Protein AF-0000000076112499 (afdb_homodimer)

InterPro domains:
  IPR000315 B-box-type zinc finger [PS50119] (4-50)
  IPR000315 B-box-type zinc finger [SM00336] (4-50)

Secondary structure (DSSP, 8-state):
------EEPTTTSSSEE-EEETTTTEEE-HHHHHHHHHSTTTTT--EEEHHHHHHHHHHHHHHHHHHHHHHHHHHHHHHHHHHHHHHHHHHHHHHHHHHHHHHHHHHHHHHHHHHHHHHHHHHHHHHHHHHHHHHHHHHHHHHHHHHHHHTT---HHHHHHHHHHHHHHHHHT--PPPP--EEEEEE-----HHHHHTTS-EEEEEE--STT------HHHHHHHHT-/------EEPTTTSSSEE-EEETTTTEEE-HHHHHHHHHSTTTTT--EEEHHHHHHHHHHHHHHHHHHHHHHHHHHHHHHHHHHHHHHHHHHHHHHHHHHHHHHHHHHHHHHHHHHHHHHHHHHHHHHHHHHHHHHHHHHHHHHHHHHHHHTT---HHHHHHHHHHHHHHHHHT--PPPP--EEEEEE-----HHHHHTTS-EEEEEE--STT------HHHHHHHHT-

Sequence (456 aa):
MAQSASKSCDICMSGQGRNLCEQCDQLMCENCKTLHLRSKISRNHTFINTHKLQVEVKKFMDLRIDCVKTNLDYIEQGTVKYQSDIHEAISAITEEGNQMKQWIDQKVQALITSLEEKGTANLKALQLKRTDFQNDLEKLQKCQTAFMETQRLANVSKLLTQLKHVKSELGIAVEKQLPVMSTVKYYKKDVSEKEISILFGELSFRSQSDKKLFRYQCDHCWEERLSEMAQSASKSCDICMSGQGRNLCEQCDQLMCENCKTLHLRSKISRNHTFINTHKLQVEVKKFMDLRIDCVKTNLDYIEQGTVKYQSDIHEAISAITEEGNQMKQWIDQKVQALITSLEEKGTANLKALQLKRTDFQNDLEKLQKCQTAFMETQRLANVSKLLTQLKHVKSELGIAVEKQLPVMSTVKYYKKDVSEKEISILFGELSFRSQSDKKLFRYQCDHCWEERLSE

Radius of gyration: 58.13 Å; Cα contacts (8 Å, |Δi|>4): 507; chains: 2; bounding box: 32×178×99 Å

Solvent-accessible surface area (backbone atoms only — not comparable to full-atom values): 24849 Å² total; per-residue (Å²): 126,82,71,57,75,73,40,52,6,69,78,74,60,73,40,59,28,42,32,31,30,70,80,74,73,39,35,19,16,73,66,54,44,57,55,46,42,68,35,87,89,38,47,81,56,50,67,45,48,53,61,61,50,52,53,50,49,51,53,53,50,53,51,50,50,51,50,42,53,50,50,47,51,49,52,51,55,44,50,53,49,36,54,49,30,46,52,50,32,47,49,51,49,50,50,52,45,51,51,53,43,48,47,42,51,51,47,45,51,52,52,46,49,53,49,49,55,55,45,50,56,52,51,50,53,53,50,54,51,48,51,53,45,50,52,47,47,52,52,50,50,51,39,51,53,50,54,59,54,40,61,70,49,81,50,63,69,60,30,49,52,50,49,50,49,42,49,54,57,61,61,69,70,58,78,60,73,56,78,63,58,53,44,54,44,60,47,75,50,94,71,55,63,65,68,58,55,68,54,50,52,48,81,43,74,42,64,42,68,67,70,80,38,48,59,52,58,50,57,72,68,45,55,62,50,69,73,96,124,85,75,62,76,76,41,54,6,68,79,76,59,74,40,59,28,44,32,32,30,70,80,74,74,41,36,20,15,74,65,54,45,56,56,47,43,67,36,85,89,38,45,81,58,51,70,44,48,54,61,61,50,51,53,51,48,51,53,51,49,53,52,50,51,51,50,44,52,52,50,48,49,48,51,50,53,45,49,55,50,37,52,50,32,48,51,50,34,47,50,52,48,51,50,52,44,51,51,53,44,49,45,42,52,52,48,43,49,50,54,46,51,54,49,49,55,55,45,49,53,51,52,50,52,51,49,53,51,47,49,54,46,49,52,45,47,50,53,51,50,51,40,51,53,52,52,58,55,40,60,70,49,82,50,61,69,61,32,49,54,51,50,52,49,45,47,53,57,60,63,70,69,56,82,57,74,53,79,62,56,53,44,50,46,59,48,76,50,95,70,56,64,65,67,58,53,68,56,50,52,50,82,42,74,42,66,45,70,65,72,79,37,49,59,52,57,50,56,72,68,45,55,61,51,68,73,96

Structure (mmCIF, N/CA/C/O backbone):
data_AF-0000000076112499-model_v1
#
loop_
_entity.id
_entity.type
_entity.pdbx_description
1 polymer 'B box-type domain-containing protein'
#
loop_
_atom_site.group_PDB
_atom_site.id
_atom_site.type_symbol
_atom_site.label_atom_id
_atom_site.label_alt_id
_atom_site.label_comp_id
_atom_site.label_asym_id
_atom_site.label_entity_id
_atom_site.label_seq_id
_atom_site.pdbx_PDB_ins_code
_atom_site.Cartn_x
_atom_site.Cartn_y
_atom_site.Cartn_z
_atom_site.occupancy
_atom_site.B_iso_or_equiv
_atom_site.auth_seq_id
_atom_site.auth_comp_id
_atom_site.auth_asym_id
_atom_site.auth_atom_id
_atom_site.pdbx_PDB_model_num
ATOM 1 N N . MET A 1 1 ? -13.852 54.344 43.062 1 29.47 1 MET A N 1
ATOM 2 C CA . MET A 1 1 ? -13.594 55.5 42.25 1 29.47 1 MET A CA 1
ATOM 3 C C . MET A 1 1 ? -12.75 56.531 43 1 29.47 1 MET A C 1
ATOM 5 O O . MET A 1 1 ? -13.242 57.219 43.906 1 29.47 1 MET A O 1
ATOM 9 N N . ALA A 1 2 ? -11.633 56.125 43.344 1 39.22 2 ALA A N 1
ATOM 10 C CA . ALA A 1 2 ? -10.938 56.938 44.344 1 39.22 2 ALA A CA 1
ATOM 11 C C . ALA A 1 2 ? -10.875 58.406 43.938 1 39.22 2 ALA A C 1
ATOM 13 O O . ALA A 1 2 ? -10.695 58.719 42.75 1 39.22 2 ALA A O 1
ATOM 14 N N . GLN A 1 3 ? -11.711 59.219 44.5 1 38 3 GLN A N 1
ATOM 15 C CA . GLN A 1 3 ? -11.781 60.656 44.438 1 38 3 GLN A CA 1
ATOM 16 C C . GLN A 1 3 ? -10.383 61.281 44.375 1 38 3 GLN A C 1
ATOM 18 O O . GLN A 1 3 ? -9.539 61.031 45.25 1 38 3 GLN A O 1
ATOM 23 N N . SER A 1 4 ? -9.781 61.312 43.281 1 45.78 4 SER A N 1
ATOM 24 C CA . SER A 1 4 ? -8.57 62.094 43.125 1 45.78 4 SER A CA 1
ATOM 25 C C . SER A 1 4 ? -8.57 63.281 44.125 1 45.78 4 SER A C 1
ATOM 27 O O . SER A 1 4 ? -9.594 63.938 44.312 1 45.78 4 SER A O 1
ATOM 29 N N . ALA A 1 5 ? -8.008 63.094 45.188 1 50.47 5 ALA A N 1
ATOM 30 C CA . ALA A 1 5 ? -7.875 64.188 46.156 1 50.47 5 ALA A CA 1
ATOM 31 C C . ALA A 1 5 ? -7.863 65.562 45.438 1 50.47 5 ALA A C 1
ATOM 33 O O . ALA A 1 5 ? -7.031 65.812 44.562 1 50.47 5 ALA A O 1
ATOM 34 N N . SER A 1 6 ? -9.031 66.062 45.156 1 59.53 6 SER A N 1
ATOM 35 C CA . SER A 1 6 ? -9.273 67.438 44.688 1 59.53 6 SER A CA 1
ATOM 36 C C . SER A 1 6 ? -8.32 68.438 45.312 1 59.53 6 SER A C 1
ATOM 38 O O . SER A 1 6 ? -8.328 68.625 46.531 1 59.53 6 SER A O 1
ATOM 40 N N . LYS A 1 7 ? -7.141 68.562 44.719 1 74.69 7 LYS A N 1
ATOM 41 C CA . LYS A 1 7 ? -6.141 69.5 45.219 1 74.69 7 LYS A CA 1
ATOM 42 C C . LYS A 1 7 ? -6.688 70.875 45.25 1 74.69 7 LYS A C 1
ATOM 44 O O . LYS A 1 7 ? -7.477 71.312 44.406 1 74.69 7 LYS A O 1
ATOM 49 N N . SER A 1 8 ? -6.383 71.5 46.25 1 81.56 8 SER A N 1
ATOM 50 C CA . SER A 1 8 ? -6.859 72.875 46.438 1 81.56 8 SER A CA 1
ATOM 51 C C . SER A 1 8 ? -6.086 73.812 45.531 1 81.56 8 SER A C 1
ATOM 53 O O . SER A 1 8 ? -4.953 73.562 45.156 1 81.56 8 SER A O 1
ATOM 55 N N . CYS A 1 9 ? -6.785 74.812 45.062 1 88.19 9 CYS A N 1
ATOM 56 C CA . CYS A 1 9 ? -6.176 75.875 44.281 1 88.19 9 CYS A CA 1
ATOM 57 C C . CYS A 1 9 ? -4.988 76.5 45.031 1 88.19 9 CYS A C 1
ATOM 59 O O . CYS A 1 9 ? -5.062 76.75 46.25 1 88.19 9 CYS A O 1
ATOM 61 N N . ASP A 1 10 ? -3.854 76.625 44.312 1 87.31 10 ASP A N 1
ATOM 62 C CA . ASP A 1 10 ? -2.646 77.125 44.938 1 87.31 10 ASP A CA 1
ATOM 63 C C . ASP A 1 10 ? -2.795 78.625 45.188 1 87.31 10 ASP A C 1
ATOM 65 O O . ASP A 1 10 ? -2.051 79.188 46 1 87.31 10 ASP A O 1
ATOM 69 N N . ILE A 1 11 ? -3.742 79.25 44.562 1 87.81 11 ILE A N 1
ATOM 70 C CA . ILE A 1 11 ? -3.889 80.688 44.625 1 87.81 11 ILE A CA 1
ATOM 71 C C . ILE A 1 11 ? -4.906 81.062 45.719 1 87.81 11 ILE A C 1
ATOM 73 O O . ILE A 1 11 ? -4.57 81.688 46.688 1 87.81 11 ILE A O 1
ATOM 77 N N . CYS A 1 12 ? -6.125 80.5 45.656 1 90.44 12 CYS A N 1
ATOM 78 C CA . CYS A 1 12 ? -7.172 80.875 46.594 1 90.44 12 CYS A CA 1
ATOM 79 C C . CYS A 1 12 ? -7.285 79.875 47.719 1 90.44 12 CYS A C 1
ATOM 81 O O . CYS A 1 12 ? -7.91 80.125 48.75 1 90.44 12 CYS A O 1
ATOM 83 N N . MET A 1 13 ? -6.73 78.75 47.625 1 86.62 13 MET A N 1
ATOM 84 C CA . MET A 1 13 ? -6.656 77.688 48.625 1 86.62 13 MET A CA 1
ATOM 85 C C . MET A 1 13 ? -8.047 77.188 48.969 1 86.62 13 MET A C 1
ATOM 87 O O . MET A 1 13 ? -8.195 76.312 49.844 1 86.62 13 MET A O 1
ATOM 91 N N . SER A 1 14 ? -9.094 77.625 48.406 1 86.44 14 SER A N 1
ATOM 92 C CA . SER A 1 14 ? -10.461 77.188 48.688 1 86.44 14 SER A CA 1
ATOM 93 C C . SER A 1 14 ? -11.07 76.438 47.5 1 86.44 14 SER A C 1
ATOM 95 O O . SER A 1 14 ? -11.852 75.5 47.688 1 86.44 14 SER A O 1
ATOM 97 N N . GLY A 1 15 ? -10.711 77 46.406 1 84.69 15 GLY A N 1
ATOM 98 C CA . GLY A 1 15 ? -11.234 76.312 45.219 1 84.69 15 GLY A CA 1
ATOM 99 C C . GLY A 1 15 ? -10.492 75.062 44.844 1 84.69 15 GLY A C 1
ATOM 100 O O . GLY A 1 15 ? -9.414 74.812 45.344 1 84.69 15 GLY A O 1
ATOM 101 N N . GLN A 1 16 ? -11.164 74.25 44.031 1 85.31 16 GLN A N 1
ATOM 102 C CA . GLN A 1 16 ? -10.539 73 43.5 1 85.31 16 GLN A CA 1
ATOM 103 C C . GLN A 1 16 ? -9.547 73.375 42.406 1 85.31 16 GLN A C 1
ATOM 105 O O . GLN A 1 16 ? -9.906 74 41.406 1 85.31 16 GLN A O 1
ATOM 110 N N . GLY A 1 17 ? -8.25 72.938 42.625 1 84.38 17 GLY A N 1
ATOM 111 C CA . GLY A 1 17 ? -7.23 73.125 41.594 1 84.38 17 GLY A CA 1
ATOM 112 C C . GLY A 1 17 ? -7.309 72.062 40.5 1 84.38 17 GLY A C 1
ATOM 113 O O . GLY A 1 17 ? -7.148 70.875 40.75 1 84.38 17 GLY A O 1
ATOM 114 N N . ARG A 1 18 ? -7.668 72.562 39.312 1 83.31 18 ARG A N 1
ATOM 115 C CA . ARG A 1 18 ? -7.785 71.625 38.188 1 83.31 18 ARG A CA 1
ATOM 116 C C . ARG A 1 18 ? -6.926 72.062 37 1 83.31 18 ARG A C 1
ATOM 118 O O . ARG A 1 18 ? -6.656 71.312 36.094 1 83.31 18 ARG A O 1
ATOM 125 N N . ASN A 1 19 ? -6.625 73.375 37.062 1 87.56 19 ASN A N 1
ATOM 126 C CA . ASN A 1 19 ? -5.906 74 35.906 1 87.56 19 ASN A CA 1
ATOM 127 C C . ASN A 1 19 ? -4.465 74.312 36.281 1 87.56 19 ASN A C 1
ATOM 129 O O . ASN A 1 19 ? -4.223 75.25 37.094 1 87.56 19 ASN A O 1
ATOM 133 N N . LEU A 1 20 ? -3.57 73.625 35.656 1 84.75 20 LEU A N 1
ATOM 134 C CA . LEU A 1 20 ? -2.152 73.875 35.906 1 84.75 20 LEU A CA 1
ATOM 135 C C . LEU A 1 20 ? -1.585 74.875 34.875 1 84.75 20 LEU A C 1
ATOM 137 O O . LEU A 1 20 ? -1.663 74.625 33.656 1 84.75 20 LEU A O 1
ATOM 141 N N . CYS A 1 21 ? -1.177 76 35.406 1 87.56 21 CYS A N 1
ATOM 142 C CA . CYS A 1 21 ? -0.485 76.938 34.531 1 87.56 21 CYS A CA 1
ATOM 143 C C . CYS A 1 21 ? 0.909 76.438 34.188 1 87.56 21 CYS A C 1
ATOM 145 O O . CYS A 1 21 ? 1.738 76.25 35.062 1 87.56 21 CYS A O 1
ATOM 147 N N . GLU A 1 22 ? 1.264 76.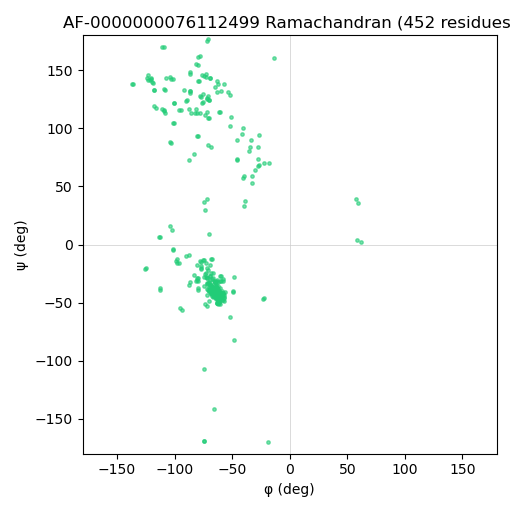312 33 1 81.25 22 GLU A N 1
ATOM 148 C CA . GLU A 1 22 ? 2.521 75.75 32.531 1 81.25 22 GLU A CA 1
ATOM 149 C C . GLU A 1 22 ? 3.701 76.625 32.844 1 81.25 22 GLU A C 1
ATOM 151 O O . GLU A 1 22 ? 4.805 76.188 33.125 1 81.25 22 GLU A O 1
ATOM 156 N N . GLN A 1 23 ? 3.439 77.875 32.875 1 84.38 23 GLN A N 1
ATOM 157 C CA . GLN A 1 23 ? 4.523 78.875 33.062 1 84.38 23 GLN A CA 1
ATOM 158 C C . GLN A 1 23 ? 4.777 79.125 34.562 1 84.38 23 GLN A C 1
ATOM 160 O O . GLN A 1 23 ? 5.926 79.25 34.969 1 84.38 23 GLN A O 1
ATOM 165 N N . CYS A 1 24 ? 3.658 79.062 35.344 1 86.19 24 CYS A N 1
ATOM 166 C CA . CYS A 1 24 ? 3.795 79.375 36.75 1 86.19 24 CYS A CA 1
ATOM 167 C C . CYS A 1 24 ? 3.965 78.125 37.625 1 86.19 24 CYS A C 1
ATOM 169 O O . CYS A 1 24 ? 4.352 78.25 38.781 1 86.19 24 CYS A O 1
ATOM 171 N N . ASP A 1 25 ? 3.639 77 37.031 1 82.69 25 ASP A N 1
ATOM 172 C CA . ASP A 1 25 ? 3.646 75.688 37.75 1 82.69 25 ASP A CA 1
ATOM 173 C C . ASP A 1 25 ? 2.727 75.75 38.969 1 82.69 25 ASP A C 1
ATOM 175 O O . ASP A 1 25 ? 3.113 75.375 40.094 1 82.69 25 ASP A O 1
ATOM 179 N N . GLN A 1 26 ? 1.65 76.375 38.812 1 86.06 26 GLN A N 1
ATOM 180 C CA . GLN A 1 26 ? 0.672 76.5 39.906 1 86.06 26 GLN A CA 1
ATOM 181 C C . GLN A 1 26 ? -0.685 75.938 39.469 1 86.06 26 GLN A C 1
ATOM 183 O O . GLN A 1 26 ? -1.103 76.125 38.312 1 86.06 26 GLN A O 1
ATOM 188 N N . LEU A 1 27 ? -1.252 75.312 40.438 1 87.56 27 LEU A N 1
ATOM 189 C CA . LEU A 1 27 ? -2.59 74.812 40.25 1 87.56 27 LEU A CA 1
ATOM 190 C C . LEU A 1 27 ? -3.656 75.812 40.625 1 87.56 27 LEU A C 1
ATOM 192 O O . LEU A 1 27 ? -3.648 76.375 41.75 1 87.56 27 LEU A O 1
ATOM 196 N N . MET A 1 28 ? -4.543 76.062 39.594 1 89.56 28 MET A N 1
ATOM 197 C CA . MET A 1 28 ? -5.539 77.125 39.812 1 89.56 28 MET A CA 1
ATOM 198 C C . MET A 1 28 ? -6.949 76.625 39.625 1 89.56 28 MET A C 1
ATOM 200 O O . MET A 1 28 ? -7.164 75.688 38.844 1 89.56 28 MET A O 1
ATOM 204 N N . CYS A 1 29 ? -7.844 77.188 40.5 1 90.19 29 CYS A N 1
ATOM 205 C CA . CYS A 1 29 ? -9.258 76.938 40.219 1 90.19 29 CYS A CA 1
ATOM 206 C C . CYS A 1 29 ? -9.719 77.688 39 1 90.19 29 CYS A C 1
ATOM 208 O O . CYS A 1 29 ? -8.945 78.438 38.406 1 90.19 29 CYS A O 1
ATOM 210 N N . GLU A 1 30 ? -10.961 77.5 38.594 1 91.62 30 GLU A N 1
ATOM 211 C CA . GLU A 1 30 ? -11.477 78.125 37.375 1 91.62 30 GLU A CA 1
ATOM 212 C C . GLU A 1 30 ? -11.469 79.625 37.531 1 91.62 30 GLU A C 1
ATOM 214 O O . GLU A 1 30 ? -11.141 80.375 36.562 1 91.62 30 GLU A O 1
ATOM 219 N N . ASN A 1 31 ? -11.781 80.062 38.719 1 92.75 31 ASN A N 1
ATOM 220 C CA . ASN A 1 31 ? -11.844 81.5 38.938 1 92.75 31 ASN A CA 1
ATOM 221 C C . ASN A 1 31 ? -10.453 82.125 38.938 1 92.75 31 ASN A C 1
ATOM 223 O O . ASN A 1 31 ? -10.234 83.125 38.281 1 92.75 31 ASN A O 1
ATOM 227 N N . CYS A 1 32 ? -9.602 81.438 39.594 1 93.75 32 CYS A N 1
ATOM 228 C CA . CYS A 1 32 ? -8.242 82 39.688 1 93.75 32 CYS A CA 1
ATOM 229 C C . CYS A 1 32 ? -7.531 81.875 38.312 1 93.75 32 CYS A C 1
ATOM 231 O O . CYS A 1 32 ? -6.727 82.75 38 1 93.75 32 CYS A O 1
ATOM 233 N N . LYS A 1 33 ? -7.883 80.938 37.562 1 94 33 LYS A N 1
ATOM 234 C CA . LYS A 1 33 ? -7.387 80.812 36.188 1 94 33 LYS A CA 1
ATOM 235 C C . LYS A 1 33 ? -7.828 82.062 35.375 1 94 33 LYS A C 1
ATOM 237 O O . LYS A 1 33 ? -7.012 82.688 34.688 1 94 33 LYS A O 1
ATOM 242 N N . THR A 1 34 ? -9.094 82.375 35.438 1 93 34 THR A N 1
ATOM 243 C CA . THR A 1 34 ? -9.656 83.5 34.688 1 93 34 THR A CA 1
ATOM 244 C C . THR A 1 34 ? -8.961 84.75 35.094 1 93 34 THR A C 1
ATOM 246 O O . THR A 1 34 ? -8.586 85.562 34.219 1 93 34 THR A O 1
ATOM 249 N N . LEU A 1 35 ? -8.688 84.875 36.406 1 93.88 35 LEU A N 1
ATOM 250 C CA . LEU A 1 35 ? -8.023 86.062 36.906 1 93.88 35 LEU A CA 1
ATOM 251 C C . LEU A 1 35 ? -6.566 86.125 36.469 1 93.88 35 LEU A C 1
ATOM 253 O O . LEU A 1 35 ? -6.051 87.188 36.125 1 93.88 35 LEU A O 1
ATOM 257 N N . HIS A 1 36 ? -6.016 85 36.438 1 93 36 HIS A N 1
ATOM 258 C CA . HIS A 1 36 ? -4.617 84.875 36.062 1 93 36 HIS A CA 1
ATOM 259 C C . HIS A 1 36 ? -4.41 85.312 34.594 1 93 36 HIS A C 1
ATOM 261 O O . HIS A 1 36 ? -3.447 86 34.312 1 93 36 HIS A O 1
ATOM 267 N N . LEU A 1 37 ? -5.352 85.125 33.781 1 92.44 37 LEU A N 1
ATOM 268 C CA . LEU A 1 37 ? -5.234 85.375 32.344 1 92.44 37 LEU A CA 1
ATOM 269 C C . LEU A 1 37 ? -5.625 86.812 32.031 1 92.44 37 LEU A C 1
ATOM 271 O O . LEU A 1 37 ? -5.402 87.312 30.922 1 92.44 37 LEU A O 1
ATOM 275 N N . ARG A 1 38 ? -6.176 87.438 33.094 1 91.62 38 ARG A N 1
ATOM 276 C CA . ARG A 1 38 ? -6.562 88.812 32.906 1 91.62 38 ARG A CA 1
ATOM 277 C C . ARG A 1 38 ? -5.359 89.75 33.031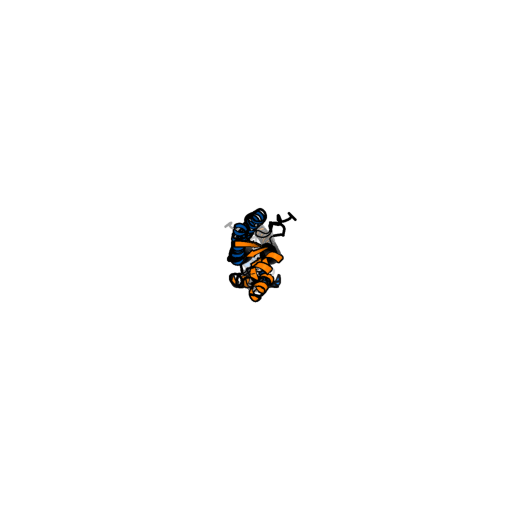 1 91.62 38 ARG A C 1
ATOM 279 O O . ARG A 1 38 ? -5.375 90.875 32.5 1 91.62 38 ARG A O 1
ATOM 286 N N . SER A 1 39 ? -4.34 89.125 33.656 1 91.19 39 SER A N 1
ATOM 287 C CA . SER A 1 39 ? -3.141 89.938 33.844 1 91.19 39 SER A CA 1
ATOM 288 C C . SER A 1 39 ? -2.32 90 32.562 1 91.19 39 SER A C 1
ATOM 290 O O . SER A 1 39 ? -2.189 89 31.828 1 91.19 39 SER A O 1
ATOM 292 N N . LYS A 1 40 ? -1.705 91.188 32.188 1 88 40 LYS A N 1
ATOM 293 C CA . LYS A 1 40 ? -0.914 91.438 31 1 88 40 LYS A CA 1
ATOM 294 C C . LYS A 1 40 ? 0.309 90.5 30.969 1 88 40 LYS A C 1
ATOM 296 O O . LYS A 1 40 ? 0.691 90 29.906 1 88 40 LYS A O 1
ATOM 301 N N . ILE A 1 41 ? 0.854 90.125 32.031 1 90.56 41 ILE A N 1
ATOM 302 C CA . ILE A 1 41 ? 2.084 89.312 32.125 1 90.56 41 ILE A CA 1
ATOM 303 C C . ILE A 1 41 ? 1.775 87.875 31.906 1 90.56 41 ILE A C 1
ATOM 305 O O . ILE A 1 41 ? 2.607 87.125 31.375 1 90.56 41 ILE A O 1
ATOM 309 N N . SER A 1 42 ? 0.535 87.5 32.312 1 89.5 42 SER A N 1
ATOM 310 C CA . SER A 1 42 ? 0.265 86.125 32.281 1 89.5 42 SER A CA 1
ATOM 311 C C . SER A 1 42 ? -0.782 85.75 31.234 1 89.5 42 SER A C 1
ATOM 313 O O . SER A 1 42 ? -1.217 84.562 31.156 1 89.5 42 SER A O 1
ATOM 315 N N . ARG A 1 43 ? -1.213 86.625 30.422 1 90.5 43 ARG A N 1
ATOM 316 C CA . ARG A 1 43 ? -2.295 86.5 29.469 1 90.5 43 ARG A CA 1
ATOM 317 C C . ARG A 1 43 ? -1.973 85.375 28.469 1 90.5 43 ARG A C 1
ATOM 319 O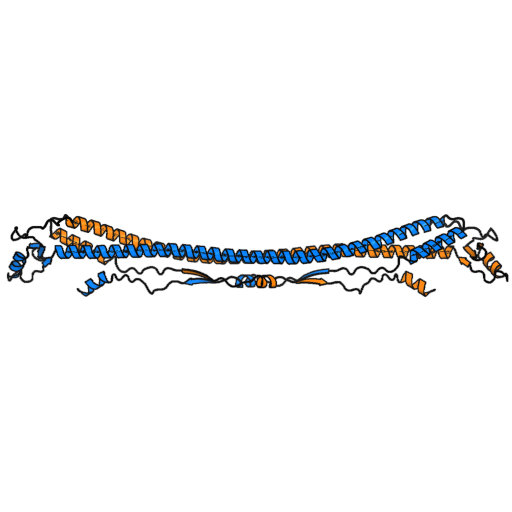 O . ARG A 1 43 ? -2.877 84.688 27.938 1 90.5 43 ARG A O 1
ATOM 326 N N . ASN A 1 44 ? -0.718 85.125 28.25 1 89.69 44 ASN A N 1
ATOM 327 C CA . ASN A 1 44 ? -0.336 84.125 27.25 1 89.69 44 ASN A CA 1
ATOM 328 C C . ASN A 1 44 ? 0.079 82.812 27.906 1 89.69 44 ASN A C 1
ATOM 330 O O . ASN A 1 44 ? 0.661 81.938 27.25 1 89.69 44 ASN A O 1
ATOM 334 N N . HIS A 1 45 ? -0.234 82.75 29.172 1 90.25 45 HIS A N 1
ATOM 335 C CA . HIS A 1 45 ? 0.099 81.5 29.828 1 90.25 45 HIS A CA 1
ATOM 336 C C . HIS A 1 45 ? -0.84 80.375 29.375 1 90.25 45 HIS A C 1
ATOM 338 O O . HIS A 1 45 ? -1.996 80.625 29.031 1 90.25 45 HIS A O 1
ATOM 344 N N . THR A 1 46 ? -0.314 79.188 29.25 1 88.38 46 THR A N 1
ATOM 345 C CA . THR A 1 46 ? -1.071 78 28.844 1 88.38 46 THR A CA 1
ATOM 346 C C . THR A 1 46 ? -1.408 77.125 30.062 1 88.38 46 THR A C 1
ATOM 348 O O . THR A 1 46 ? -0.642 77.062 31.031 1 88.38 46 THR A O 1
ATOM 351 N N . PHE A 1 47 ? -2.643 76.562 30 1 87.69 47 PHE A N 1
ATOM 352 C CA . PHE A 1 47 ? -3.123 75.75 31.125 1 87.69 47 PHE A CA 1
ATOM 353 C C . PHE A 1 47 ? -3.424 74.312 30.672 1 87.69 47 PHE A C 1
ATOM 355 O O . PHE A 1 47 ? -3.887 74.125 29.547 1 87.69 47 PHE A O 1
ATOM 362 N N . ILE A 1 48 ? -3.061 73.375 31.516 1 81.44 48 ILE A N 1
ATOM 363 C CA . ILE A 1 48 ? -3.439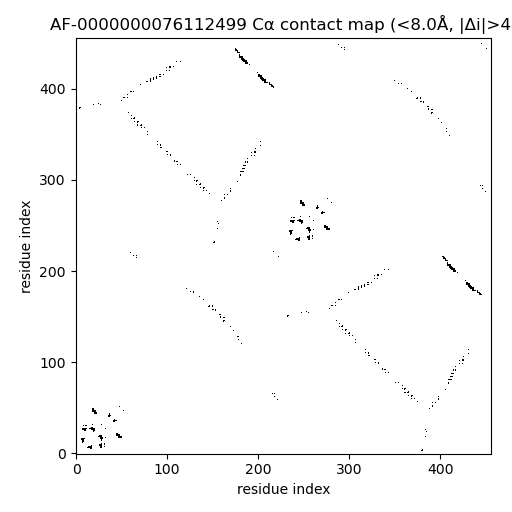 72 31.328 1 81.44 48 ILE A CA 1
ATOM 364 C C . ILE A 1 48 ? -4.445 71.562 32.406 1 81.44 48 ILE A C 1
ATOM 366 O O . ILE A 1 48 ? -4.211 71.812 33.594 1 81.44 48 ILE A O 1
ATOM 370 N N . ASN A 1 49 ? -5.59 71.25 31.906 1 82.5 49 ASN A N 1
ATOM 371 C CA . ASN A 1 49 ? -6.547 70.688 32.844 1 82.5 49 ASN A CA 1
ATOM 372 C C . ASN A 1 49 ? -6.152 69.312 33.281 1 82.5 49 ASN A C 1
ATOM 374 O O . ASN A 1 49 ? -6.199 68.375 32.469 1 82.5 49 ASN A O 1
ATOM 378 N N . THR A 1 50 ? -5.73 69.062 34.469 1 76.75 50 THR A N 1
ATOM 379 C CA . THR A 1 50 ? -5.168 67.812 34.969 1 76.75 50 THR A CA 1
ATOM 380 C C . THR A 1 50 ? -6.203 66.75 34.938 1 76.75 50 THR A C 1
ATOM 382 O O . THR A 1 50 ? -5.875 65.562 34.656 1 76.75 50 THR A O 1
ATOM 385 N N . HIS A 1 51 ? -7.406 67.062 35.281 1 79.19 51 HIS A N 1
ATOM 386 C CA . HIS A 1 51 ? -8.469 66.062 35.281 1 79.19 51 HIS A CA 1
ATOM 387 C C . HIS A 1 51 ? -8.766 65.562 33.875 1 79.19 51 HIS A C 1
ATOM 389 O O . HIS A 1 51 ? -8.898 64.375 33.625 1 79.19 51 HIS A O 1
ATOM 395 N N . LYS A 1 52 ? -8.805 66.5 32.969 1 81.06 52 LYS A N 1
ATOM 396 C CA . LYS A 1 52 ? -9.047 66.125 31.578 1 81.06 52 LYS A CA 1
ATOM 397 C C . LYS A 1 52 ? -7.926 65.25 31.016 1 81.06 52 LYS A C 1
ATOM 399 O O . LYS A 1 52 ? -8.18 64.312 30.312 1 81.06 52 LYS A O 1
ATOM 404 N N . LEU A 1 53 ? -6.734 65.562 31.375 1 80.75 53 LEU A N 1
ATOM 405 C CA . LEU A 1 53 ? -5.582 64.812 30.922 1 80.75 53 LEU A CA 1
ATOM 406 C C . LEU A 1 53 ? -5.605 63.406 31.516 1 80.75 53 LEU A C 1
ATOM 408 O O . LEU A 1 53 ? -5.305 62.406 30.812 1 80.75 53 LEU A O 1
ATOM 412 N N . GLN A 1 54 ? -5.965 63.312 32.781 1 81.56 54 GLN A N 1
ATOM 413 C CA . GLN A 1 54 ? -6.055 62 33.469 1 81.56 54 GLN A CA 1
ATOM 414 C C . GLN A 1 54 ? -7.086 61.094 32.781 1 81.56 54 GLN A C 1
ATOM 416 O O . GLN A 1 54 ? -6.832 59.938 32.531 1 81.56 54 GLN A O 1
ATOM 421 N N . VAL A 1 55 ? -8.188 61.656 32.469 1 83.62 55 VAL A N 1
ATOM 422 C CA . VAL A 1 55 ? -9.266 60.906 31.859 1 83.62 55 VAL A CA 1
ATOM 423 C C . VAL A 1 55 ? -8.844 60.469 30.453 1 83.62 55 VAL A C 1
ATOM 425 O O . VAL A 1 55 ? -9.094 59.312 30.062 1 83.62 55 VAL A O 1
ATOM 428 N N . GLU A 1 56 ? -8.148 61.344 29.75 1 81.81 56 GLU A N 1
ATOM 429 C CA . GLU A 1 5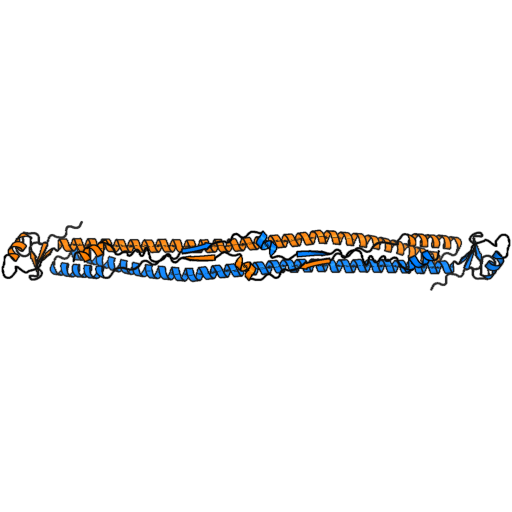6 ? -7.695 61.031 28.391 1 81.81 56 GLU A CA 1
ATOM 430 C C . GLU A 1 56 ? -6.652 59.906 28.391 1 81.81 56 GLU A C 1
ATOM 432 O O . GLU A 1 56 ? -6.734 59 27.578 1 81.81 56 GLU A O 1
ATOM 437 N N . VAL A 1 57 ? -5.73 60 29.281 1 81.75 57 VAL A N 1
ATOM 438 C CA . VAL A 1 57 ? -4.664 59.031 29.375 1 81.75 57 VAL A CA 1
ATOM 439 C C . VAL A 1 57 ? -5.246 57.656 29.75 1 81.75 57 VAL A C 1
ATOM 441 O O . VAL A 1 57 ? -4.879 56.625 29.172 1 81.75 57 VAL A O 1
ATOM 444 N N . LYS A 1 58 ? -6.156 57.688 30.703 1 84.81 58 LYS A N 1
ATOM 445 C CA . LYS A 1 58 ? -6.797 56.438 31.125 1 84.81 58 LYS A CA 1
ATOM 446 C C . LYS A 1 58 ? -7.559 55.781 29.969 1 84.81 58 LYS A C 1
ATOM 448 O O . LYS A 1 58 ? -7.445 54.594 29.75 1 84.81 58 LYS A O 1
ATOM 453 N N . LYS A 1 59 ? -8.328 56.594 29.266 1 84.44 59 LYS A N 1
ATOM 454 C CA . LYS A 1 59 ? -9.109 56.094 28.141 1 84.44 59 LYS A CA 1
ATOM 455 C C . LYS A 1 59 ? -8.203 55.5 27.062 1 84.44 59 LYS A C 1
ATOM 457 O O . LYS A 1 59 ? -8.477 54.406 26.547 1 84.44 59 LYS A O 1
ATOM 462 N N . PHE A 1 60 ? -7.098 56.188 26.781 1 80 60 PHE A N 1
ATOM 463 C CA . PHE A 1 60 ? -6.148 55.75 25.766 1 80 60 PHE A CA 1
ATOM 464 C C . PHE A 1 60 ? -5.492 54.438 26.188 1 80 60 PHE A C 1
ATOM 466 O O . PHE A 1 60 ? -5.379 53.5 25.375 1 80 60 PHE A O 1
ATOM 473 N N . MET A 1 61 ? -5.145 54.312 27.375 1 83.06 61 MET A N 1
ATOM 474 C CA . MET A 1 61 ? -4.496 53.125 27.906 1 83.06 61 MET A CA 1
ATOM 475 C C . MET A 1 61 ? -5.434 51.938 27.844 1 83.06 61 MET A C 1
ATOM 477 O O . MET A 1 61 ? -5.039 50.844 27.406 1 83.06 61 MET A O 1
ATOM 481 N N . ASP A 1 62 ? -6.672 52.125 28.234 1 85.06 62 ASP A N 1
ATOM 482 C CA . ASP A 1 62 ? -7.652 51.062 28.234 1 85.06 62 ASP A CA 1
ATOM 483 C C . ASP A 1 62 ? -7.914 50.562 26.828 1 85.06 62 ASP A C 1
ATOM 485 O O . ASP A 1 62 ? -8.008 49.344 26.594 1 85.06 62 ASP A O 1
ATOM 489 N N . LEU A 1 63 ? -7.965 51.5 25.953 1 83.44 63 LEU A N 1
ATOM 490 C CA . LEU A 1 63 ? -8.203 51.125 24.562 1 83.44 63 LEU A CA 1
ATOM 491 C C . LEU A 1 63 ? -7.039 50.312 24 1 83.44 63 LEU A C 1
ATOM 493 O O . LEU A 1 63 ? -7.254 49.312 23.312 1 83.44 63 LEU A O 1
ATOM 497 N N . ARG A 1 64 ? -5.844 50.719 24.359 1 82 64 ARG A N 1
ATOM 498 C CA . ARG A 1 64 ? -4.656 50.031 23.859 1 82 64 ARG A CA 1
ATOM 499 C C . ARG A 1 64 ? -4.531 48.625 24.453 1 82 64 ARG A C 1
ATOM 501 O O . ARG A 1 64 ? -4.191 47.688 23.75 1 82 64 ARG A O 1
ATOM 508 N N . ILE A 1 65 ? -4.824 48.531 25.672 1 85 65 ILE A N 1
ATOM 509 C CA . ILE A 1 65 ? -4.762 47.219 26.344 1 85 65 ILE A CA 1
ATOM 510 C C . ILE A 1 65 ? -5.789 46.281 25.734 1 85 65 ILE A C 1
ATOM 512 O O . ILE A 1 65 ? -5.477 45.125 25.438 1 85 65 ILE A O 1
ATOM 516 N N . ASP A 1 66 ? -6.953 46.781 25.484 1 85.94 66 ASP A N 1
ATOM 517 C CA . ASP A 1 66 ? -8.008 45.969 24.906 1 85.94 66 ASP A CA 1
ATOM 518 C C . ASP A 1 66 ? -7.633 45.531 23.5 1 85.94 66 ASP A C 1
ATOM 520 O O . ASP A 1 66 ? -7.891 44.375 23.109 1 85.94 66 ASP A O 1
ATOM 524 N N . CYS A 1 67 ? -6.961 46.469 22.781 1 83 67 CYS A N 1
ATOM 525 C CA . CYS A 1 67 ? -6.543 46.125 21.422 1 83 67 CYS A CA 1
ATOM 526 C C . CYS A 1 67 ? -5.508 45.031 21.422 1 83 67 CYS A C 1
ATOM 528 O O . CYS A 1 67 ? -5.645 44.031 20.672 1 83 67 CYS A O 1
ATOM 530 N N . VAL A 1 68 ? -4.5 45.062 22.281 1 83.75 68 VAL A N 1
ATOM 531 C CA . VAL A 1 68 ? -3.438 44.062 22.328 1 83.75 68 VAL A CA 1
ATOM 532 C C . VAL A 1 68 ? -4.012 42.719 22.781 1 83.75 68 VAL A C 1
ATOM 534 O O . VAL A 1 68 ? -3.654 41.688 22.234 1 83.75 68 VAL A O 1
ATOM 537 N N . LYS A 1 69 ? -4.941 42.781 23.766 1 87.44 69 LYS A N 1
ATOM 538 C CA . LYS A 1 69 ? -5.559 41.562 24.25 1 87.44 69 LYS A CA 1
ATOM 539 C C . LYS A 1 69 ? -6.348 40.875 23.141 1 87.44 69 LYS A C 1
ATOM 541 O O . LYS A 1 69 ? -6.285 39.656 23 1 87.44 69 LYS A O 1
ATOM 546 N N . THR A 1 70 ? -7.078 41.688 22.375 1 86 70 THR A N 1
ATOM 547 C CA . THR A 1 70 ? -7.855 41.156 21.266 1 86 70 THR A CA 1
ATOM 548 C C . THR A 1 70 ? -6.945 40.531 20.219 1 86 70 THR A C 1
ATOM 550 O O . THR A 1 70 ? -7.234 39.438 19.719 1 86 70 THR A O 1
ATOM 553 N N . ASN A 1 71 ? -5.816 41.219 19.953 1 83 71 ASN A N 1
ATOM 554 C CA . ASN A 1 71 ? -4.863 40.688 18.984 1 83 71 ASN A CA 1
ATOM 555 C C . ASN A 1 71 ? -4.238 39.375 19.469 1 83 71 ASN A C 1
ATOM 557 O O . ASN A 1 71 ? -4.062 38.438 18.688 1 83 71 ASN A O 1
ATOM 561 N N . LEU A 1 72 ? -3.951 39.344 20.703 1 86.94 72 LEU A N 1
ATOM 562 C CA . LEU A 1 72 ? -3.396 38.156 21.297 1 86.94 72 LEU A CA 1
ATOM 563 C C . LEU A 1 72 ? -4.391 37 21.203 1 86.94 72 LEU A C 1
ATOM 565 O O . LEU A 1 72 ? -4.004 35.844 20.906 1 86.94 72 LEU A O 1
ATOM 569 N N . ASP A 1 73 ? -5.648 37.281 21.438 1 89 73 ASP A N 1
ATOM 570 C CA . ASP A 1 73 ? -6.695 36.25 21.312 1 89 73 ASP A CA 1
ATOM 571 C C . ASP A 1 73 ? -6.789 35.75 19.891 1 89 73 ASP A C 1
ATOM 573 O O . ASP A 1 73 ? -6.941 34.531 19.672 1 89 73 ASP A O 1
ATOM 577 N N . TYR A 1 74 ? -6.656 36.656 18.953 1 84.25 74 TYR A N 1
ATOM 578 C CA . TYR A 1 74 ? -6.73 36.281 17.547 1 84.25 74 TYR A CA 1
ATOM 579 C C . TYR A 1 74 ? -5.566 35.375 17.172 1 84.25 74 TYR A C 1
ATOM 581 O O . TYR A 1 74 ? -5.746 34.375 16.469 1 84.25 74 TYR A O 1
ATOM 589 N N . ILE A 1 75 ? -4.434 35.688 17.609 1 85 75 ILE A N 1
ATOM 590 C CA . ILE A 1 75 ? -3.254 34.875 17.312 1 85 75 ILE A CA 1
ATOM 591 C C . ILE A 1 75 ? -3.418 33.5 17.922 1 85 75 ILE A C 1
ATOM 593 O O . ILE A 1 75 ? -3.086 32.469 17.281 1 85 75 ILE A O 1
ATOM 597 N N . GLU A 1 76 ? -3.936 33.438 19.141 1 88.31 76 GLU A N 1
ATOM 598 C CA . GLU A 1 76 ? -4.145 32.156 19.812 1 88.31 76 GLU A CA 1
ATOM 599 C C . GLU A 1 76 ? -5.148 31.297 19.047 1 88.31 76 GLU A C 1
ATOM 601 O O . GLU A 1 76 ? -4.898 30.109 18.797 1 88.31 76 GLU A O 1
ATOM 606 N N . GLN A 1 77 ? -6.285 31.938 18.734 1 87.94 77 GLN A N 1
ATOM 607 C CA . GLN A 1 77 ? -7.305 31.203 17.984 1 87.94 77 GLN A CA 1
ATOM 608 C C . GLN A 1 77 ? -6.762 30.734 16.625 1 87.94 77 GLN A C 1
ATOM 610 O O . GLN A 1 77 ? -7.035 29.609 16.203 1 87.94 77 GLN A O 1
ATOM 615 N N . GLY A 1 78 ? -6.016 31.609 15.953 1 84.19 78 GLY A N 1
ATOM 616 C CA . GLY A 1 78 ? -5.414 31.234 14.688 1 84.19 78 GLY A CA 1
ATOM 617 C C . GLY A 1 78 ? -4.414 30.109 14.805 1 84.19 78 GLY A C 1
ATOM 618 O O . GLY A 1 78 ? -4.352 29.234 13.938 1 84.19 78 GLY A O 1
ATOM 619 N N . THR A 1 79 ? -3.65 30.141 15.875 1 87.12 79 THR A N 1
ATOM 620 C CA . THR A 1 79 ? -2.66 29.094 16.109 1 87.12 79 THR A CA 1
ATOM 621 C C . THR A 1 79 ? -3.338 27.75 16.312 1 87.12 79 THR A C 1
ATOM 623 O O . THR A 1 79 ? -2.916 26.75 15.727 1 87.12 79 THR A O 1
ATOM 626 N N . VAL A 1 80 ? -4.371 27.719 17.125 1 90.31 80 VAL A N 1
ATOM 627 C CA . VAL A 1 80 ? -5.102 26.484 17.391 1 90.31 80 VAL A CA 1
ATOM 628 C C . VAL A 1 80 ? -5.719 25.953 16.094 1 90.31 80 VAL A C 1
ATOM 630 O O . VAL A 1 80 ? -5.641 24.75 15.805 1 90.31 80 VAL A O 1
ATOM 633 N N . LYS A 1 81 ? -6.336 26.844 15.32 1 89 81 LYS A N 1
ATOM 634 C CA . LYS A 1 81 ? -6.953 26.438 14.062 1 89 81 LYS A CA 1
ATOM 635 C C . LYS A 1 81 ? -5.914 25.875 13.094 1 89 81 LYS A C 1
ATOM 637 O O . LYS A 1 81 ? -6.152 24.859 12.438 1 89 81 LYS A O 1
ATOM 642 N N . TYR A 1 82 ? -4.785 26.5 12.977 1 88.56 82 TYR A N 1
ATOM 643 C CA . TYR A 1 82 ? -3.723 26.047 12.086 1 88.56 82 TYR A CA 1
ATOM 644 C C . TYR A 1 82 ? -3.229 24.672 12.492 1 88.56 82 TYR A C 1
ATOM 646 O O . TYR A 1 82 ? -3.004 23.812 11.633 1 88.56 82 TYR A O 1
ATOM 654 N N . GLN A 1 83 ? -3.066 24.469 13.789 1 90.19 83 GLN A N 1
ATOM 655 C CA . GLN A 1 83 ? -2.643 23.156 14.281 1 90.19 83 GLN A CA 1
ATOM 656 C C . GLN A 1 83 ? -3.666 22.078 13.945 1 90.19 83 GLN A C 1
ATOM 658 O O . GLN A 1 83 ? -3.299 20.969 13.562 1 90.19 83 GLN A O 1
ATOM 663 N N . SER A 1 84 ? -4.914 22.391 14.07 1 92.75 84 SER A N 1
ATOM 664 C CA . SER A 1 84 ? -5.988 21.453 13.719 1 92.75 84 SER A CA 1
ATOM 665 C C . SER A 1 84 ? -5.98 21.141 12.234 1 92.75 84 SER A C 1
ATOM 667 O O . SER A 1 84 ? -6.145 19.969 11.844 1 92.75 84 SER A O 1
ATOM 669 N N . ASP A 1 85 ? -5.824 22.203 11.422 1 90.94 85 ASP A N 1
ATOM 670 C CA . ASP A 1 85 ? -5.773 22.016 9.977 1 90.94 85 ASP A CA 1
ATOM 671 C C . ASP A 1 85 ? -4.633 21.078 9.586 1 90.94 85 ASP A C 1
ATOM 673 O O . ASP A 1 85 ? -4.801 20.219 8.711 1 90.94 85 ASP A O 1
ATOM 677 N N . ILE A 1 86 ? -3.52 21.234 10.211 1 92.06 86 ILE A N 1
ATOM 678 C CA . ILE A 1 86 ? -2.367 20.391 9.938 1 92.06 86 ILE A CA 1
ATOM 679 C C . ILE A 1 86 ? -2.703 18.938 10.281 1 92.06 86 ILE A C 1
ATOM 681 O O . ILE A 1 86 ? -2.438 18.031 9.492 1 92.06 86 ILE A O 1
ATOM 685 N N . HIS A 1 87 ? -3.271 18.703 11.43 1 94.62 87 HIS A N 1
ATOM 686 C CA . HIS A 1 87 ? -3.633 17.375 11.867 1 94.62 87 HIS A CA 1
ATOM 687 C C . HIS A 1 87 ? -4.633 16.719 10.914 1 94.62 87 HIS A C 1
ATOM 689 O O . HIS A 1 87 ? -4.531 15.531 10.609 1 94.62 87 HIS A O 1
ATOM 695 N N . GLU A 1 88 ? -5.586 17.531 10.539 1 94.88 88 GLU A N 1
ATOM 696 C CA . GLU A 1 88 ? -6.59 17.016 9.609 1 94.88 88 GLU A CA 1
ATOM 697 C C . GLU A 1 88 ? -5.961 16.625 8.281 1 94.88 88 GLU A C 1
ATOM 699 O O . GLU A 1 88 ? -6.309 15.586 7.707 1 94.88 88 GLU A O 1
ATOM 704 N N . ALA A 1 89 ? -5.082 17.453 7.785 1 94.81 89 ALA A N 1
ATOM 705 C CA . ALA A 1 89 ? -4.402 17.156 6.527 1 94.81 89 ALA A CA 1
ATOM 706 C C . ALA A 1 89 ? -3.566 15.883 6.641 1 94.81 89 ALA A C 1
ATOM 708 O O . ALA A 1 89 ? -3.586 15.039 5.738 1 94.81 89 ALA A O 1
ATOM 709 N N . ILE A 1 90 ? -2.861 15.695 7.742 1 96.25 90 ILE A N 1
ATOM 710 C CA . ILE A 1 90 ? -2.053 14.5 7.961 1 96.25 90 ILE A CA 1
ATOM 711 C C . ILE A 1 90 ? -2.951 13.266 7.98 1 96.25 90 ILE A C 1
ATOM 713 O O . ILE A 1 90 ? -2.635 12.25 7.355 1 96.25 90 ILE A O 1
ATOM 717 N N . SER A 1 91 ? -4.043 13.359 8.695 1 96.81 91 SER A N 1
ATOM 718 C CA . SER A 1 91 ? -4.984 12.25 8.773 1 96.81 91 SER A CA 1
ATOM 719 C C . SER A 1 91 ? -5.531 11.891 7.395 1 96.81 91 SER A C 1
ATOM 721 O O . SER A 1 91 ? -5.625 10.711 7.051 1 96.81 91 SER A O 1
ATOM 723 N N . ALA A 1 92 ? -5.883 12.898 6.637 1 96.06 92 ALA A N 1
ATOM 724 C CA . ALA A 1 92 ? -6.434 12.664 5.305 1 96.06 92 ALA A CA 1
ATOM 725 C C . ALA A 1 92 ? -5.414 11.984 4.398 1 96.06 92 ALA A C 1
ATOM 727 O O . ALA A 1 92 ? -5.746 11.047 3.672 1 96.06 92 ALA A O 1
ATOM 728 N N . ILE A 1 93 ? -4.203 12.453 4.43 1 96.75 93 ILE A N 1
ATOM 729 C CA . ILE A 1 93 ? -3.125 11.891 3.627 1 96.75 93 ILE A CA 1
ATOM 730 C C . ILE A 1 93 ? -2.9 10.43 4.012 1 96.75 93 ILE A C 1
ATOM 732 O O . ILE A 1 93 ? -2.797 9.562 3.145 1 96.75 93 ILE A O 1
ATOM 736 N N . THR A 1 94 ? -2.771 10.141 5.316 1 97.56 94 THR A N 1
ATOM 737 C CA . THR A 1 94 ? -2.527 8.797 5.828 1 97.56 94 THR A CA 1
ATOM 738 C C . THR A 1 94 ? -3.672 7.859 5.449 1 97.56 94 THR A C 1
ATOM 740 O O . THR A 1 94 ? -3.438 6.715 5.047 1 97.56 94 THR A O 1
ATOM 743 N N . GLU A 1 95 ? -4.891 8.336 5.609 1 96.69 95 GLU A N 1
ATOM 744 C CA . GLU A 1 95 ? -6.059 7.527 5.262 1 96.69 95 GLU A CA 1
ATOM 745 C C . GLU A 1 95 ? -6.07 7.191 3.773 1 96.69 95 GLU A C 1
ATOM 747 O O . GLU A 1 95 ? -6.383 6.059 3.393 1 96.69 95 GLU A O 1
ATOM 752 N N . GLU A 1 96 ? -5.777 8.141 2.99 1 95.56 96 GLU A N 1
ATOM 753 C CA . GLU A 1 96 ? -5.723 7.914 1.549 1 95.56 96 GLU A CA 1
ATOM 754 C C . GLU A 1 96 ? -4.668 6.871 1.194 1 95.56 96 GLU A C 1
ATOM 756 O O . GLU A 1 96 ? -4.926 5.969 0.394 1 95.56 96 GLU A O 1
ATOM 761 N N . GLY A 1 97 ? -3.48 7.035 1.786 1 97.06 97 GLY A N 1
ATOM 762 C CA . GLY A 1 97 ? -2.447 6.031 1.576 1 97.06 97 GLY A CA 1
ATOM 763 C C . GLY A 1 97 ? -2.875 4.637 1.991 1 97.06 97 GLY A C 1
ATOM 764 O O . GLY A 1 97 ? -2.648 3.67 1.262 1 97.06 97 GLY A O 1
ATOM 765 N N . ASN A 1 98 ? -3.48 4.496 3.152 1 97.56 98 ASN A N 1
ATOM 766 C CA . ASN A 1 98 ? -3.945 3.211 3.662 1 97.56 98 ASN A CA 1
ATOM 767 C C . ASN A 1 98 ? -4.996 2.59 2.744 1 97.56 98 ASN A C 1
ATOM 769 O O . ASN A 1 98 ? -4.992 1.378 2.52 1 97.56 98 ASN A O 1
ATOM 773 N N . GLN A 1 99 ? -5.91 3.385 2.281 1 96.94 99 GLN A N 1
ATOM 774 C CA . GLN A 1 99 ? -6.941 2.9 1.37 1 96.94 99 GLN A CA 1
ATOM 775 C C . GLN A 1 99 ? -6.328 2.348 0.088 1 96.94 99 GLN A C 1
ATOM 777 O O . GLN A 1 99 ? -6.73 1.286 -0.393 1 96.94 99 GLN A O 1
ATOM 782 N N . MET A 1 100 ? -5.406 3.057 -0.472 1 96.38 100 MET A N 1
ATOM 783 C CA . MET A 1 100 ? -4.742 2.596 -1.688 1 96.38 100 MET A CA 1
ATOM 784 C C . MET A 1 100 ? -4.004 1.284 -1.443 1 96.38 100 MET A C 1
ATOM 786 O O . MET A 1 100 ? -4.035 0.383 -2.283 1 96.38 100 MET A O 1
ATOM 790 N N . LYS A 1 101 ? -3.328 1.074 -0.323 1 97.81 101 LYS A N 1
ATOM 791 C CA . LYS A 1 101 ? -2.641 -0.167 0.02 1 97.81 101 LYS A CA 1
ATOM 792 C C . LYS A 1 101 ? -3.629 -1.321 0.164 1 97.81 101 LYS A C 1
ATOM 794 O O . LYS A 1 101 ? -3.328 -2.453 -0.218 1 97.81 101 LYS A O 1
ATOM 799 N N . GLN A 1 102 ? -4.781 -0.962 0.717 1 97.94 102 GLN A N 1
ATOM 800 C CA . GLN A 1 102 ? -5.816 -1.984 0.829 1 97.94 102 GLN A CA 1
ATOM 801 C C . GLN A 1 102 ? -6.266 -2.465 -0.547 1 97.94 102 GLN A C 1
ATOM 803 O O . GLN A 1 102 ? -6.477 -3.662 -0.754 1 97.94 102 GLN A O 1
ATOM 808 N N . TRP A 1 103 ? -6.457 -1.53 -1.469 1 96.94 103 TRP A N 1
ATOM 809 C CA . TRP A 1 103 ? -6.836 -1.898 -2.828 1 96.94 103 TRP A CA 1
ATOM 810 C C . TRP A 1 103 ? -5.758 -2.75 -3.484 1 96.94 103 TRP A C 1
ATOM 812 O O . TRP A 1 103 ? -6.062 -3.688 -4.227 1 96.94 103 TRP A O 1
ATOM 822 N N . ILE A 1 104 ? -4.527 -2.42 -3.223 1 97.19 104 ILE A N 1
ATOM 823 C CA . ILE A 1 104 ? -3.414 -3.205 -3.742 1 97.19 104 ILE A CA 1
ATOM 824 C C . ILE A 1 104 ? -3.484 -4.629 -3.193 1 97.19 104 ILE A C 1
ATOM 826 O O . ILE A 1 104 ? -3.373 -5.598 -3.947 1 97.19 104 ILE A O 1
ATOM 830 N N . ASP A 1 105 ? -3.643 -4.766 -1.877 1 97.94 105 ASP A N 1
ATOM 831 C CA . ASP A 1 105 ? -3.738 -6.082 -1.25 1 97.94 105 ASP A CA 1
ATOM 832 C C . ASP A 1 105 ? -4.895 -6.887 -1.841 1 97.94 105 ASP A C 1
ATOM 834 O O . ASP A 1 105 ? -4.758 -8.086 -2.082 1 97.94 105 ASP A O 1
ATOM 838 N N . GLN A 1 106 ? -5.996 -6.234 -2.039 1 97.5 106 GLN A N 1
ATOM 839 C CA . GLN A 1 106 ? -7.16 -6.902 -2.607 1 97.5 106 GLN A CA 1
ATOM 840 C C . GLN A 1 106 ? -6.871 -7.414 -4.016 1 97.5 106 GLN A C 1
ATOM 842 O O . GLN A 1 106 ? -7.242 -8.539 -4.363 1 97.5 106 GLN A O 1
ATOM 847 N N . LYS A 1 107 ? -6.246 -6.617 -4.809 1 96.94 107 LYS A N 1
ATOM 848 C CA . LYS A 1 107 ? -5.914 -7.016 -6.172 1 96.94 107 LYS A CA 1
ATOM 849 C C . LYS A 1 107 ? -4.914 -8.172 -6.184 1 96.94 107 LYS A C 1
ATOM 851 O O . LYS A 1 107 ? -5.062 -9.117 -6.953 1 96.94 107 LYS A O 1
ATOM 856 N N . VAL A 1 108 ? -3.904 -8.062 -5.355 1 97.5 108 VAL A N 1
ATOM 857 C CA . VAL A 1 108 ? -2.92 -9.133 -5.23 1 97.5 108 VAL A CA 1
ATOM 858 C C . VAL A 1 108 ? -3.619 -10.438 -4.848 1 97.5 108 VAL A C 1
ATOM 860 O O . VAL A 1 108 ? -3.398 -11.477 -5.477 1 97.5 108 VAL A O 1
ATOM 863 N N . GLN A 1 109 ? -4.473 -10.391 -3.855 1 97.56 109 GLN A N 1
ATOM 864 C CA . GLN A 1 109 ? -5.195 -11.57 -3.402 1 97.56 109 GLN A CA 1
ATOM 865 C C . GLN A 1 109 ? -6.078 -12.133 -4.512 1 97.56 109 GLN A C 1
ATOM 867 O O . GLN A 1 109 ? -6.156 -13.352 -4.695 1 97.56 109 GLN A O 1
ATOM 872 N N . ALA A 1 110 ? -6.73 -11.25 -5.25 1 96.12 110 ALA A N 1
ATOM 873 C CA . ALA A 1 110 ? -7.602 -11.688 -6.336 1 96.12 110 ALA A CA 1
ATOM 874 C C . ALA A 1 110 ? -6.805 -12.406 -7.422 1 96.12 110 ALA A C 1
ATOM 876 O O . ALA A 1 110 ? -7.227 -13.453 -7.922 1 96.12 110 ALA A O 1
ATOM 877 N N . LEU A 1 111 ? -5.672 -11.875 -7.801 1 95.56 111 LEU A N 1
ATOM 878 C CA . LEU A 1 111 ? -4.82 -12.484 -8.812 1 95.56 111 LEU A CA 1
ATOM 879 C C . LEU A 1 111 ? -4.293 -13.836 -8.344 1 95.56 111 LEU A C 1
ATOM 881 O O . LEU A 1 111 ? -4.305 -14.805 -9.102 1 95.56 111 LEU A O 1
ATOM 885 N N . ILE A 1 112 ? -3.871 -13.906 -7.066 1 96.5 112 ILE A N 1
ATOM 886 C CA . ILE A 1 112 ? -3.33 -15.148 -6.516 1 96.5 112 ILE A CA 1
ATOM 887 C C . ILE A 1 112 ? -4.434 -16.203 -6.43 1 96.5 112 ILE A C 1
ATOM 889 O O . ILE A 1 112 ? -4.219 -17.359 -6.777 1 96.5 112 ILE A O 1
ATOM 893 N N . THR A 1 113 ? -5.625 -15.766 -6 1 95.75 113 THR A N 1
ATOM 894 C CA . THR A 1 113 ? -6.754 -16.688 -5.93 1 95.75 113 THR A CA 1
ATOM 895 C C . THR A 1 113 ? -7.082 -17.25 -7.312 1 95.75 113 THR A C 1
ATOM 897 O O . THR A 1 113 ? -7.289 -18.453 -7.469 1 95.75 113 THR A O 1
ATOM 900 N N . SER A 1 114 ? -7.105 -16.422 -8.352 1 92.62 114 SER A N 1
ATOM 901 C CA . SER A 1 114 ? -7.359 -16.859 -9.719 1 92.62 114 SER A CA 1
ATOM 902 C C . SER A 1 114 ? -6.297 -17.844 -10.188 1 92.62 114 SER A C 1
ATOM 904 O O . SER A 1 114 ? -6.621 -18.875 -10.797 1 92.62 114 SER A O 1
ATOM 906 N N . LEU A 1 115 ? -5.082 -17.547 -9.906 1 91.88 115 LEU A N 1
ATOM 907 C CA . LEU A 1 115 ? -3.953 -18.406 -10.258 1 91.88 115 LEU A CA 1
ATOM 908 C C . LEU A 1 115 ? -4.059 -19.766 -9.562 1 91.88 115 LEU A C 1
ATOM 910 O O . LEU A 1 115 ? -3.871 -20.797 -10.188 1 91.88 115 LEU A O 1
ATOM 914 N N . GLU A 1 116 ? -4.387 -19.75 -8.281 1 91.5 116 GLU A N 1
ATOM 915 C CA . GLU A 1 116 ? -4.477 -20.969 -7.496 1 91.5 116 GLU A CA 1
ATOM 916 C C . GLU A 1 116 ? -5.656 -21.828 -7.941 1 91.5 116 GLU A C 1
ATOM 918 O O . GLU A 1 116 ? -5.547 -23.062 -8 1 91.5 116 GLU A O 1
ATOM 923 N N . GLU A 1 117 ? -6.785 -21.234 -8.234 1 91 117 GLU A N 1
ATOM 924 C CA . GLU A 1 117 ? -7.957 -21.969 -8.695 1 91 117 GLU A CA 1
ATOM 925 C C . GLU A 1 117 ? -7.684 -22.672 -10.023 1 91 117 GLU A C 1
ATOM 927 O O . GLU A 1 117 ? -7.906 -23.875 -10.148 1 91 117 GLU A O 1
ATOM 932 N N . LYS A 1 118 ? -7.184 -21.969 -10.992 1 87.31 118 LYS A N 1
ATOM 933 C CA . LYS A 1 118 ? -6.863 -22.547 -12.297 1 87.31 118 LYS A CA 1
ATOM 934 C C . LYS A 1 118 ? -5.707 -23.531 -12.188 1 87.31 118 LYS A C 1
ATOM 936 O O . LYS A 1 118 ? -5.711 -24.578 -12.844 1 87.31 118 LYS A O 1
ATOM 941 N N . GLY A 1 119 ? -4.75 -23.109 -11.305 1 85.19 119 GLY A N 1
ATOM 942 C CA . GLY A 1 119 ? -3.619 -24 -11.086 1 85.19 119 GLY A CA 1
ATOM 943 C C . GLY A 1 119 ? -4.023 -25.344 -10.492 1 85.19 119 GLY A C 1
ATOM 944 O O . GLY A 1 119 ? -3.568 -26.391 -10.953 1 85.19 119 GLY A O 1
ATOM 945 N N . THR A 1 120 ? -4.898 -25.312 -9.516 1 87.75 120 THR A N 1
ATOM 946 C CA . THR A 1 120 ? -5.363 -26.531 -8.867 1 87.75 120 THR A CA 1
ATOM 947 C C . THR A 1 120 ? -6.133 -27.406 -9.852 1 87.75 120 THR A C 1
ATOM 949 O O . THR A 1 120 ? -5.953 -28.625 -9.875 1 87.75 120 THR A O 1
ATOM 952 N N . ALA A 1 121 ? -6.98 -26.844 -10.656 1 87.19 121 ALA A N 1
ATOM 953 C CA . ALA A 1 121 ? -7.746 -27.578 -11.656 1 87.19 121 ALA A CA 1
ATOM 954 C C . ALA A 1 121 ? -6.824 -28.266 -12.656 1 87.19 121 ALA A C 1
ATOM 956 O O . ALA A 1 121 ? -7.008 -29.438 -12.984 1 87.19 121 ALA A O 1
ATOM 957 N N . ASN A 1 122 ? -5.801 -27.562 -13.102 1 84.25 122 ASN A N 1
ATOM 958 C CA . ASN A 1 122 ? -4.852 -28.109 -14.07 1 84.25 122 ASN A CA 1
ATOM 959 C C . ASN A 1 122 ? -4.012 -29.234 -13.453 1 84.25 122 ASN A C 1
ATOM 961 O O . ASN A 1 122 ? -3.777 -30.25 -14.094 1 84.25 122 ASN A O 1
ATOM 965 N N . LEU A 1 123 ? -3.609 -29.094 -12.227 1 86.56 123 LEU A N 1
ATOM 966 C CA . LEU A 1 123 ? -2.801 -30.109 -11.555 1 86.56 123 LEU A CA 1
ATOM 967 C C . LEU A 1 123 ? -3.613 -31.375 -11.297 1 86.56 123 LEU A C 1
ATOM 969 O O . LEU A 1 123 ? -3.09 -32.469 -11.406 1 86.56 123 LEU A O 1
ATOM 973 N N . LYS A 1 124 ? -4.918 -31.188 -11.016 1 88.62 124 LYS A N 1
ATOM 974 C CA . LYS A 1 124 ? -5.793 -32.344 -10.836 1 88.62 124 LYS A CA 1
ATOM 975 C C . LYS A 1 124 ? -5.957 -33.125 -12.141 1 88.62 124 LYS A C 1
ATOM 977 O O . LYS A 1 124 ? -5.941 -34.344 -12.141 1 88.62 124 LYS A O 1
ATOM 982 N N . ALA A 1 125 ? -6.082 -32.375 -13.227 1 84.44 125 ALA A N 1
ATOM 983 C CA . ALA A 1 125 ? -6.199 -33 -14.539 1 84.44 125 ALA A CA 1
ATOM 984 C C . ALA A 1 125 ? -4.938 -33.781 -14.883 1 84.44 125 ALA A C 1
ATOM 986 O O . ALA A 1 125 ? -5.02 -34.906 -15.391 1 84.44 125 ALA A O 1
ATOM 987 N N . LEU A 1 126 ? -3.756 -33.25 -14.594 1 84.25 126 LEU A N 1
ATOM 988 C CA . LEU A 1 126 ? -2.492 -33.938 -14.844 1 84.25 126 LEU A CA 1
ATOM 989 C C . LEU A 1 126 ? -2.361 -35.188 -13.969 1 84.25 126 LEU A C 1
ATOM 991 O O . LEU A 1 126 ? -1.884 -36.219 -14.43 1 84.25 126 LEU A O 1
ATOM 995 N N . GLN A 1 127 ? -2.822 -35.094 -12.75 1 89.25 127 GLN A N 1
ATOM 996 C CA . GLN A 1 127 ? -2.777 -36.219 -11.828 1 89.25 127 GLN A CA 1
ATOM 997 C C . GLN A 1 127 ? -3.654 -37.375 -12.32 1 89.25 127 GLN A C 1
ATOM 999 O O . GLN A 1 127 ? -3.277 -38.531 -12.211 1 89.25 127 GLN A O 1
ATOM 1004 N N . LEU A 1 128 ? -4.84 -37 -12.852 1 88.62 128 LEU A N 1
ATOM 1005 C CA . LEU A 1 128 ? -5.738 -38.031 -13.383 1 88.62 128 LEU A CA 1
ATOM 1006 C C . LEU A 1 128 ? -5.109 -38.75 -14.578 1 88.62 128 LEU A C 1
ATOM 1008 O O . LEU A 1 128 ? -5.184 -39.969 -14.688 1 88.62 128 LEU A O 1
ATOM 1012 N N . LYS A 1 129 ? -4.469 -38 -15.406 1 84.81 129 LYS A N 1
ATOM 1013 C CA . LYS A 1 129 ? -3.795 -38.594 -16.562 1 84.81 129 LYS A CA 1
ATOM 1014 C C . LYS A 1 129 ? -2.629 -39.469 -16.125 1 84.81 129 LYS A C 1
ATOM 1016 O O . LYS A 1 129 ? -2.42 -40.531 -16.672 1 84.81 129 LYS A O 1
ATOM 1021 N N . ARG A 1 130 ? -1.877 -39 -15.164 1 89 130 ARG A N 1
ATOM 1022 C CA . ARG A 1 130 ? -0.772 -39.781 -14.617 1 89 130 ARG A CA 1
ATOM 1023 C C . ARG A 1 130 ? -1.264 -41.125 -14.086 1 89 130 ARG A C 1
ATOM 1025 O O . ARG A 1 130 ? -0.657 -42.188 -14.352 1 89 130 ARG A O 1
ATOM 1032 N N . THR A 1 131 ? -2.393 -41.094 -13.375 1 91.69 131 THR A N 1
ATOM 1033 C CA . THR A 1 131 ? -2.967 -42.312 -12.812 1 91.69 131 THR A CA 1
ATOM 1034 C C . THR A 1 131 ? -3.383 -43.25 -13.922 1 91.69 131 THR A C 1
ATOM 1036 O O . THR A 1 131 ? -3.166 -44.469 -13.812 1 91.69 131 THR A O 1
ATOM 1039 N N . ASP A 1 132 ? -3.928 -42.719 -15 1 86.94 132 ASP A N 1
ATOM 1040 C CA . ASP A 1 132 ? -4.324 -43.531 -16.141 1 86.94 132 ASP A CA 1
ATOM 1041 C C . ASP A 1 132 ? -3.125 -44.25 -16.75 1 86.94 132 ASP A C 1
ATOM 1043 O O . ASP A 1 132 ? -3.188 -45.469 -17 1 86.94 132 ASP A O 1
ATOM 1047 N N . PHE A 1 133 ? -2.037 -43.594 -16.922 1 86.25 133 PHE A N 1
ATOM 1048 C CA . PHE A 1 133 ? -0.838 -44.188 -17.5 1 86.25 133 PHE A CA 1
ATOM 1049 C C . PHE A 1 133 ? -0.192 -45.156 -16.547 1 86.25 133 PHE A C 1
ATOM 1051 O O . PHE A 1 133 ? 0.356 -46.188 -16.969 1 86.25 133 PHE A O 1
ATOM 1058 N N . GLN A 1 134 ? -0.305 -44.812 -15.266 1 91.88 134 GLN A N 1
ATOM 1059 C CA . GLN A 1 134 ? 0.217 -45.75 -14.258 1 91.88 134 GLN A CA 1
ATOM 1060 C C . GLN A 1 134 ? -0.544 -47.062 -14.273 1 91.88 134 GLN A C 1
ATOM 1062 O O . GLN A 1 134 ? 0.057 -48.125 -14.164 1 91.88 134 GLN A O 1
ATOM 1067 N N . ASN A 1 135 ? -1.854 -46.969 -14.453 1 90.19 135 ASN A N 1
ATOM 1068 C CA . ASN A 1 135 ? -2.676 -48.156 -14.57 1 90.19 135 ASN A CA 1
ATOM 1069 C C . ASN A 1 135 ? -2.311 -48.969 -15.805 1 90.19 135 ASN A C 1
ATOM 1071 O O . ASN A 1 135 ? -2.238 -50.188 -15.742 1 90.19 135 ASN A O 1
ATOM 1075 N N . ASP A 1 136 ? -1.991 -48.25 -16.875 1 85.12 136 ASP A N 1
ATOM 1076 C CA . ASP A 1 136 ? -1.562 -48.938 -18.094 1 85.12 136 ASP A CA 1
ATOM 1077 C C . ASP A 1 136 ? -0.221 -49.625 -17.891 1 85.12 136 ASP A C 1
ATOM 1079 O O . ASP A 1 136 ? -0.036 -50.781 -18.328 1 85.12 136 ASP A O 1
ATOM 1083 N N . LEU A 1 137 ? 0.616 -48.969 -17.25 1 89.25 137 LEU A N 1
ATOM 1084 C CA . LEU A 1 137 ? 1.931 -49.562 -16.984 1 89.25 137 LEU A CA 1
ATOM 1085 C C . LEU A 1 137 ? 1.815 -50.812 -16.156 1 89.25 137 LEU A C 1
ATOM 1087 O O . LEU A 1 137 ? 2.488 -51.812 -16.422 1 89.25 137 LEU A O 1
ATOM 1091 N N . GLU A 1 138 ? 0.94 -50.781 -15.195 1 91.12 138 GLU A N 1
ATOM 1092 C CA . GLU A 1 138 ? 0.728 -51.969 -14.344 1 91.12 138 GLU A CA 1
ATOM 1093 C C . GLU A 1 138 ? 0.166 -53.125 -15.141 1 91.12 138 GLU A C 1
ATOM 1095 O O . GLU A 1 138 ? 0.588 -54.281 -14.953 1 91.12 138 GLU A O 1
ATOM 1100 N N . LYS A 1 139 ? -0.75 -52.844 -16.062 1 86.81 139 LYS A N 1
ATOM 1101 C CA . LYS A 1 139 ? -1.305 -53.875 -16.922 1 86.81 139 LYS A CA 1
ATOM 1102 C C . LYS A 1 139 ? -0.227 -54.5 -17.812 1 86.81 139 LYS A C 1
ATOM 1104 O O . LYS A 1 139 ? -0.181 -55.719 -17.984 1 86.81 139 LYS A O 1
ATOM 1109 N N . LEU A 1 140 ? 0.632 -53.625 -18.297 1 86.88 140 LEU A N 1
ATOM 1110 C CA . LEU A 1 140 ? 1.699 -54.125 -19.172 1 86.88 140 LEU A CA 1
ATOM 1111 C C . LEU A 1 140 ? 2.709 -54.938 -18.406 1 86.88 140 LEU A C 1
ATOM 1113 O O . LEU A 1 140 ? 3.227 -55.938 -18.922 1 86.88 140 LEU A O 1
ATOM 1117 N N . GLN A 1 141 ? 2.896 -54.562 -17.172 1 89.81 141 GLN A N 1
ATOM 1118 C CA . GLN A 1 141 ? 3.805 -55.312 -16.328 1 89.81 141 GLN A CA 1
ATOM 1119 C C . GLN A 1 141 ? 3.229 -56.688 -16.016 1 89.81 141 GLN A C 1
ATOM 1121 O O . GLN A 1 141 ? 3.961 -57.688 -15.961 1 89.81 141 GLN A O 1
ATOM 1126 N N . LYS A 1 142 ? 1.947 -56.75 -15.859 1 88.94 142 LYS A N 1
ATOM 1127 C CA . LYS A 1 142 ? 1.292 -58.031 -15.672 1 88.94 142 LYS A CA 1
ATOM 1128 C C . LYS A 1 142 ? 1.433 -58.906 -16.922 1 88.94 142 LYS A C 1
ATOM 1130 O O . LYS A 1 142 ? 1.679 -60.125 -16.812 1 88.94 142 LYS A O 1
ATOM 1135 N N . CYS A 1 143 ? 1.349 -58.281 -18.062 1 85 143 CYS A N 1
ATOM 1136 C CA . CYS A 1 143 ? 1.537 -59 -19.312 1 85 143 CYS A CA 1
ATOM 1137 C C . CYS A 1 143 ? 2.973 -59.5 -19.453 1 85 143 CYS A C 1
ATOM 1139 O O . CYS A 1 143 ? 3.209 -60.594 -19.922 1 85 143 CYS A O 1
ATOM 1141 N N . GLN A 1 144 ? 3.855 -58.688 -19 1 87.38 144 GLN A N 1
ATOM 1142 C CA . GLN A 1 144 ? 5.258 -59.062 -19.031 1 87.38 144 GLN A CA 1
ATOM 1143 C C . GLN A 1 144 ? 5.504 -60.312 -18.156 1 87.38 144 GLN A C 1
ATOM 1145 O O . GLN A 1 144 ? 6.203 -61.219 -18.578 1 87.38 144 GLN A O 1
ATOM 1150 N N . THR A 1 145 ? 4.879 -60.312 -17.031 1 88.81 145 THR A N 1
ATOM 1151 C CA . THR A 1 145 ? 5 -61.438 -16.125 1 88.81 145 THR A CA 1
ATOM 1152 C C . THR A 1 145 ? 4.371 -62.688 -16.75 1 88.81 145 THR A C 1
ATOM 1154 O O . THR A 1 145 ? 4.953 -63.781 -16.703 1 88.81 145 THR A O 1
ATOM 1157 N N . ALA A 1 146 ? 3.23 -62.5 -17.406 1 84.81 146 ALA A N 1
ATOM 1158 C CA . ALA A 1 146 ? 2.557 -63.594 -18.062 1 84.81 146 ALA A CA 1
ATOM 1159 C C . ALA A 1 146 ? 3.4 -64.125 -19.219 1 84.81 146 ALA A C 1
ATOM 1161 O O . ALA A 1 146 ? 3.506 -65.375 -19.406 1 84.81 146 ALA A O 1
ATOM 1162 N N . PHE A 1 147 ? 3.98 -63.25 -19.984 1 84.94 147 PHE A N 1
ATOM 1163 C CA . PHE A 1 147 ? 4.844 -63.625 -21.094 1 84.94 147 PHE A CA 1
ATOM 1164 C C . PHE A 1 147 ? 6.035 -64.438 -20.594 1 84.94 147 PHE A C 1
ATOM 1166 O O . PHE A 1 147 ? 6.391 -65.5 -21.188 1 84.94 147 PHE A O 1
ATOM 1173 N N . MET A 1 148 ? 6.68 -64.062 -19.438 1 85.31 148 MET A N 1
ATOM 1174 C CA . MET A 1 148 ? 7.816 -64.812 -18.875 1 85.31 148 MET A CA 1
ATOM 1175 C C . MET A 1 148 ? 7.414 -66.188 -18.422 1 85.31 148 MET A C 1
ATOM 1177 O O . MET A 1 148 ? 8.188 -67.125 -18.562 1 85.31 148 MET A O 1
ATOM 1181 N N . GLU A 1 149 ? 6.172 -66.25 -17.969 1 81.94 149 GLU A N 1
ATOM 1182 C CA . GLU A 1 149 ? 5.676 -67.562 -17.531 1 81.94 149 GLU A CA 1
ATOM 1183 C C . GLU A 1 149 ? 5.438 -68.5 -18.719 1 81.94 149 GLU A C 1
ATOM 1185 O O . GLU A 1 149 ? 5.562 -69.688 -18.594 1 81.94 149 GLU A O 1
ATOM 1190 N N . THR A 1 150 ? 5.117 -67.938 -19.906 1 78.25 150 THR A N 1
ATOM 1191 C CA . THR A 1 150 ? 4.891 -68.75 -21.094 1 78.25 150 THR A CA 1
ATOM 1192 C C . THR A 1 150 ? 6.188 -69.375 -21.562 1 78.25 150 THR A C 1
ATOM 1194 O O . THR A 1 150 ? 6.168 -70.438 -22.203 1 78.25 150 THR A O 1
ATOM 1197 N N . GLN A 1 151 ? 7.293 -68.75 -21.266 1 73.38 151 GLN A N 1
ATOM 1198 C CA . GLN A 1 151 ? 8.586 -69.25 -21.719 1 73.38 151 GLN A CA 1
ATOM 1199 C C . GLN A 1 151 ? 8.93 -70.562 -21.031 1 73.38 151 GLN A C 1
ATOM 1201 O O . GLN A 1 151 ? 9.766 -71.312 -21.547 1 73.38 151 GLN A O 1
ATOM 1206 N N . ARG A 1 152 ? 8.141 -70.875 -19.969 1 72 152 ARG A N 1
ATOM 1207 C CA . ARG A 1 152 ? 8.406 -72.125 -19.234 1 72 152 ARG A CA 1
ATOM 1208 C C . ARG A 1 152 ? 7.43 -73.25 -19.625 1 72 152 ARG A C 1
ATOM 1210 O O . ARG A 1 152 ? 7.555 -74.375 -19.172 1 72 152 ARG A O 1
ATOM 1217 N N . LEU A 1 153 ? 6.492 -72.812 -20.484 1 70.12 153 LEU A N 1
ATOM 1218 C CA . LEU A 1 153 ? 5.461 -73.812 -20.844 1 70.12 153 LEU A CA 1
ATOM 1219 C C . LEU A 1 153 ? 5.988 -74.812 -21.859 1 70.12 153 LEU A C 1
ATOM 1221 O O . LEU A 1 153 ? 6.598 -74.438 -22.859 1 70.12 153 LEU A O 1
ATOM 1225 N N . ALA A 1 154 ? 5.824 -76 -21.484 1 67.06 154 ALA A N 1
ATOM 1226 C CA . ALA A 1 154 ? 6.242 -77.125 -22.359 1 67.06 154 ALA A CA 1
ATOM 1227 C C . ALA A 1 154 ? 5.176 -77.375 -23.406 1 67.06 154 ALA A C 1
ATOM 1229 O O . ALA A 1 154 ? 5.496 -77.75 -24.531 1 67.06 154 ALA A O 1
ATOM 1230 N N . ASN A 1 155 ? 3.963 -77.125 -23.047 1 71.56 155 ASN A N 1
ATOM 1231 C CA . ASN A 1 155 ? 2.848 -77.375 -23.953 1 71.56 155 ASN A CA 1
ATOM 1232 C C . ASN A 1 155 ? 2.682 -76.188 -24.969 1 71.56 155 ASN A C 1
ATOM 1234 O O . ASN A 1 155 ? 2.379 -75.062 -24.594 1 71.56 155 ASN A O 1
ATOM 1238 N N . VAL A 1 156 ? 2.877 -76.562 -26.234 1 69.88 156 VAL A N 1
ATOM 1239 C CA . VAL A 1 156 ? 2.934 -75.562 -27.297 1 69.88 156 VAL A CA 1
ATOM 1240 C C . VAL A 1 156 ? 1.561 -74.938 -27.484 1 69.88 156 VAL A C 1
ATOM 1242 O O . VAL A 1 156 ? 1.459 -73.75 -27.719 1 69.88 156 VAL A O 1
ATOM 1245 N N . SER A 1 157 ? 0.558 -75.688 -27.422 1 71.62 157 SER A N 1
ATOM 1246 C CA . SER A 1 157 ? -0.792 -75.188 -27.578 1 71.62 157 SER A CA 1
ATOM 1247 C C . SER A 1 157 ? -1.111 -74.125 -26.516 1 71.62 157 SER A C 1
ATOM 1249 O O . SER A 1 157 ? -1.671 -73.062 -26.812 1 71.62 157 SER A O 1
ATOM 1251 N N . LYS A 1 158 ? -0.76 -74.5 -25.266 1 75.31 158 LYS A N 1
ATOM 1252 C CA . LYS A 1 158 ? -0.981 -73.562 -24.156 1 75.31 158 LYS A CA 1
ATOM 1253 C C . LYS A 1 158 ? -0.146 -72.312 -24.312 1 75.31 158 LYS A C 1
ATOM 1255 O O . LYS A 1 158 ? -0.618 -71.188 -24.031 1 75.31 158 LYS A O 1
ATOM 1260 N N . LEU A 1 159 ? 1.091 -72.5 -24.797 1 76.12 159 LEU A N 1
ATOM 1261 C CA . LEU A 1 159 ? 1.983 -71.375 -25.031 1 76.12 159 LEU A CA 1
ATOM 1262 C C . LEU A 1 159 ? 1.37 -70.438 -26.047 1 76.12 159 LEU A C 1
ATOM 1264 O O . LEU A 1 159 ? 1.34 -69.188 -25.812 1 76.12 159 LEU A O 1
ATOM 1268 N N . LEU A 1 160 ? 0.847 -71 -27.031 1 75.19 160 LEU A N 1
ATOM 1269 C CA . LEU A 1 160 ? 0.279 -70.125 -28.094 1 75.19 160 LEU A CA 1
ATOM 1270 C C . LEU A 1 160 ? -0.949 -69.375 -27.594 1 75.19 160 LEU A C 1
ATOM 1272 O O . LEU A 1 160 ? -1.13 -68.188 -27.906 1 75.19 160 LEU A O 1
ATOM 1276 N N . THR A 1 161 ? -1.77 -70.062 -26.891 1 77.94 161 THR A N 1
ATOM 1277 C CA . THR A 1 161 ? -2.969 -69.438 -26.344 1 77.94 161 THR A CA 1
ATOM 1278 C C . THR A 1 161 ? -2.602 -68.25 -25.438 1 77.94 161 THR A C 1
ATOM 1280 O O . THR A 1 161 ? -3.199 -67.188 -25.531 1 77.94 161 THR A O 1
ATOM 1283 N N . GLN A 1 162 ? -1.608 -68.562 -24.656 1 79.62 162 GLN A N 1
ATOM 1284 C CA . GLN A 1 162 ? -1.189 -67.5 -23.719 1 79.62 162 GLN A CA 1
ATOM 1285 C C . GLN A 1 162 ? -0.548 -66.312 -24.453 1 79.62 162 GLN A C 1
ATOM 1287 O O . GLN A 1 162 ? -0.764 -65.188 -24.094 1 79.62 162 GLN A O 1
ATOM 1292 N N . LEU A 1 163 ? 0.211 -66.625 -25.422 1 78.94 163 LEU A N 1
ATOM 1293 C CA . LEU A 1 163 ? 0.852 -65.562 -26.203 1 78.94 163 LEU A CA 1
ATOM 1294 C C . LEU A 1 163 ? -0.187 -64.75 -26.938 1 78.94 163 LEU A C 1
ATOM 1296 O O . LEU A 1 163 ? -0.073 -63.5 -26.984 1 78.94 163 LEU A O 1
ATOM 1300 N N . LYS A 1 164 ? -1.143 -65.438 -27.453 1 76 164 LYS A N 1
ATOM 1301 C CA . LYS A 1 164 ? -2.225 -64.688 -28.125 1 76 164 LYS A CA 1
ATOM 1302 C C . LYS A 1 164 ? -2.984 -63.812 -27.156 1 76 164 LYS A C 1
ATOM 1304 O O . LYS A 1 164 ? -3.379 -62.688 -27.5 1 76 164 LYS A O 1
ATOM 1309 N N . HIS A 1 165 ? -3.146 -64.312 -26.016 1 80.25 165 HIS A N 1
ATOM 1310 C CA . HIS A 1 165 ? -3.822 -63.531 -24.984 1 80.25 165 HIS A CA 1
ATOM 1311 C C . HIS A 1 165 ? -3.018 -62.281 -24.594 1 80.25 165 HIS A C 1
ATOM 1313 O O . HIS A 1 165 ? -3.568 -61.188 -24.516 1 80.25 165 HIS A O 1
ATOM 1319 N N . VAL A 1 166 ? -1.742 -62.438 -24.438 1 79.25 166 VAL A N 1
ATOM 1320 C CA . VAL A 1 166 ? -0.86 -61.344 -24.094 1 79.25 166 VAL A CA 1
ATOM 1321 C C . VAL A 1 166 ? -0.876 -60.312 -25.219 1 79.25 166 VAL A C 1
ATOM 1323 O O . VAL A 1 166 ? -0.973 -59.094 -24.953 1 79.25 166 VAL A O 1
ATOM 1326 N N . LYS A 1 167 ? -0.862 -60.812 -26.391 1 74.75 167 LYS A N 1
ATOM 1327 C CA . LYS A 1 167 ? -0.885 -59.906 -27.547 1 74.75 167 LYS A CA 1
ATOM 1328 C C . LYS A 1 167 ? -2.186 -59.094 -27.594 1 74.75 167 LYS A C 1
ATOM 1330 O O . LYS A 1 167 ? -2.174 -57.906 -27.891 1 74.75 167 LYS A O 1
ATOM 1335 N N . SER A 1 168 ? -3.246 -59.719 -27.312 1 75.31 168 SER A N 1
ATOM 1336 C CA . SER A 1 168 ? -4.551 -59.062 -27.297 1 75.31 168 SER A CA 1
ATOM 1337 C C . SER A 1 168 ? -4.617 -57.969 -26.219 1 75.31 168 SER A C 1
ATOM 1339 O O . SER A 1 168 ? -5.137 -56.875 -26.469 1 75.31 168 SER A O 1
ATOM 1341 N N . GLU A 1 169 ? -4.09 -58.25 -25.094 1 74 169 GLU A N 1
ATOM 1342 C CA . GLU A 1 169 ? -4.086 -57.312 -23.984 1 74 169 GLU A CA 1
ATOM 1343 C C . GLU A 1 169 ? -3.223 -56.094 -24.297 1 74 169 GLU A C 1
ATOM 1345 O O . GLU A 1 169 ? -3.564 -54.969 -23.938 1 74 169 GLU A O 1
ATOM 1350 N N . LEU A 1 170 ? -2.107 -56.375 -24.906 1 72.75 170 LEU A N 1
ATOM 1351 C CA . LEU A 1 170 ? -1.195 -55.312 -25.297 1 72.75 170 LEU A CA 1
ATOM 1352 C C . LEU A 1 170 ? -1.84 -54.406 -26.328 1 72.75 170 LEU A C 1
ATOM 1354 O O . LEU A 1 170 ? -1.574 -53.188 -26.344 1 72.75 170 LEU A O 1
ATOM 1358 N N . GLY A 1 171 ? -2.631 -54.875 -27.156 1 65.62 171 GLY A N 1
ATOM 1359 C CA . GLY A 1 171 ? -3.301 -54.125 -28.188 1 65.62 171 GLY A CA 1
ATOM 1360 C C . GLY A 1 171 ? -4.305 -53.125 -27.641 1 65.62 171 GLY A C 1
ATOM 1361 O O . GLY A 1 171 ? -4.543 -52.062 -28.234 1 65.62 171 GLY A O 1
ATOM 1362 N N . ILE A 1 172 ? -4.938 -53.25 -26.562 1 58.78 172 ILE A N 1
ATOM 1363 C CA . ILE A 1 172 ? -5.961 -52.406 -25.969 1 58.78 172 ILE A CA 1
ATOM 1364 C C . ILE A 1 172 ? -5.305 -51.219 -25.281 1 58.78 172 ILE A C 1
ATOM 1366 O O . ILE A 1 172 ? -5.883 -50.125 -25.234 1 58.78 172 ILE A O 1
ATOM 1370 N N . ALA A 1 173 ? -4.082 -51.344 -24.797 1 54.53 173 ALA A N 1
ATOM 1371 C CA . ALA A 1 173 ? -3.469 -50.281 -24 1 54.53 173 ALA A CA 1
ATOM 1372 C C . ALA A 1 173 ? -3.068 -49.125 -24.875 1 54.53 173 ALA A C 1
ATOM 1374 O O . ALA A 1 173 ? -2.318 -48.25 -24.438 1 54.53 173 ALA A O 1
ATOM 1375 N N . VAL A 1 174 ? -3.809 -48.906 -26 1 51.59 174 VAL A N 1
ATOM 1376 C CA . VAL A 1 174 ? -3.359 -48.031 -27.062 1 51.59 174 VAL A CA 1
ATOM 1377 C C . VAL A 1 174 ? -3.293 -46.594 -26.547 1 51.59 174 VAL A C 1
ATOM 1379 O O . VAL A 1 174 ? -3.717 -46.312 -25.422 1 51.59 174 VAL A O 1
ATOM 1382 N N . GLU A 1 175 ? -3.748 -45.5 -27.531 1 51.62 175 GLU A N 1
ATOM 1383 C CA . GLU A 1 175 ? -3.338 -44.156 -27.875 1 51.62 175 GLU A CA 1
ATOM 1384 C C . GLU A 1 175 ? -3.926 -43.125 -26.922 1 51.62 175 GLU A C 1
ATOM 1386 O O . GLU A 1 175 ? -5.133 -42.875 -26.922 1 51.62 175 GLU A O 1
ATOM 1391 N N . LYS A 1 176 ? -3.256 -43.156 -25.844 1 60.72 176 LYS A N 1
ATOM 1392 C CA . LYS A 1 176 ? -3.779 -42.062 -25.016 1 60.72 176 LYS A CA 1
ATOM 1393 C C . LYS A 1 176 ? -3.07 -40.75 -25.344 1 60.72 176 LYS A C 1
ATOM 1395 O O . LYS A 1 176 ? -1.881 -40.75 -25.656 1 60.72 176 LYS A O 1
ATOM 1400 N N . GLN A 1 177 ? -3.934 -39.75 -25.531 1 57.84 177 GLN A N 1
ATOM 1401 C CA . GLN A 1 177 ? -3.439 -38.375 -25.766 1 57.84 177 GLN A CA 1
ATOM 1402 C C . GLN A 1 177 ? -2.824 -37.781 -24.516 1 57.84 177 GLN A C 1
ATOM 1404 O O . GLN A 1 177 ? -3.332 -38 -23.406 1 57.84 177 GLN A O 1
ATOM 1409 N N . LEU A 1 178 ? -1.548 -37.344 -24.656 1 58.44 178 LEU A N 1
ATOM 1410 C CA . LEU A 1 178 ? -0.887 -36.656 -23.547 1 58.44 178 LEU A CA 1
ATOM 1411 C C . LEU A 1 178 ? -1.582 -35.312 -23.234 1 58.44 178 LEU A C 1
ATOM 1413 O O . LEU A 1 178 ? -2.088 -34.656 -24.141 1 58.44 178 LEU A O 1
ATOM 1417 N N . PRO A 1 179 ? -1.754 -35.125 -21.922 1 57.03 179 PRO A N 1
ATOM 1418 C CA . PRO A 1 179 ? -2.367 -33.844 -21.547 1 57.03 179 PRO A CA 1
ATOM 1419 C C . PRO A 1 179 ? -1.547 -32.625 -22 1 57.03 179 PRO A C 1
ATOM 1421 O O . PRO A 1 179 ? -0.319 -32.719 -22.094 1 57.03 179 PRO A O 1
ATOM 1424 N N . VAL A 1 180 ? -2.248 -31.672 -22.625 1 58.09 180 VAL A N 1
ATOM 1425 C CA . VAL A 1 180 ? -1.642 -30.375 -22.922 1 58.09 180 VAL A CA 1
ATOM 1426 C C . VAL A 1 180 ? -1.22 -29.688 -21.625 1 58.09 180 VAL A C 1
ATOM 1428 O O . VAL A 1 180 ? -2.027 -29.547 -20.703 1 58.09 180 VAL A O 1
ATOM 1431 N N . MET A 1 181 ? 0.173 -29.516 -21.453 1 62.97 181 MET A N 1
ATOM 1432 C CA . MET A 1 181 ? 0.684 -28.875 -20.25 1 62.97 181 MET A CA 1
ATOM 1433 C C . MET A 1 181 ? 0.367 -27.375 -20.266 1 62.97 181 MET A C 1
ATOM 1435 O O . MET A 1 181 ? 0.682 -26.688 -21.219 1 62.97 181 MET A O 1
ATOM 1439 N N . SER A 1 182 ? -0.503 -26.969 -19.453 1 66.25 182 SER A N 1
ATOM 1440 C CA . SER A 1 182 ? -0.815 -25.547 -19.328 1 66.25 182 SER A CA 1
ATOM 1441 C C . SER A 1 182 ? 0.316 -24.781 -18.656 1 66.25 182 SER A C 1
ATOM 1443 O O . SER A 1 182 ? 1.035 -25.344 -17.812 1 66.25 182 SER A O 1
ATOM 1445 N N . THR A 1 183 ? 0.762 -23.625 -19.375 1 77.12 183 THR A N 1
ATOM 1446 C CA . THR A 1 183 ? 1.708 -22.734 -18.719 1 77.12 183 THR A CA 1
ATOM 1447 C C . THR A 1 183 ? 1.006 -21.469 -18.234 1 77.12 183 THR A C 1
ATOM 1449 O O . THR A 1 183 ? -0.077 -21.125 -18.719 1 77.12 183 THR A O 1
ATOM 1452 N N . VAL A 1 184 ? 1.549 -21.078 -17.062 1 86.12 184 VAL A N 1
ATOM 1453 C CA . VAL A 1 184 ? 1.039 -19.812 -16.531 1 86.12 184 VAL A CA 1
ATOM 1454 C C . VAL A 1 184 ? 2.176 -18.797 -16.438 1 86.12 184 VAL A C 1
ATOM 1456 O O . VAL A 1 184 ? 3.291 -19.141 -16.047 1 86.12 184 VAL A O 1
ATOM 1459 N N . LYS A 1 185 ? 1.87 -17.562 -16.953 1 88.5 185 LYS A N 1
ATOM 1460 C CA . LYS A 1 185 ? 2.838 -16.469 -16.859 1 88.5 185 LYS A CA 1
ATOM 1461 C C . LYS A 1 185 ? 2.166 -15.172 -16.438 1 88.5 185 LYS A C 1
ATOM 1463 O O . LYS A 1 185 ? 1.021 -14.906 -16.812 1 88.5 185 LYS A O 1
ATOM 1468 N N . TYR A 1 186 ? 2.914 -14.547 -15.562 1 93.25 186 TYR A N 1
ATOM 1469 C CA . TYR A 1 186 ? 2.49 -13.203 -15.188 1 93.25 186 TYR A CA 1
ATOM 1470 C C . TYR A 1 186 ? 3.318 -12.148 -15.922 1 93.25 186 TYR A C 1
ATOM 1472 O O . TYR A 1 186 ? 4.543 -12.109 -15.789 1 93.25 186 TYR A O 1
ATOM 1480 N N . TYR A 1 187 ? 2.617 -11.289 -16.672 1 92.62 187 TYR A N 1
ATOM 1481 C CA . TYR A 1 187 ? 3.275 -10.203 -17.391 1 92.62 187 TYR A CA 1
ATOM 1482 C C . TYR A 1 187 ? 3.105 -8.883 -16.641 1 92.62 187 TYR A C 1
ATOM 1484 O O . TYR A 1 187 ? 2.045 -8.258 -16.719 1 92.62 187 TYR A O 1
ATOM 1492 N N . LYS A 1 188 ? 4.227 -8.562 -16.047 1 91.19 188 LYS A N 1
ATOM 1493 C CA . LYS A 1 188 ? 4.227 -7.344 -15.25 1 91.19 188 LYS A CA 1
ATOM 1494 C C . LYS A 1 188 ? 4.109 -6.105 -16.141 1 91.19 188 LYS A C 1
ATOM 1496 O O . LYS A 1 188 ? 4.691 -6.055 -17.219 1 91.19 188 LYS A O 1
ATOM 1501 N N . LYS A 1 189 ? 3.377 -5.098 -15.633 1 90.31 189 LYS A N 1
ATOM 1502 C CA . LYS A 1 189 ? 3.371 -3.779 -16.266 1 90.31 189 LYS A CA 1
ATOM 1503 C C . LYS A 1 189 ? 4.531 -2.924 -15.758 1 90.31 189 LYS A C 1
ATOM 1505 O O . LYS A 1 189 ? 5 -3.105 -14.633 1 90.31 189 LYS A O 1
ATOM 1510 N N . ASP A 1 190 ? 4.984 -2.092 -16.641 1 89.38 190 ASP A N 1
ATOM 1511 C CA . ASP A 1 190 ? 6.031 -1.164 -16.219 1 89.38 190 ASP A CA 1
ATOM 1512 C C . ASP A 1 190 ? 5.441 0.028 -15.469 1 89.38 190 ASP A C 1
ATOM 1514 O O . ASP A 1 190 ? 4.984 0.992 -16.094 1 89.38 190 ASP A O 1
ATOM 1518 N N . VAL A 1 191 ? 5.434 -0.163 -14.211 1 90 191 VAL A N 1
ATOM 1519 C CA . VAL A 1 191 ? 4.891 0.894 -13.367 1 90 191 VAL A CA 1
ATOM 1520 C C . VAL A 1 191 ? 6.016 1.562 -12.586 1 90 191 VAL A C 1
ATOM 1522 O O . VAL A 1 191 ? 6.922 0.886 -12.086 1 90 191 VAL A O 1
ATOM 1525 N N . SER A 1 192 ? 6.004 2.869 -12.57 1 90.69 192 SER A N 1
ATOM 1526 C CA . SER A 1 192 ? 6.996 3.627 -11.812 1 90.69 192 SER A CA 1
ATOM 1527 C C . SER A 1 192 ? 6.363 4.336 -10.625 1 90.69 192 SER A C 1
ATOM 1529 O O . SER A 1 192 ? 5.137 4.363 -10.492 1 90.69 192 SER A O 1
ATOM 1531 N N . GLU A 1 193 ? 7.27 4.859 -9.781 1 92.19 193 GLU A N 1
ATOM 1532 C CA . GLU A 1 193 ? 6.852 5.609 -8.594 1 92.19 193 GLU A CA 1
ATOM 1533 C C . GLU A 1 193 ? 5.984 6.805 -8.977 1 92.19 193 GLU A C 1
ATOM 1535 O O . GLU A 1 193 ? 5.086 7.191 -8.234 1 92.19 193 GLU A O 1
ATOM 1540 N N . LYS A 1 194 ? 6.223 7.332 -10.156 1 93.62 194 LYS A N 1
ATOM 1541 C CA . LYS A 1 194 ? 5.488 8.508 -10.625 1 93.62 194 LYS A CA 1
ATOM 1542 C C . LYS A 1 194 ? 4.004 8.195 -10.797 1 93.62 194 LYS A C 1
ATOM 1544 O O . LYS A 1 194 ? 3.15 9.039 -10.508 1 93.62 194 LYS A O 1
ATOM 1549 N N . GLU A 1 195 ? 3.697 7.031 -11.234 1 92.75 195 GLU A N 1
ATOM 1550 C CA . GLU A 1 195 ? 2.311 6.637 -11.469 1 92.75 195 GLU A CA 1
ATOM 1551 C C . GLU A 1 195 ? 1.529 6.582 -10.156 1 92.75 195 GLU A C 1
ATOM 1553 O O . GLU A 1 195 ? 0.33 6.863 -10.133 1 92.75 195 GLU A O 1
ATOM 1558 N N . ILE A 1 196 ? 2.234 6.238 -9.07 1 92.88 196 ILE A N 1
ATOM 1559 C CA . ILE A 1 196 ? 1.603 6.184 -7.758 1 92.88 196 ILE A CA 1
ATOM 1560 C C . ILE A 1 196 ? 1.495 7.59 -7.18 1 92.88 196 ILE A C 1
ATOM 1562 O O . ILE A 1 196 ? 0.468 7.953 -6.602 1 92.88 196 ILE A O 1
ATOM 1566 N N . SER A 1 197 ? 2.533 8.359 -7.418 1 93.31 197 SER A N 1
ATOM 1567 C CA . SER A 1 197 ? 2.607 9.695 -6.852 1 93.31 197 SER A CA 1
ATOM 1568 C C . SER A 1 197 ? 1.474 10.578 -7.367 1 93.31 197 SER A C 1
ATOM 1570 O O . SER A 1 197 ? 0.932 11.398 -6.621 1 93.31 197 SER A O 1
ATOM 1572 N N . ILE A 1 198 ? 1.09 10.398 -8.641 1 93.5 198 ILE A N 1
ATOM 1573 C CA . ILE A 1 198 ? 0.105 11.281 -9.258 1 93.5 198 ILE A CA 1
ATOM 1574 C C . ILE A 1 198 ? -1.288 10.953 -8.727 1 93.5 198 ILE A C 1
ATOM 1576 O O . ILE A 1 198 ? -2.238 11.703 -8.945 1 93.5 198 ILE A O 1
ATOM 1580 N N . LEU A 1 199 ? -1.434 9.812 -8.047 1 93 199 LEU A N 1
ATOM 1581 C CA . LEU A 1 199 ? -2.73 9.422 -7.5 1 93 199 LEU A CA 1
ATOM 1582 C C . LEU A 1 199 ? -3.043 10.203 -6.23 1 93 199 LEU A C 1
ATOM 1584 O O . LEU A 1 199 ? -4.195 10.258 -5.797 1 93 199 LEU A O 1
ATOM 1588 N N . PHE A 1 200 ? -2.055 10.781 -5.613 1 94.75 200 PHE A N 1
ATOM 1589 C CA . PHE A 1 200 ? -2.254 11.562 -4.398 1 94.75 200 PHE A CA 1
ATOM 1590 C C . PHE A 1 200 ? -2.723 12.969 -4.734 1 94.75 200 PHE A C 1
ATOM 1592 O O . PHE A 1 200 ? -2.473 13.469 -5.832 1 94.75 200 PHE A O 1
ATOM 1599 N N . GLY A 1 201 ? -3.402 13.531 -3.756 1 92.25 201 GLY A N 1
ATOM 1600 C CA . GLY A 1 201 ? -3.85 14.914 -3.871 1 92.25 201 GLY A CA 1
ATOM 1601 C C . GLY A 1 201 ? -2.73 15.922 -3.699 1 92.25 201 GLY A C 1
ATOM 1602 O O . GLY A 1 201 ? -1.557 15.594 -3.891 1 92.25 201 GLY A O 1
ATOM 1603 N N . GLU A 1 202 ? -3.139 17.266 -3.561 1 90.69 202 GLU A N 1
ATOM 1604 C CA . GLU A 1 202 ? -2.188 18.359 -3.43 1 90.69 202 GLU A CA 1
ATOM 1605 C C . GLU A 1 202 ? -2.387 19.109 -2.113 1 90.69 202 GLU A C 1
ATOM 1607 O O . GLU A 1 202 ? -3.512 19.234 -1.624 1 90.69 202 GLU A O 1
ATOM 1612 N N . LEU A 1 203 ? -1.205 19.484 -1.645 1 90.56 203 LEU A N 1
ATOM 1613 C CA . LEU A 1 203 ? -1.213 20.344 -0.467 1 90.56 203 LEU A CA 1
ATOM 1614 C C . LEU A 1 203 ? -1.328 21.812 -0.866 1 90.56 203 LEU A C 1
ATOM 1616 O O . LEU A 1 203 ? -0.701 22.25 -1.834 1 90.56 203 LEU A O 1
ATOM 1620 N N . SER A 1 204 ? -2.26 22.578 -0.206 1 87.31 204 SER A N 1
ATOM 1621 C CA . SER A 1 204 ? -2.404 24.016 -0.411 1 87.31 204 SER A CA 1
ATOM 1622 C C . SER A 1 204 ? -2.121 24.781 0.873 1 87.31 204 SER A C 1
ATOM 1624 O O . SER A 1 204 ? -2.705 24.5 1.92 1 87.31 204 SER A O 1
ATOM 1626 N N . PHE A 1 205 ? -1.033 25.625 0.65 1 82.12 205 PHE A N 1
ATOM 1627 C CA . PHE A 1 205 ? -0.703 26.516 1.764 1 82.12 205 PHE A CA 1
ATOM 1628 C C . PHE A 1 205 ? -1.159 27.938 1.479 1 82.12 205 PHE A C 1
ATOM 1630 O O . PHE A 1 205 ? -0.837 28.5 0.429 1 82.12 205 PHE A O 1
ATOM 1637 N N . ARG A 1 206 ? -2.271 28.297 1.776 1 69.12 206 ARG A N 1
ATOM 1638 C CA . ARG A 1 206 ? -2.729 29.672 1.553 1 69.12 206 ARG A CA 1
ATOM 1639 C C . ARG A 1 206 ? -2.336 30.578 2.717 1 69.12 206 ARG A C 1
ATOM 1641 O O . ARG A 1 206 ? -2.43 30.172 3.879 1 69.12 206 ARG A O 1
ATOM 1648 N N . SER A 1 207 ? -1.405 31.516 2.277 1 56.72 207 SER A N 1
ATOM 1649 C CA . SER A 1 207 ? -1.207 32.594 3.24 1 56.72 207 SER A CA 1
ATOM 1650 C C . SER A 1 207 ? -2.428 33.5 3.305 1 56.72 207 SER A C 1
ATOM 1652 O O . SER A 1 207 ? -3.045 33.812 2.279 1 56.72 207 SER A O 1
ATOM 1654 N N . GLN A 1 208 ? -3.377 33.281 4 1 48.94 208 GLN A N 1
ATOM 1655 C CA . GLN A 1 208 ? -4.359 34.375 4.074 1 48.94 208 GLN A CA 1
ATOM 1656 C C . GLN A 1 208 ? -3.697 35.719 3.91 1 48.94 208 GLN A C 1
ATOM 1658 O O . GLN A 1 208 ? -2.959 36.188 4.789 1 48.94 208 GLN A O 1
ATOM 1663 N N . SER A 1 209 ? -3.125 36.062 2.883 1 41.91 209 SER A N 1
ATOM 1664 C CA . SER A 1 209 ? -2.674 37.438 2.717 1 41.91 209 SER A CA 1
ATOM 1665 C C . SER A 1 209 ? -3.385 38.375 3.689 1 41.91 209 SER A C 1
ATOM 1667 O O . SER A 1 209 ? -4.398 38 4.289 1 41.91 209 SER A O 1
ATOM 1669 N N . ASP A 1 210 ? -3.053 39.812 3.277 1 40.28 210 ASP A N 1
ATOM 1670 C CA . ASP A 1 210 ? -2.986 41.188 3.773 1 40.28 210 ASP A CA 1
ATOM 1671 C C . ASP A 1 210 ? -4.367 41.688 4.191 1 40.28 210 ASP A C 1
ATOM 1673 O O . ASP A 1 210 ? -4.531 42.875 4.531 1 40.28 210 ASP A O 1
ATOM 1677 N N . LYS A 1 211 ? -5.352 41.188 3.545 1 40.31 211 LYS A N 1
ATOM 1678 C CA . LYS A 1 211 ? -6.34 42.219 3.779 1 40.31 211 LYS A CA 1
ATOM 1679 C C . LYS A 1 211 ? -6.418 42.594 5.258 1 40.31 211 LYS A C 1
ATOM 1681 O O . LYS A 1 211 ? -6.445 43.781 5.613 1 40.31 211 LYS A O 1
ATOM 1686 N N . LYS A 1 212 ? -7.191 41.719 5.973 1 39.75 212 LYS A N 1
ATOM 1687 C CA . LYS A 1 212 ? -7.496 42.438 7.219 1 39.75 212 LYS A CA 1
ATOM 1688 C C . LYS A 1 212 ? -6.262 42.531 8.109 1 39.75 212 LYS A C 1
ATOM 1690 O O . LYS A 1 212 ? -5.988 41.625 8.898 1 39.75 212 LYS A O 1
ATOM 1695 N N . LEU A 1 213 ? -5.125 42.75 7.527 1 33.88 213 LEU A N 1
ATOM 1696 C CA . LEU A 1 213 ? -4.27 43.5 8.445 1 33.88 213 LEU A CA 1
ATOM 1697 C C . LEU A 1 213 ? -5.109 44.344 9.406 1 33.88 213 LEU A C 1
ATOM 1699 O O . LEU A 1 213 ? -5.82 45.25 8.977 1 33.88 213 LEU A O 1
ATOM 1703 N N . PHE A 1 214 ? -5.711 43.656 10.148 1 33.56 214 PHE A N 1
ATOM 1704 C CA . PHE A 1 214 ? -6.27 44.562 11.125 1 33.56 214 PHE A CA 1
ATOM 1705 C C . PHE A 1 214 ? -5.258 45.656 11.492 1 33.56 214 PHE A C 1
ATOM 1707 O O . PHE A 1 214 ? -4.242 45.375 12.133 1 33.56 214 PHE A O 1
ATOM 1714 N N . ARG A 1 215 ? -4.871 46.375 10.469 1 34.59 215 ARG A N 1
ATOM 1715 C CA . ARG A 1 215 ? -4.379 47.656 10.969 1 34.59 215 ARG A CA 1
ATOM 1716 C C . ARG A 1 215 ? -5.145 48.094 12.211 1 34.59 215 ARG A C 1
ATOM 1718 O O . ARG A 1 215 ? -6.293 48.531 12.117 1 34.59 215 ARG A O 1
ATOM 1725 N N . TYR A 1 216 ? -5.184 47.281 13.094 1 33.69 216 TYR A N 1
ATOM 1726 C CA . TYR A 1 216 ? -5.695 48 14.266 1 33.69 216 TYR A CA 1
ATOM 1727 C C . TYR A 1 216 ? -5.133 49.406 14.344 1 33.69 216 TYR A C 1
ATOM 1729 O O . TYR A 1 216 ? -4.008 49.594 14.805 1 33.69 216 TYR A O 1
ATOM 1737 N N . GLN A 1 217 ? -4.977 50.062 13.219 1 35.62 217 GLN A N 1
ATOM 1738 C CA . GLN A 1 217 ? -4.988 51.469 13.609 1 35.62 217 GLN A CA 1
ATOM 1739 C C . GLN A 1 217 ? -6.121 51.781 14.586 1 35.62 217 GLN A C 1
ATOM 1741 O O . GLN A 1 217 ? -7.293 51.531 14.289 1 35.62 217 GLN A O 1
ATOM 1746 N N . CYS A 1 218 ? -5.922 51.312 15.828 1 38.12 218 CYS A N 1
ATOM 1747 C CA . CYS A 1 218 ? -6.891 51.875 16.75 1 38.12 218 CYS A CA 1
ATOM 1748 C C . CYS A 1 218 ? -7.531 53.125 16.172 1 38.12 218 CYS A C 1
ATOM 1750 O O . CYS A 1 218 ? -6.848 54.125 15.922 1 38.12 218 CYS A O 1
ATOM 1752 N N . ASP A 1 219 ? -8.281 53.062 15.266 1 38.78 219 ASP A N 1
ATOM 1753 C CA . ASP A 1 219 ? -9.062 54.219 14.883 1 38.78 219 ASP A CA 1
ATOM 1754 C C . ASP A 1 219 ? -9.203 55.188 16.062 1 38.78 219 ASP A C 1
ATOM 1756 O O . ASP A 1 219 ? -9.18 56.406 15.867 1 38.78 219 ASP A O 1
ATOM 1760 N N . HIS A 1 220 ? -9.523 54.719 17.188 1 37.81 220 HIS A N 1
ATOM 1761 C CA . HIS A 1 220 ? -9.672 55.656 18.312 1 37.81 220 HIS A CA 1
ATOM 1762 C C . HIS A 1 220 ? -8.344 56.344 18.625 1 37.81 220 HIS A C 1
ATOM 1764 O O . HIS A 1 220 ? -8.312 57.5 18.969 1 37.81 220 HIS A O 1
ATOM 1770 N N . CYS A 1 221 ? -7.199 55.688 18.578 1 40.72 221 CYS A N 1
ATOM 1771 C CA . CYS A 1 221 ? -5.93 56.375 18.766 1 40.72 221 CYS A CA 1
ATOM 1772 C C . CYS A 1 221 ? -5.578 57.219 17.547 1 40.72 221 CYS A C 1
ATOM 1774 O O . CYS A 1 221 ? -4.742 58.125 17.625 1 40.72 221 CYS A O 1
ATOM 1776 N N . TRP A 1 222 ? -5.98 57.031 16.391 1 40.31 222 TRP A N 1
ATOM 1777 C CA . TRP A 1 222 ? -5.793 58 15.305 1 40.31 222 TRP A CA 1
ATOM 1778 C C . TRP A 1 222 ? -6.719 59.188 15.461 1 40.31 222 TRP A C 1
ATOM 1780 O O . TRP A 1 222 ? -6.34 60.312 15.141 1 40.31 222 TRP A O 1
ATOM 1790 N N . GLU A 1 223 ? -7.945 58.906 15.641 1 38.91 223 GLU A N 1
ATOM 1791 C CA . GLU A 1 223 ? -8.742 60.125 15.648 1 38.91 223 GLU A CA 1
ATOM 1792 C C . GLU A 1 223 ? -8.141 61.188 16.578 1 38.91 223 GLU A C 1
ATOM 1794 O O . GLU A 1 223 ? -8.195 62.375 16.297 1 38.91 223 GLU A O 1
ATOM 1799 N N . GLU A 1 224 ? -7.629 60.875 17.75 1 38.84 224 GLU A N 1
ATOM 1800 C CA . GLU A 1 224 ? -7.105 61.938 18.578 1 38.84 224 GLU A CA 1
ATOM 1801 C C . GLU A 1 224 ? -5.801 62.5 18.016 1 38.84 224 GLU A C 1
ATOM 1803 O O . GLU A 1 224 ? -5.426 63.625 18.297 1 38.84 224 GLU A O 1
ATOM 1808 N N . ARG A 1 225 ? -5.043 61.844 17.172 1 40.72 225 ARG A N 1
ATOM 1809 C CA . ARG A 1 225 ? -3.959 62.562 16.516 1 40.72 225 ARG A CA 1
ATOM 1810 C C . ARG A 1 225 ? -4.5 63.5 15.43 1 40.72 225 ARG A C 1
ATOM 1812 O O . ARG A 1 225 ? -3.893 64.5 15.133 1 40.72 225 ARG A O 1
ATOM 1819 N N . LEU A 1 226 ? -5.48 63.156 14.758 1 34.72 226 LEU A N 1
ATOM 1820 C CA . LEU A 1 226 ? -5.902 64.188 13.797 1 34.72 226 LEU A CA 1
ATOM 1821 C C . LEU A 1 226 ? -6.457 65.375 14.5 1 34.72 226 LEU A C 1
ATOM 1823 O O . LEU A 1 226 ? -6.613 66.438 13.891 1 34.72 226 LEU A O 1
ATOM 1827 N N . SER A 1 227 ? -6.977 65.25 15.734 1 32.88 227 SER A N 1
ATOM 1828 C CA . SER A 1 227 ? -7.414 66.562 16.281 1 32.88 227 SER A CA 1
ATOM 1829 C C . SER A 1 227 ? -6.227 67.375 16.781 1 32.88 227 SER A C 1
ATOM 1831 O O . SER A 1 227 ? -6.395 68.5 17.219 1 32.88 227 SER A O 1
ATOM 1833 N N . GLU A 1 228 ? -5.039 66.875 16.984 1 33.69 228 GLU A N 1
ATOM 1834 C CA . GLU A 1 228 ? -3.998 67.875 17.047 1 33.69 228 GLU A CA 1
ATOM 1835 C C . GLU A 1 228 ? -3.484 68.25 15.648 1 33.69 228 GLU A C 1
ATOM 1837 O O . GLU A 1 228 ? -3.426 67.375 14.773 1 33.69 228 GLU A O 1
ATOM 1842 N N . MET B 1 1 ? 19.656 -64.938 -21.109 1 25.12 1 MET B N 1
ATOM 1843 C CA . MET B 1 1 ? 18.781 -65.188 -22.234 1 25.12 1 MET B CA 1
ATOM 1844 C C . MET B 1 1 ? 18.156 -66.562 -22.188 1 25.12 1 MET B C 1
ATOM 1846 O O . MET B 1 1 ? 18.812 -67.562 -22.547 1 25.12 1 MET B O 1
ATOM 1850 N N . ALA B 1 2 ? 17.406 -66.688 -21.172 1 42.28 2 ALA B N 1
ATOM 1851 C CA . ALA B 1 2 ? 17.156 -68.125 -20.828 1 42.28 2 ALA B CA 1
ATOM 1852 C C . ALA B 1 2 ? 16.703 -68.875 -22.031 1 42.28 2 ALA B C 1
ATOM 1854 O O . ALA B 1 2 ? 15.844 -68.438 -22.797 1 42.28 2 ALA B O 1
ATOM 1855 N N . GLN B 1 3 ? 17.484 -69.812 -22.672 1 38.94 3 GLN B N 1
ATOM 1856 C CA . GLN B 1 3 ? 17.312 -70.688 -23.812 1 38.94 3 GLN B CA 1
ATOM 1857 C C . GLN B 1 3 ? 15.914 -71.312 -23.797 1 38.94 3 GLN B C 1
ATOM 1859 O O . GLN B 1 3 ? 15.5 -71.938 -22.812 1 38.94 3 GLN B O 1
ATOM 1864 N N . SER B 1 4 ? 14.93 -70.812 -24.453 1 46.84 4 SER B N 1
ATOM 1865 C CA . SER B 1 4 ? 13.633 -71.438 -24.656 1 46.84 4 SER B CA 1
ATOM 1866 C C . SER B 1 4 ? 13.773 -72.938 -24.938 1 46.84 4 SER B C 1
ATOM 1868 O O . SER B 1 4 ? 14.688 -73.375 -25.656 1 46.84 4 SER B O 1
ATOM 1870 N N . ALA B 1 5 ? 13.578 -73.75 -24.016 1 52.5 5 ALA B N 1
ATOM 1871 C CA . ALA B 1 5 ? 13.625 -75.188 -24.203 1 52.5 5 ALA B CA 1
ATOM 1872 C C . ALA B 1 5 ? 13.125 -75.562 -25.594 1 52.5 5 ALA B C 1
ATOM 1874 O O . ALA B 1 5 ? 11.992 -75.25 -25.953 1 52.5 5 ALA B O 1
ATOM 1875 N N . SER B 1 6 ? 13.961 -75.625 -26.578 1 59.5 6 SER B N 1
ATOM 1876 C CA . SER B 1 6 ? 13.75 -76.062 -27.922 1 59.5 6 SER B CA 1
ATOM 1877 C C . SER B 1 6 ? 12.953 -77.375 -27.922 1 59.5 6 SER B C 1
ATOM 1879 O O . SER B 1 6 ? 13.398 -78.375 -27.359 1 59.5 6 SER B O 1
ATOM 1881 N N . LYS B 1 7 ? 11.648 -77.25 -27.969 1 75.38 7 LYS B N 1
ATOM 1882 C CA . LYS B 1 7 ? 10.773 -78.438 -27.984 1 75.38 7 LYS B CA 1
ATOM 1883 C C . LYS B 1 7 ? 11.031 -79.25 -29.234 1 75.38 7 LYS B C 1
ATOM 1885 O O . LYS B 1 7 ? 11.336 -78.75 -30.297 1 75.38 7 LYS B O 1
ATOM 1890 N N . SER B 1 8 ? 11 -80.5 -28.984 1 82.38 8 SER B N 1
ATOM 1891 C CA . SER B 1 8 ? 11.258 -81.438 -30.078 1 82.38 8 SER B CA 1
ATOM 1892 C C . SER B 1 8 ? 10.047 -81.562 -31 1 82.38 8 SER B C 1
ATOM 1894 O O . SER B 1 8 ? 8.922 -81.25 -30.594 1 82.38 8 SER B O 1
ATOM 1896 N N . CYS B 1 9 ? 10.32 -81.75 -32.281 1 88.5 9 CYS B N 1
ATOM 1897 C CA . CYS B 1 9 ? 9.289 -82 -33.25 1 88.5 9 CYS B CA 1
ATOM 1898 C C . CYS B 1 9 ? 8.383 -83.125 -32.844 1 88.5 9 CYS B C 1
ATOM 1900 O O . CYS B 1 9 ? 8.867 -84.188 -32.375 1 88.5 9 CYS B O 1
ATOM 1902 N N . ASP B 1 10 ? 7.055 -82.875 -32.875 1 87.31 10 ASP B N 1
ATOM 1903 C CA . ASP B 1 10 ? 6.094 -83.938 -32.469 1 87.31 10 ASP B CA 1
ATOM 1904 C C . ASP B 1 10 ? 6.074 -85.062 -33.469 1 87.31 10 ASP B C 1
ATOM 1906 O O . ASP B 1 10 ? 5.613 -86.188 -33.156 1 87.31 10 ASP B O 1
ATOM 1910 N N . ILE B 1 11 ? 6.57 -84.812 -34.625 1 87.75 11 ILE B N 1
ATOM 1911 C CA . ILE B 1 11 ? 6.48 -85.812 -35.719 1 87.75 11 ILE B CA 1
ATOM 1912 C C . ILE B 1 11 ? 7.754 -86.688 -35.75 1 87.75 11 ILE B C 1
ATOM 1914 O O . ILE B 1 11 ? 7.707 -87.875 -35.562 1 87.75 11 ILE B O 1
ATOM 1918 N N . CYS B 1 12 ? 8.938 -86.062 -35.875 1 90.5 12 CYS B N 1
ATOM 1919 C CA . CYS B 1 12 ? 10.18 -86.812 -36.031 1 90.5 12 CYS B CA 1
ATOM 1920 C C . CYS B 1 12 ? 10.891 -86.938 -34.688 1 90.5 12 CYS B C 1
ATOM 1922 O O . CYS B 1 12 ? 11.82 -87.75 -34.531 1 90.5 12 CYS B O 1
ATOM 1924 N N . MET B 1 13 ? 10.539 -86.25 -33.688 1 86.81 13 MET B N 1
ATOM 1925 C CA . MET B 1 13 ? 11.039 -86.25 -32.312 1 86.81 13 MET B CA 1
ATOM 1926 C C . MET B 1 13 ? 12.523 -85.938 -32.25 1 86.81 13 MET B C 1
ATOM 1928 O O . MET B 1 13 ? 13.141 -85.938 -31.188 1 86.81 13 MET B O 1
ATOM 1932 N N . SER B 1 14 ? 13.203 -85.625 -33.344 1 86.62 14 SER B N 1
ATOM 1933 C CA . SER B 1 14 ? 14.625 -85.375 -33.375 1 86.62 14 SER B CA 1
ATOM 1934 C C . SER B 1 14 ? 14.867 -83.875 -33.719 1 86.62 14 SER B C 1
ATOM 1936 O O . SER B 1 14 ? 15.812 -83.25 -33.219 1 86.62 14 SER B O 1
ATOM 1938 N N . GLY B 1 15 ? 14.016 -83.438 -34.594 1 85.06 15 GLY B N 1
ATOM 1939 C CA . GLY B 1 15 ? 14.156 -82.062 -35 1 85.06 15 GLY B CA 1
ATOM 1940 C C . GLY B 1 15 ? 13.562 -81.125 -33.969 1 85.06 15 GLY B C 1
ATOM 1941 O O . GLY B 1 15 ? 12.828 -81.5 -33.094 1 85.06 15 GLY B O 1
ATOM 1942 N N . GLN B 1 16 ? 14.008 -79.812 -34.062 1 85.5 16 GLN B N 1
ATOM 1943 C CA . GLN B 1 16 ? 13.461 -78.75 -33.219 1 85.5 16 GLN B CA 1
ATOM 1944 C C . GLN B 1 16 ? 12.078 -78.312 -33.719 1 85.5 16 GLN B C 1
ATOM 1946 O O . GLN B 1 16 ? 11.914 -77.938 -34.875 1 85.5 16 GLN B O 1
ATOM 1951 N N . GLY B 1 17 ? 11.07 -78.438 -32.781 1 84.56 17 GLY B N 1
ATOM 1952 C CA . GLY B 1 17 ? 9.727 -78 -33.094 1 84.56 17 GLY B CA 1
ATOM 1953 C C . GLY B 1 17 ? 9.562 -76.5 -33 1 84.56 17 GLY B C 1
ATOM 1954 O O . GLY B 1 17 ? 9.719 -75.938 -31.922 1 84.56 17 GLY B O 1
ATOM 1955 N N . ARG B 1 18 ? 9.328 -75.875 -34.156 1 83.69 18 ARG B N 1
ATOM 1956 C CA . ARG B 1 18 ? 9.172 -74.438 -34.156 1 83.69 18 ARG B CA 1
ATOM 1957 C C . ARG B 1 18 ? 7.867 -74 -34.812 1 83.69 18 ARG B C 1
ATOM 1959 O O . ARG B 1 18 ? 7.418 -72.875 -34.656 1 83.69 18 ARG B O 1
ATOM 1966 N N . ASN B 1 19 ? 7.371 -74.938 -35.625 1 87.56 19 ASN B N 1
ATOM 1967 C CA . ASN B 1 19 ? 6.188 -74.625 -36.406 1 87.56 19 ASN B CA 1
ATOM 1968 C C . ASN B 1 19 ? 4.957 -75.375 -35.906 1 87.56 19 ASN B C 1
ATOM 1970 O O . ASN B 1 19 ? 4.887 -76.625 -36.031 1 87.56 19 ASN B O 1
ATOM 1974 N N . LEU B 1 20 ? 4.016 -74.625 -35.438 1 85.31 20 LEU B N 1
ATOM 1975 C CA . LEU B 1 20 ? 2.781 -75.25 -34.938 1 85.31 20 LEU B CA 1
ATOM 1976 C C . LEU B 1 20 ? 1.699 -75.25 -36.031 1 85.31 20 LEU B C 1
ATOM 1978 O O . LEU B 1 20 ? 1.35 -74.188 -36.531 1 85.31 20 LEU B O 1
ATOM 1982 N N . CYS B 1 21 ? 1.337 -76.438 -36.438 1 87.75 21 CYS B N 1
ATOM 1983 C CA . CYS B 1 21 ? 0.205 -76.5 -37.344 1 87.75 21 CYS B CA 1
ATOM 1984 C C . CYS B 1 21 ? -1.101 -76.188 -36.625 1 87.75 21 CYS B C 1
ATOM 1986 O O . CYS B 1 21 ? -1.479 -76.875 -35.688 1 87.75 21 CYS B O 1
ATOM 1988 N N . GLU B 1 22 ? -1.863 -75.312 -37.031 1 81.69 22 GLU B N 1
ATOM 1989 C CA . GLU B 1 22 ? -3.07 -74.875 -36.375 1 81.69 22 GLU B CA 1
ATOM 1990 C C . GLU B 1 22 ? -4.184 -75.875 -36.438 1 81.69 22 GLU B C 1
ATOM 1992 O O . GLU B 1 22 ? -4.98 -76 -35.5 1 81.69 22 GLU B O 1
ATOM 1997 N N . GLN B 1 23 ? -4.156 -76.625 -37.438 1 84.62 23 GLN B N 1
ATOM 1998 C CA . GLN B 1 23 ? -5.238 -77.625 -37.625 1 84.62 23 GLN B CA 1
ATOM 1999 C C . GLN B 1 23 ? -4.953 -78.938 -36.906 1 84.62 23 GLN B C 1
ATOM 2001 O O . GLN B 1 23 ? -5.867 -79.562 -36.344 1 84.62 23 GLN B O 1
ATOM 2006 N N . CYS B 1 24 ? -3.631 -79.25 -36.844 1 86.31 24 CYS B N 1
ATOM 2007 C CA . CYS B 1 24 ? -3.283 -80.562 -36.25 1 86.31 24 CYS B CA 1
ATOM 2008 C C . CYS B 1 24 ? -2.887 -80.375 -34.781 1 86.31 24 CYS B C 1
ATOM 2010 O O . CYS B 1 24 ? -2.812 -81.375 -34.062 1 86.31 24 CYS B O 1
ATOM 2012 N N . ASP B 1 25 ? -2.594 -79.125 -34.375 1 83.19 25 ASP B N 1
ATOM 2013 C CA . ASP B 1 25 ? -2.096 -78.875 -33.031 1 83.19 25 ASP B CA 1
ATOM 2014 C C . ASP B 1 25 ? -0.808 -79.625 -32.75 1 83.19 25 ASP B C 1
ATOM 2016 O O . ASP B 1 25 ? -0.665 -80.25 -31.688 1 83.19 25 ASP B O 1
ATOM 2020 N N . GLN B 1 26 ? -0.004 -79.75 -33.688 1 86.38 26 GLN B N 1
ATOM 2021 C CA . GLN B 1 26 ? 1.273 -80.438 -33.562 1 86.38 26 GLN B CA 1
ATOM 2022 C C . GLN B 1 26 ? 2.438 -79.5 -33.906 1 86.38 26 GLN B C 1
ATOM 2024 O O . GLN B 1 26 ? 2.348 -78.688 -34.844 1 86.38 26 GLN B O 1
ATOM 2029 N N . LEU B 1 27 ? 3.453 -79.688 -33.125 1 87.56 27 LEU B N 1
ATOM 2030 C CA . LEU B 1 27 ? 4.691 -78.938 -33.344 1 87.56 27 LEU B CA 1
ATOM 2031 C C . LEU B 1 27 ? 5.621 -79.688 -34.281 1 87.56 27 LEU B C 1
ATOM 2033 O O . LEU B 1 27 ? 5.945 -80.875 -34.062 1 87.56 27 LEU B O 1
ATOM 2037 N N . MET B 1 28 ? 5.98 -78.938 -35.406 1 89.69 28 MET B N 1
ATOM 2038 C CA . MET B 1 28 ? 6.777 -79.625 -36.406 1 89.69 28 MET B CA 1
ATOM 2039 C C . MET B 1 28 ? 8.078 -78.875 -36.656 1 89.69 28 MET B C 1
ATOM 2041 O O . MET B 1 28 ? 8.133 -77.625 -36.5 1 89.69 28 MET B O 1
ATOM 2045 N N . CYS B 1 29 ? 9.133 -79.75 -36.938 1 90.12 29 CYS B N 1
ATOM 2046 C CA . CYS B 1 29 ? 10.352 -79.125 -37.438 1 90.12 29 CYS B CA 1
ATOM 2047 C C . CYS B 1 29 ? 10.164 -78.625 -38.875 1 90.12 29 CYS B C 1
ATOM 2049 O O . CYS B 1 29 ? 9.109 -78.875 -39.469 1 90.12 29 CYS B O 1
ATOM 2051 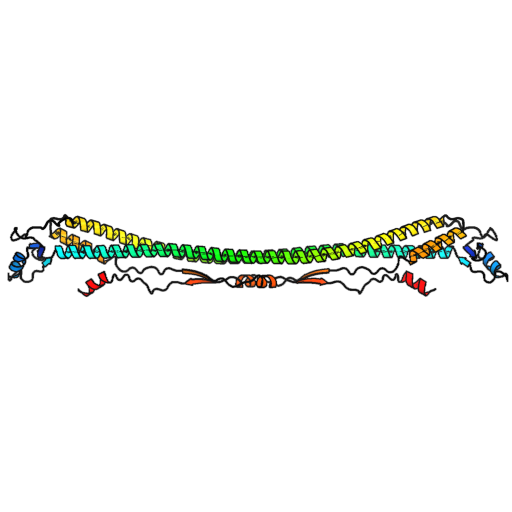N N . GLU B 1 30 ? 11.172 -77.938 -39.406 1 91.44 30 GLU B N 1
ATOM 2052 C CA . GLU B 1 30 ? 11.07 -77.375 -40.75 1 91.44 30 GLU B CA 1
ATOM 2053 C C . GLU B 1 30 ? 10.852 -78.5 -41.812 1 91.44 30 GLU B C 1
ATOM 2055 O O . GLU B 1 30 ? 10.039 -78.312 -42.719 1 91.44 30 GLU B O 1
ATOM 2060 N N . ASN B 1 31 ? 11.5 -79.562 -41.562 1 92.44 31 ASN B N 1
ATOM 2061 C CA . ASN B 1 31 ? 11.398 -80.688 -42.531 1 92.44 31 ASN B CA 1
ATOM 2062 C C . ASN B 1 31 ? 10.016 -81.312 -42.469 1 92.44 31 ASN B C 1
ATOM 2064 O O . ASN B 1 31 ? 9.398 -81.562 -43.5 1 92.44 31 ASN B O 1
ATOM 2068 N N . CYS B 1 32 ? 9.633 -81.562 -41.281 1 93.75 32 CYS B N 1
ATOM 2069 C CA . CYS B 1 32 ? 8.344 -82.188 -41.094 1 93.75 32 CYS B CA 1
ATOM 2070 C C . CYS B 1 32 ? 7.199 -81.312 -41.531 1 93.75 32 CYS B C 1
ATOM 2072 O O . CYS B 1 32 ? 6.184 -81.75 -42.031 1 93.75 32 CYS B O 1
ATOM 2074 N N . LYS B 1 33 ? 7.391 -80.062 -41.375 1 93.81 33 LYS B N 1
ATOM 2075 C CA . LYS B 1 33 ? 6.43 -79.062 -41.875 1 93.81 33 LYS B CA 1
ATOM 2076 C C . LYS B 1 33 ? 6.297 -79.188 -43.406 1 93.81 33 LYS B C 1
ATOM 2078 O O . LYS B 1 33 ? 5.188 -79.25 -43.938 1 93.81 33 LYS B O 1
ATOM 2083 N N . THR B 1 34 ? 7.422 -79.188 -44.062 1 92.81 34 THR B N 1
ATOM 2084 C CA . THR B 1 34 ? 7.445 -79.312 -45.531 1 92.81 34 THR B CA 1
ATOM 2085 C C . THR B 1 34 ? 6.734 -80.562 -46 1 92.81 34 THR B C 1
ATOM 2087 O O . THR B 1 34 ? 5.914 -80.5 -46.906 1 92.81 34 THR B O 1
ATOM 2090 N N . LEU B 1 35 ? 6.992 -81.625 -45.219 1 93.62 35 LEU B N 1
ATOM 2091 C CA . LEU B 1 35 ? 6.371 -82.938 -45.562 1 93.62 35 LEU B CA 1
ATOM 2092 C C . LEU B 1 35 ? 4.871 -82.875 -45.312 1 93.62 35 LEU B C 1
ATOM 2094 O O . LEU B 1 35 ? 4.082 -83.438 -46.094 1 93.62 35 LEU B O 1
ATOM 2098 N N . HIS B 1 36 ? 4.531 -82.25 -44.281 1 92.69 36 HIS B N 1
ATOM 2099 C CA . HIS B 1 36 ? 3.137 -82.125 -43.875 1 92.69 36 HIS B CA 1
ATOM 2100 C C . HIS B 1 36 ? 2.312 -81.375 -44.906 1 92.69 36 HIS B C 1
ATOM 2102 O O . HIS B 1 36 ? 1.196 -81.812 -45.219 1 92.69 36 HIS B O 1
ATOM 2108 N N . LEU B 1 37 ? 2.898 -80.438 -45.594 1 92.31 37 LEU B N 1
ATOM 2109 C CA . LEU B 1 37 ? 2.188 -79.625 -46.562 1 92.31 37 LEU B CA 1
ATOM 2110 C C . LEU B 1 37 ? 2.158 -80.25 -47.938 1 92.31 37 LEU B C 1
ATOM 2112 O O . LEU B 1 37 ? 1.438 -79.812 -48.844 1 92.31 37 LEU B O 1
ATOM 2116 N N . ARG B 1 38 ? 2.951 -81.312 -48 1 91.12 38 ARG B N 1
ATOM 2117 C CA . ARG B 1 38 ? 2.975 -82.062 -49.25 1 91.12 38 ARG B CA 1
ATOM 2118 C C . ARG B 1 38 ? 1.755 -82.938 -49.406 1 91.12 38 ARG B C 1
ATOM 2120 O O . ARG B 1 38 ? 1.373 -83.312 -50.531 1 91.12 38 ARG B O 1
ATOM 2127 N N . SER B 1 39 ? 1.179 -83.188 -48.219 1 90.88 39 SER B N 1
ATOM 2128 C CA . SER B 1 39 ? 0.008 -84.062 -48.25 1 90.88 39 SER B CA 1
ATOM 2129 C C . SER B 1 39 ? -1.233 -83.312 -48.688 1 90.88 39 SER B C 1
ATOM 2131 O O . SER B 1 39 ? -1.437 -82.125 -48.312 1 90.88 39 SER B O 1
ATOM 2133 N N . LYS B 1 40 ? -2.15 -83.938 -49.531 1 87.56 40 LYS B N 1
ATOM 2134 C CA . LYS B 1 40 ? -3.359 -83.312 -50.062 1 87.56 40 LYS B CA 1
ATOM 2135 C C . LYS B 1 40 ? -4.312 -82.875 -48.938 1 87.56 40 LYS B C 1
ATOM 2137 O O . LYS B 1 40 ? -4.957 -81.812 -49.031 1 87.56 40 LYS B O 1
ATOM 2142 N N . ILE B 1 41 ? -4.332 -83.562 -47.844 1 90.25 41 ILE B N 1
ATOM 2143 C CA . ILE B 1 41 ? -5.27 -83.312 -46.75 1 90.25 41 ILE B CA 1
ATOM 2144 C C . ILE B 1 41 ? -4.801 -82.125 -45.906 1 90.25 41 ILE B C 1
ATOM 2146 O O . ILE B 1 41 ? -5.621 -81.375 -45.375 1 90.25 41 ILE B O 1
ATOM 2150 N N . SER B 1 42 ? -3.447 -82 -45.938 1 88.75 42 SER B N 1
ATOM 2151 C CA . SER B 1 42 ? -2.939 -81 -45 1 88.75 42 SER B CA 1
ATOM 2152 C C . SER B 1 42 ? -2.326 -79.812 -45.719 1 88.75 42 SER B C 1
ATOM 2154 O O . SER B 1 42 ? -1.744 -78.938 -45.094 1 88.75 42 SER B O 1
ATOM 2156 N N . ARG B 1 43 ? -2.43 -79.75 -47 1 89.88 43 ARG B N 1
ATOM 2157 C CA . ARG B 1 43 ? -1.791 -78.75 -47.844 1 89.88 43 ARG B CA 1
ATOM 2158 C C . ARG B 1 43 ? -2.25 -77.312 -47.469 1 89.88 43 ARG B C 1
ATOM 2160 O O . ARG B 1 43 ? -1.508 -76.375 -47.625 1 89.88 43 ARG B O 1
ATOM 2167 N N . ASN B 1 44 ? -3.438 -77.25 -46.938 1 89.38 44 ASN B N 1
ATOM 2168 C CA . ASN B 1 44 ? -3.971 -75.875 -46.625 1 89.38 44 ASN B CA 1
ATOM 2169 C C . ASN B 1 44 ? -3.873 -75.625 -45.125 1 89.38 44 ASN B C 1
ATOM 2171 O O . ASN B 1 44 ? -4.508 -74.688 -44.625 1 89.38 44 ASN B O 1
ATOM 2175 N N . HIS B 1 45 ? -3.088 -76.438 -44.469 1 90.31 45 HIS B N 1
ATOM 2176 C CA . HIS B 1 45 ? -2.928 -76.125 -43.062 1 90.31 45 HIS B CA 1
ATOM 2177 C C . HIS B 1 45 ? -2.053 -74.875 -42.844 1 90.31 45 HIS B C 1
ATOM 2179 O O . HIS B 1 45 ? -1.184 -74.625 -43.656 1 90.31 45 HIS B O 1
ATOM 2185 N N . THR B 1 46 ? -2.367 -74.125 -41.812 1 88.06 46 THR B N 1
ATOM 2186 C CA . THR B 1 46 ? -1.627 -72.938 -41.469 1 88.06 46 THR B CA 1
ATOM 2187 C C . THR B 1 46 ? -0.698 -73.188 -40.281 1 88.06 46 THR B C 1
ATOM 2189 O O . THR B 1 46 ? -1.014 -74 -39.406 1 88.06 46 THR B O 1
ATOM 2192 N N . PHE B 1 47 ? 0.499 -72.562 -40.375 1 88 47 PHE B N 1
ATOM 2193 C CA . PHE B 1 47 ? 1.509 -72.75 -39.344 1 88 47 PHE B CA 1
ATOM 2194 C C . PHE B 1 47 ? 1.865 -71.438 -38.656 1 88 47 PHE B C 1
ATOM 2196 O O . PHE B 1 47 ? 1.895 -70.375 -39.312 1 88 47 PHE B O 1
ATOM 2203 N N . ILE B 1 48 ? 2.012 -71.5 -37.375 1 81.44 48 ILE B N 1
ATOM 2204 C CA . ILE B 1 48 ? 2.531 -70.438 -36.594 1 81.44 48 ILE B CA 1
ATOM 2205 C C . ILE B 1 48 ? 3.926 -70.75 -36.062 1 81.44 48 ILE B C 1
ATOM 2207 O O . ILE B 1 48 ? 4.133 -71.812 -35.469 1 81.44 48 ILE B O 1
ATOM 2211 N N . ASN B 1 49 ? 4.82 -69.938 -36.562 1 82.62 49 ASN B N 1
ATOM 2212 C CA . ASN B 1 49 ? 6.148 -70.125 -35.969 1 82.62 49 ASN B CA 1
ATOM 2213 C C . ASN B 1 49 ? 6.207 -69.562 -34.531 1 82.62 49 ASN B C 1
ATOM 2215 O O . ASN B 1 49 ? 6.102 -68.375 -34.344 1 82.62 49 ASN B O 1
ATOM 2219 N N . THR B 1 50 ? 6.32 -70.375 -33.562 1 77.06 50 THR B N 1
ATOM 2220 C CA . THR B 1 50 ? 6.23 -70.062 -32.156 1 77.06 50 THR B CA 1
ATOM 2221 C C . THR B 1 50 ? 7.355 -69.125 -31.75 1 77.06 50 THR B C 1
ATOM 2223 O O . THR B 1 50 ? 7.148 -68.188 -30.938 1 77.06 50 THR B O 1
ATOM 2226 N N . HIS B 1 51 ? 8.531 -69.375 -32.25 1 79.69 51 HIS B N 1
ATOM 2227 C CA . HIS B 1 51 ? 9.664 -68.5 -31.922 1 79.69 51 HIS B CA 1
ATOM 2228 C C . HIS B 1 51 ? 9.477 -67.125 -32.469 1 79.69 51 HIS B C 1
ATOM 2230 O O . HIS B 1 51 ? 9.719 -66.125 -31.781 1 79.69 51 HIS B O 1
ATOM 2236 N N . LYS B 1 52 ? 9.008 -67.062 -33.688 1 81.38 52 LYS B N 1
ATOM 2237 C CA . LYS B 1 52 ? 8.758 -65.75 -34.281 1 81.38 52 LYS B CA 1
ATOM 2238 C C . LYS B 1 52 ? 7.688 -65 -33.531 1 81.38 52 LYS B C 1
ATOM 2240 O O . LYS B 1 52 ? 7.816 -63.781 -33.312 1 81.38 52 LYS B O 1
ATOM 2245 N N . LEU B 1 53 ? 6.691 -65.625 -33.125 1 81.19 53 LEU B N 1
ATOM 2246 C CA . LEU B 1 53 ? 5.609 -65 -32.375 1 81.19 53 LEU B CA 1
ATOM 2247 C C . LEU B 1 53 ? 6.105 -64.5 -31.016 1 81.19 53 LEU B C 1
ATOM 2249 O O . LEU B 1 53 ? 5.742 -63.438 -30.578 1 81.19 53 LEU B O 1
ATOM 2253 N N . GLN B 1 54 ? 6.922 -65.375 -30.359 1 82 54 GLN B N 1
ATOM 2254 C CA . GLN B 1 54 ? 7.488 -65 -29.078 1 82 54 GLN B CA 1
ATOM 2255 C C . GLN B 1 54 ? 8.328 -63.719 -29.188 1 82 54 GLN B C 1
ATOM 2257 O O . GLN B 1 54 ? 8.219 -62.812 -28.359 1 82 54 GLN B O 1
ATOM 2262 N N . VAL B 1 55 ? 9.109 -63.625 -30.188 1 84.12 55 VAL B N 1
ATOM 2263 C CA . VAL B 1 55 ? 9.984 -62.5 -30.391 1 84.12 55 VAL B CA 1
ATOM 2264 C C . VAL B 1 55 ? 9.148 -61.25 -30.703 1 84.12 55 VAL B C 1
ATOM 2266 O O . VAL B 1 55 ? 9.422 -60.156 -30.172 1 84.12 55 VAL B O 1
ATOM 2269 N N . GLU B 1 56 ? 8.094 -61.438 -31.469 1 82.12 56 GLU B N 1
ATOM 2270 C CA . GLU B 1 56 ? 7.219 -60.312 -31.859 1 82.12 56 GLU B CA 1
ATOM 2271 C C . GLU B 1 56 ? 6.473 -59.781 -30.641 1 82.12 56 GLU B C 1
ATOM 2273 O O . GLU B 1 56 ? 6.402 -58.562 -30.453 1 82.12 56 GLU B O 1
ATOM 2278 N N . VAL B 1 57 ? 5.965 -60.656 -29.844 1 82.19 57 VAL B N 1
ATOM 2279 C CA . VAL B 1 57 ? 5.203 -60.25 -28.656 1 82.19 57 VAL B CA 1
ATOM 2280 C C . VAL B 1 57 ? 6.121 -59.531 -27.672 1 82.19 57 VAL B C 1
ATOM 2282 O O . VAL B 1 57 ? 5.75 -58.5 -27.109 1 82.19 57 VAL B O 1
ATOM 2285 N N . LYS B 1 58 ? 7.305 -60.094 -27.5 1 85.44 58 LYS B N 1
ATOM 2286 C CA . LYS B 1 58 ? 8.266 -59.469 -26.594 1 85.44 58 LYS B CA 1
ATOM 2287 C C . LYS B 1 58 ? 8.633 -58.062 -27.062 1 85.44 58 LYS B C 1
ATOM 2289 O O . LYS B 1 58 ? 8.664 -57.125 -26.266 1 85.44 58 LYS B O 1
ATOM 2294 N N . LYS B 1 59 ? 8.922 -57.938 -28.344 1 85.06 59 LYS B N 1
ATOM 2295 C CA . LYS B 1 59 ? 9.289 -56.656 -28.906 1 85.06 59 LYS B CA 1
ATOM 2296 C C . LYS B 1 59 ? 8.164 -55.625 -28.734 1 85.06 59 LYS B C 1
ATOM 2298 O O . LYS B 1 59 ? 8.414 -54.5 -28.344 1 85.06 59 LYS B O 1
ATOM 2303 N N . PHE B 1 60 ? 6.938 -56.062 -28.984 1 80.38 60 PHE B N 1
ATOM 2304 C CA . PHE B 1 60 ? 5.773 -55.188 -28.859 1 80.38 60 PHE B CA 1
ATOM 2305 C C . PHE B 1 60 ? 5.574 -54.75 -27.406 1 80.38 60 PHE B C 1
ATOM 2307 O O . PHE B 1 60 ? 5.336 -53.562 -27.141 1 80.38 60 PHE B O 1
ATOM 2314 N N . MET B 1 61 ? 5.727 -55.594 -26.547 1 83.38 61 MET B N 1
ATOM 2315 C CA . MET B 1 61 ? 5.559 -55.344 -25.109 1 83.38 61 MET B CA 1
ATOM 2316 C C . MET B 1 61 ? 6.605 -54.344 -24.625 1 83.38 61 MET B C 1
ATOM 2318 O O . MET B 1 61 ? 6.273 -53.375 -23.938 1 83.38 61 MET B O 1
ATOM 2322 N N . ASP B 1 62 ? 7.832 -54.531 -25.031 1 85.56 62 ASP B N 1
ATOM 2323 C CA . ASP B 1 62 ? 8.914 -53.656 -24.625 1 85.56 62 ASP B CA 1
ATOM 2324 C C . ASP B 1 62 ? 8.711 -52.25 -25.156 1 85.56 62 ASP B C 1
ATOM 2326 O O . ASP B 1 62 ? 8.93 -51.281 -24.438 1 85.56 62 ASP B O 1
AT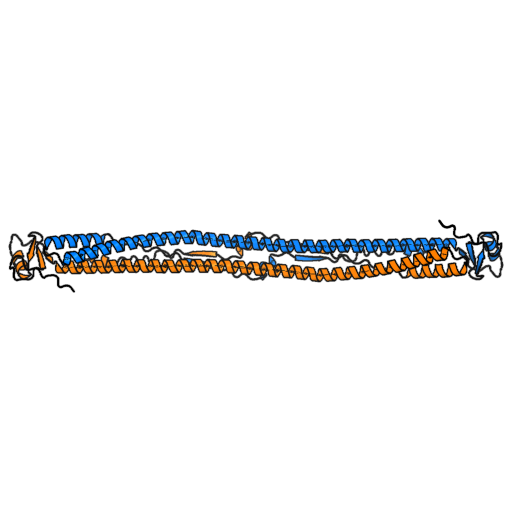OM 2330 N N . LEU B 1 63 ? 8.266 -52.219 -26.344 1 83.62 63 LEU B N 1
ATOM 2331 C CA . LEU B 1 63 ? 8.023 -50.906 -26.969 1 83.62 63 LEU B CA 1
ATOM 2332 C C . LEU B 1 63 ? 6.906 -50.156 -26.234 1 83.62 63 LEU B C 1
ATOM 2334 O O . LEU B 1 63 ? 7.02 -48.969 -25.984 1 83.62 63 LEU B O 1
ATOM 2338 N N . ARG B 1 64 ? 5.883 -50.906 -25.859 1 82.25 64 ARG B N 1
ATOM 2339 C CA . ARG B 1 64 ? 4.738 -50.281 -25.188 1 82.25 64 ARG B CA 1
ATOM 2340 C C . ARG B 1 64 ? 5.105 -49.8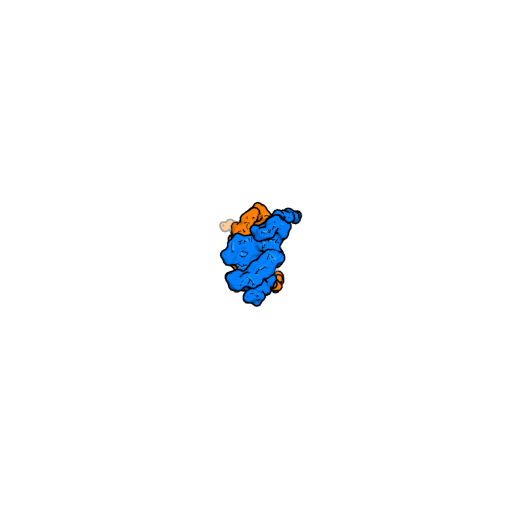44 -23.781 1 82.25 64 ARG B C 1
ATOM 2342 O O . ARG B 1 64 ? 4.695 -48.75 -23.359 1 82.25 64 ARG B O 1
ATOM 2349 N N . ILE B 1 65 ? 5.84 -50.594 -23.141 1 85.19 65 ILE B N 1
ATOM 2350 C CA . ILE B 1 65 ? 6.27 -50.25 -21.797 1 85.19 65 ILE B CA 1
ATOM 2351 C C . ILE B 1 65 ? 7.141 -49 -21.828 1 85.19 65 ILE B C 1
ATOM 2353 O O . ILE B 1 65 ? 6.961 -48.094 -21.031 1 85.19 65 ILE B O 1
ATOM 2357 N N . ASP B 1 66 ? 8 -48.969 -22.781 1 86 66 ASP B N 1
ATOM 2358 C CA . ASP B 1 66 ? 8.883 -47.812 -22.938 1 86 66 ASP B CA 1
ATOM 2359 C C . ASP B 1 66 ? 8.086 -46.531 -23.25 1 86 66 ASP B C 1
ATOM 2361 O O . ASP B 1 66 ? 8.391 -45.469 -22.719 1 86 66 ASP B O 1
ATOM 2365 N N . CYS B 1 67 ? 7.039 -46.75 -24.078 1 83.31 67 CYS B N 1
ATOM 2366 C CA . CYS B 1 67 ? 6.203 -45.594 -24.453 1 83.31 67 CYS B CA 1
ATOM 2367 C C . CYS B 1 67 ? 5.469 -45.062 -23.234 1 83.31 67 CYS B C 1
ATOM 2369 O O . CYS B 1 67 ? 5.48 -43.844 -23 1 83.31 67 CYS B O 1
ATOM 2371 N N . VAL B 1 68 ? 4.891 -45.875 -22.406 1 83.88 68 VAL B N 1
ATOM 2372 C CA . VAL B 1 68 ? 4.129 -45.438 -21.234 1 83.88 68 VAL B CA 1
ATOM 2373 C C . VAL B 1 68 ? 5.062 -44.781 -20.219 1 83.88 68 VAL B C 1
ATOM 2375 O O . VAL B 1 68 ? 4.723 -43.781 -19.625 1 83.88 68 VAL B O 1
ATOM 2378 N N . LYS B 1 69 ? 6.258 -45.375 -20.062 1 87.56 69 LYS B N 1
ATOM 2379 C CA . LYS B 1 69 ? 7.227 -44.812 -19.125 1 87.56 69 LYS B CA 1
ATOM 2380 C C . LYS B 1 69 ? 7.645 -43.406 -19.562 1 87.56 69 LYS B C 1
ATOM 2382 O O . LYS B 1 69 ? 7.758 -42.5 -18.719 1 87.56 69 LYS B O 1
ATOM 2387 N N . THR B 1 70 ? 7.859 -43.281 -20.859 1 86.31 70 THR B N 1
ATOM 2388 C CA . THR B 1 70 ? 8.234 -41.969 -21.406 1 86.31 70 THR B CA 1
ATOM 2389 C C . THR B 1 70 ? 7.125 -40.938 -21.172 1 86.31 70 THR B C 1
ATOM 2391 O O . THR B 1 70 ? 7.391 -39.812 -20.781 1 86.31 70 THR B O 1
ATOM 2394 N N . ASN B 1 71 ? 5.879 -41.406 -21.391 1 83.19 71 ASN B N 1
ATOM 2395 C CA . ASN B 1 71 ? 4.742 -40.5 -21.188 1 83.19 71 ASN B CA 1
ATOM 2396 C C . ASN B 1 71 ? 4.602 -40.125 -19.719 1 83.19 71 ASN B C 1
ATOM 2398 O O . ASN B 1 71 ? 4.309 -38.969 -19.406 1 83.19 71 ASN B O 1
ATOM 2402 N N . LEU B 1 72 ? 4.828 -41.031 -18.891 1 87.19 72 LEU B N 1
ATOM 2403 C CA . LEU B 1 72 ? 4.773 -40.781 -17.453 1 87.19 72 LEU B CA 1
ATOM 2404 C C . LEU B 1 72 ? 5.848 -39.781 -17.047 1 87.19 72 LEU B C 1
ATOM 2406 O O . LEU B 1 72 ? 5.59 -38.875 -16.234 1 87.19 72 LEU B O 1
ATOM 2410 N N . ASP B 1 73 ? 7.012 -39.906 -17.609 1 89.06 73 ASP B N 1
ATOM 2411 C CA . ASP B 1 73 ? 8.094 -38.969 -17.344 1 89.06 73 ASP B CA 1
ATOM 2412 C C . ASP B 1 73 ? 7.73 -37.562 -17.812 1 89.06 73 ASP B C 1
ATOM 2414 O O . ASP B 1 73 ? 8 -36.594 -17.125 1 89.06 73 ASP B O 1
ATOM 2418 N N . TYR B 1 74 ? 7.098 -37.531 -18.969 1 84.44 74 TYR B N 1
ATOM 2419 C CA . TYR B 1 74 ? 6.699 -36.219 -19.5 1 84.44 74 TYR B CA 1
ATOM 2420 C C . TYR B 1 74 ? 5.664 -35.562 -18.609 1 84.44 74 TYR B C 1
ATOM 2422 O O . TYR B 1 74 ? 5.738 -34.344 -18.359 1 84.44 74 TYR B O 1
ATOM 2430 N N . ILE B 1 75 ? 4.742 -36.281 -18.141 1 85 75 ILE B N 1
ATOM 2431 C CA . ILE B 1 75 ? 3.709 -35.719 -17.266 1 85 75 ILE B CA 1
ATOM 2432 C C . ILE B 1 75 ? 4.34 -35.219 -15.969 1 85 75 ILE B C 1
ATOM 2434 O O . ILE B 1 75 ? 3.979 -34.156 -15.469 1 85 75 ILE B O 1
ATOM 2438 N N . GLU B 1 76 ? 5.281 -35.969 -15.461 1 88.56 76 GLU B N 1
ATOM 2439 C CA . GLU B 1 76 ? 5.961 -35.594 -14.234 1 88.56 76 GLU B CA 1
ATOM 2440 C C . GLU B 1 76 ? 6.734 -34.281 -14.43 1 88.56 76 GLU B C 1
ATOM 2442 O O . GLU B 1 76 ? 6.629 -33.375 -13.609 1 88.56 76 GLU B O 1
ATOM 2447 N N . GLN B 1 77 ? 7.523 -34.281 -15.508 1 88 77 GLN B N 1
ATOM 2448 C CA . GLN B 1 77 ? 8.289 -33.062 -15.789 1 88 77 GLN B CA 1
ATOM 2449 C C . GLN B 1 77 ? 7.375 -31.875 -16 1 88 77 GLN B C 1
ATOM 2451 O O . GLN B 1 77 ? 7.664 -30.766 -15.539 1 88 77 GLN B O 1
ATOM 2456 N N . GLY B 1 78 ? 6.289 -32.125 -16.719 1 84.06 78 GLY B N 1
ATOM 2457 C CA . GLY B 1 78 ? 5.324 -31.047 -16.953 1 84.06 78 GLY B CA 1
ATOM 2458 C C . GLY B 1 78 ? 4.668 -30.562 -15.672 1 84.06 78 GLY B C 1
ATOM 2459 O O . GLY B 1 78 ? 4.441 -29.359 -15.508 1 84.06 78 GLY B O 1
ATOM 2460 N N . THR B 1 79 ? 4.383 -31.469 -14.789 1 86.81 79 THR B N 1
ATOM 2461 C CA . THR B 1 79 ? 3.77 -31.125 -13.508 1 86.81 79 THR B CA 1
ATOM 2462 C C . THR B 1 79 ? 4.707 -30.25 -12.68 1 86.81 79 THR B C 1
ATOM 2464 O O . THR B 1 79 ? 4.289 -29.234 -12.117 1 86.81 79 THR B O 1
ATOM 2467 N N . VAL B 1 80 ? 5.949 -30.641 -12.602 1 90.12 80 VAL B N 1
ATOM 2468 C CA . VAL B 1 80 ? 6.941 -29.891 -11.836 1 90.12 80 VAL B CA 1
ATOM 2469 C C . VAL B 1 80 ? 7.105 -28.5 -12.43 1 90.12 80 VAL B C 1
ATOM 2471 O O . VAL B 1 80 ? 7.145 -27.516 -11.695 1 90.12 80 VAL B O 1
ATOM 2474 N N . LYS B 1 81 ? 7.211 -28.422 -13.742 1 88.69 81 LYS B N 1
ATOM 2475 C CA . LYS B 1 81 ? 7.367 -27.125 -14.406 1 88.69 81 LYS B CA 1
ATOM 2476 C C . LYS B 1 81 ? 6.16 -26.234 -14.156 1 88.69 81 LYS B C 1
ATOM 2478 O O . LYS B 1 81 ? 6.316 -25.031 -13.875 1 88.69 81 LYS B O 1
ATOM 2483 N N . TYR B 1 82 ? 4.98 -26.75 -14.234 1 88.06 82 TYR B N 1
ATOM 2484 C CA . TYR B 1 82 ? 3.76 -25.984 -14 1 88.06 82 TYR B CA 1
ATOM 2485 C C . TYR B 1 82 ? 3.713 -25.453 -12.578 1 88.06 82 TYR B C 1
ATOM 2487 O O . TYR B 1 82 ? 3.34 -24.297 -12.352 1 88.06 82 TYR B O 1
ATOM 2495 N N . GLN B 1 83 ? 4.105 -26.297 -11.641 1 89.75 83 GLN B N 1
ATOM 2496 C CA . GLN B 1 83 ? 4.145 -25.859 -10.242 1 89.75 83 GLN B CA 1
ATOM 2497 C C . GLN B 1 83 ? 5.141 -24.719 -10.047 1 89.75 83 GLN B C 1
ATOM 2499 O O . GLN B 1 83 ? 4.863 -23.766 -9.312 1 89.75 83 GLN B O 1
ATOM 2504 N N . SER B 1 84 ? 6.258 -24.812 -10.664 1 92.5 84 SER B N 1
ATOM 2505 C CA . SER B 1 84 ? 7.27 -23.766 -10.594 1 92.5 84 SER B CA 1
ATOM 2506 C C . SER B 1 84 ? 6.762 -22.469 -11.203 1 92.5 84 SER B C 1
ATOM 2508 O O . SER B 1 84 ? 6.977 -21.391 -10.648 1 92.5 84 SER B O 1
ATOM 2510 N N . ASP B 1 85 ? 6.113 -22.594 -12.383 1 90.69 85 ASP B N 1
ATOM 2511 C CA . ASP B 1 85 ? 5.551 -21.422 -13.055 1 90.69 85 ASP B CA 1
ATOM 2512 C C . ASP B 1 85 ? 4.539 -20.703 -12.156 1 90.69 85 ASP B C 1
ATOM 2514 O O . ASP B 1 85 ? 4.512 -19.484 -12.094 1 90.69 85 ASP B O 1
ATOM 2518 N N . ILE B 1 86 ? 3.736 -21.453 -11.484 1 91.44 86 ILE B N 1
ATOM 2519 C CA . ILE B 1 86 ? 2.738 -20.891 -10.586 1 91.44 86 ILE B CA 1
ATOM 2520 C C . ILE B 1 86 ? 3.432 -20.141 -9.453 1 91.44 86 ILE B C 1
ATOM 2522 O O . ILE B 1 86 ? 3.057 -19 -9.133 1 91.44 86 ILE B O 1
ATOM 2526 N N . HIS B 1 87 ? 4.43 -20.734 -8.867 1 94.38 87 HIS B N 1
ATOM 2527 C CA . HIS B 1 87 ? 5.164 -20.109 -7.766 1 94.38 87 HIS B CA 1
ATOM 2528 C C . HIS B 1 87 ? 5.836 -18.812 -8.211 1 94.38 87 HIS B C 1
ATOM 2530 O O . HIS B 1 87 ? 5.836 -17.828 -7.48 1 94.38 87 HIS B O 1
ATOM 2536 N N . GLU B 1 88 ? 6.406 -18.906 -9.375 1 94.81 88 GLU B N 1
ATOM 2537 C CA . GLU B 1 88 ? 7.062 -17.719 -9.906 1 94.81 88 GLU B CA 1
ATOM 2538 C C . GLU B 1 88 ? 6.062 -16.594 -10.141 1 94.81 88 GLU B C 1
ATOM 2540 O O . GLU B 1 88 ? 6.348 -15.43 -9.836 1 94.81 88 GLU B O 1
ATOM 2545 N N . ALA B 1 89 ? 4.93 -16.922 -10.695 1 94.5 89 ALA B N 1
ATOM 2546 C CA . ALA B 1 89 ? 3.893 -15.93 -10.938 1 94.5 89 ALA B CA 1
ATOM 2547 C C . ALA B 1 89 ? 3.396 -15.32 -9.633 1 94.5 89 ALA B C 1
ATOM 2549 O O . ALA B 1 89 ? 3.227 -14.102 -9.531 1 94.5 89 ALA B O 1
ATOM 2550 N N . ILE B 1 90 ? 3.205 -16.109 -8.594 1 96 90 ILE B N 1
ATOM 2551 C CA . ILE B 1 90 ? 2.756 -15.633 -7.289 1 96 90 ILE B CA 1
ATOM 2552 C C . ILE B 1 90 ? 3.799 -14.688 -6.703 1 96 90 ILE B C 1
ATOM 2554 O O . ILE B 1 90 ? 3.457 -13.617 -6.191 1 96 90 ILE B O 1
ATOM 2558 N N . SER B 1 91 ? 5.035 -15.07 -6.801 1 96.88 91 SER B N 1
ATOM 2559 C CA . SER B 1 91 ? 6.121 -14.242 -6.293 1 96.88 91 SER B CA 1
ATOM 2560 C C . SER B 1 91 ? 6.168 -12.898 -7.012 1 96.88 91 SER B C 1
ATOM 2562 O O . SER B 1 91 ? 6.332 -11.852 -6.379 1 96.88 91 SER B O 1
ATOM 2564 N N . ALA B 1 92 ? 6.039 -12.953 -8.305 1 96.12 92 ALA B N 1
ATOM 2565 C CA . ALA B 1 92 ? 6.086 -11.727 -9.102 1 96.12 92 ALA B CA 1
ATOM 2566 C C . ALA B 1 92 ? 4.938 -10.789 -8.734 1 96.12 92 ALA B C 1
ATOM 2568 O O . ALA B 1 92 ? 5.137 -9.586 -8.578 1 96.12 92 ALA B O 1
ATOM 2569 N N . ILE B 1 93 ? 3.768 -11.336 -8.586 1 96.75 93 ILE B N 1
ATOM 2570 C CA . ILE B 1 93 ? 2.58 -10.57 -8.227 1 96.75 93 ILE B CA 1
ATOM 2571 C C . ILE B 1 93 ? 2.771 -9.938 -6.852 1 96.75 93 ILE B C 1
ATOM 2573 O O . ILE B 1 93 ? 2.504 -8.75 -6.664 1 96.75 93 ILE B O 1
ATOM 2577 N N . THR B 1 94 ? 3.191 -10.711 -5.863 1 97.56 94 THR B N 1
ATOM 2578 C CA . THR B 1 94 ? 3.393 -10.25 -4.492 1 97.56 94 THR B CA 1
ATOM 2579 C C . THR B 1 94 ? 4.461 -9.156 -4.441 1 97.56 94 THR B C 1
ATOM 2581 O O . THR B 1 94 ? 4.293 -8.156 -3.744 1 97.56 94 THR B O 1
ATOM 2584 N N . GLU B 1 95 ? 5.543 -9.375 -5.148 1 96.75 95 GLU B N 1
ATOM 2585 C CA . GLU B 1 95 ? 6.621 -8.391 -5.188 1 96.75 95 GLU B CA 1
ATOM 2586 C C . GLU B 1 95 ? 6.141 -7.074 -5.789 1 96.75 95 GLU B C 1
ATOM 2588 O O . GLU B 1 95 ? 6.484 -6 -5.293 1 96.75 95 GLU B O 1
ATOM 2593 N N . GLU B 1 96 ? 5.41 -7.168 -6.824 1 95.69 96 GLU B N 1
ATOM 2594 C CA . GLU B 1 96 ? 4.863 -5.969 -7.457 1 95.69 96 GLU B CA 1
ATOM 2595 C C . GLU B 1 96 ? 3.951 -5.211 -6.504 1 95.69 96 GLU B C 1
ATOM 2597 O O . GLU B 1 96 ? 4.039 -3.984 -6.395 1 95.69 96 GLU B O 1
ATOM 2602 N N . GLY B 1 97 ? 3.068 -5.969 -5.828 1 97.12 97 GLY B N 1
ATOM 2603 C CA . GLY B 1 97 ? 2.219 -5.34 -4.828 1 97.12 97 GLY B CA 1
ATOM 2604 C C . GLY B 1 97 ? 3.004 -4.656 -3.725 1 97.12 97 GLY B C 1
ATOM 2605 O O . GLY B 1 97 ? 2.693 -3.527 -3.344 1 97.12 97 GLY B O 1
ATOM 2606 N N . ASN B 1 98 ? 4.02 -5.309 -3.199 1 97.62 98 ASN B N 1
ATOM 2607 C CA . ASN B 1 98 ? 4.855 -4.758 -2.137 1 97.62 98 ASN B CA 1
ATOM 2608 C C . ASN B 1 98 ? 5.582 -3.496 -2.594 1 97.62 98 ASN B C 1
ATOM 2610 O O . ASN B 1 98 ? 5.711 -2.539 -1.829 1 97.62 98 ASN B O 1
ATOM 2614 N N . GLN B 1 99 ? 6.09 -3.535 -3.781 1 96.88 99 GLN B N 1
ATOM 2615 C CA . GLN B 1 99 ? 6.777 -2.371 -4.328 1 96.88 99 GLN B CA 1
ATOM 2616 C C . GLN B 1 99 ? 5.84 -1.171 -4.426 1 96.88 99 GLN B C 1
ATOM 2618 O O . GLN B 1 99 ? 6.215 -0.053 -4.066 1 96.88 99 GLN B O 1
ATOM 2623 N N . MET B 1 100 ? 4.664 -1.385 -4.914 1 96.38 100 MET B N 1
ATOM 2624 C CA . MET B 1 100 ? 3.684 -0.307 -5.023 1 96.38 100 MET B CA 1
ATOM 2625 C C . MET B 1 100 ? 3.33 0.247 -3.648 1 96.38 100 MET B C 1
ATOM 2627 O O . MET B 1 100 ? 3.203 1.461 -3.477 1 96.38 100 MET B O 1
ATOM 2631 N N . LYS B 1 101 ? 3.189 -0.555 -2.605 1 97.69 101 LYS B N 1
ATOM 2632 C CA . LYS B 1 101 ? 2.904 -0.113 -1.243 1 97.69 101 LYS B CA 1
ATOM 2633 C C . LYS B 1 101 ? 4.062 0.706 -0.677 1 97.69 101 LYS B C 1
ATOM 2635 O O . LYS B 1 101 ? 3.844 1.678 0.049 1 97.69 101 LYS B O 1
ATOM 2640 N N . GLN B 1 102 ? 5.242 0.275 -1.062 1 97.88 102 GLN B N 1
ATOM 2641 C CA . GLN B 1 102 ? 6.406 1.037 -0.627 1 97.88 102 GLN B CA 1
ATOM 2642 C C . GLN B 1 102 ? 6.398 2.441 -1.224 1 97.88 102 GLN B C 1
ATOM 2644 O O . GLN B 1 102 ? 6.723 3.414 -0.54 1 97.88 102 GLN B O 1
ATOM 2649 N N . TRP B 1 103 ? 6.066 2.539 -2.49 1 96.94 103 TRP B N 1
ATOM 2650 C CA . TRP B 1 103 ? 5.98 3.844 -3.137 1 96.94 103 TRP B CA 1
ATOM 2651 C C . TRP B 1 103 ? 4.898 4.703 -2.486 1 96.94 103 TRP B C 1
ATOM 2653 O O . TRP B 1 103 ? 5.066 5.914 -2.336 1 96.94 103 TRP B O 1
ATOM 2663 N N . ILE B 1 104 ? 3.805 4.07 -2.111 1 97 104 ILE B N 1
ATOM 2664 C CA . ILE B 1 104 ? 2.729 4.777 -1.422 1 97 104 ILE B CA 1
ATOM 2665 C C . ILE B 1 104 ? 3.238 5.32 -0.088 1 97 104 ILE B C 1
ATOM 2667 O O . ILE B 1 104 ? 3.025 6.488 0.236 1 97 104 ILE B O 1
ATOM 2671 N N . ASP B 1 105 ? 3.922 4.484 0.683 1 97.88 105 ASP B N 1
ATOM 2672 C CA . ASP B 1 105 ? 4.469 4.902 1.971 1 97.88 105 ASP B CA 1
ATOM 2673 C C . ASP B 1 105 ? 5.441 6.062 1.803 1 97.88 105 ASP B C 1
ATOM 2675 O O . ASP B 1 105 ? 5.441 7.004 2.6 1 97.88 105 ASP B O 1
ATOM 2679 N N . GLN B 1 106 ? 6.254 5.961 0.807 1 97.44 106 GLN B N 1
ATOM 2680 C CA . GLN B 1 106 ? 7.227 7.016 0.542 1 97.44 106 GLN B CA 1
ATOM 2681 C C . GLN B 1 106 ? 6.531 8.336 0.219 1 97.44 106 GLN B C 1
ATOM 2683 O O . GLN B 1 106 ? 6.938 9.391 0.704 1 97.44 106 GLN B O 1
ATOM 2688 N N . LYS B 1 107 ? 5.527 8.297 -0.583 1 96.94 107 LYS B N 1
ATOM 2689 C CA . LYS B 1 107 ? 4.789 9.5 -0.95 1 96.94 107 LYS B CA 1
ATOM 2690 C C . LYS B 1 107 ? 4.07 10.094 0.258 1 96.94 107 LYS B C 1
ATOM 2692 O O . LYS B 1 107 ? 4.082 11.312 0.458 1 96.94 107 LYS B O 1
ATOM 2697 N N . VAL B 1 108 ? 3.445 9.242 1.032 1 97.38 108 VAL B N 1
ATOM 2698 C CA . VAL B 1 108 ? 2.773 9.688 2.25 1 97.38 108 VAL B CA 1
ATOM 2699 C C . VAL B 1 108 ? 3.775 10.383 3.17 1 97.38 108 VAL B C 1
ATOM 2701 O O . VAL B 1 108 ? 3.518 11.484 3.654 1 97.38 108 VAL B O 1
ATOM 2704 N N . GLN B 1 109 ? 4.914 9.773 3.371 1 97.5 109 GLN B N 1
ATOM 2705 C CA . GLN B 1 109 ? 5.945 10.344 4.23 1 97.5 109 GLN B CA 1
ATOM 2706 C C . GLN B 1 109 ? 6.441 11.68 3.684 1 97.5 109 GLN B C 1
ATOM 2708 O O . GLN B 1 109 ? 6.66 12.625 4.441 1 97.5 109 GLN B O 1
ATOM 2713 N N . ALA B 1 110 ? 6.605 11.742 2.383 1 96.31 110 ALA B N 1
ATOM 2714 C CA . ALA B 1 110 ? 7.078 12.977 1.759 1 96.31 110 ALA B CA 1
ATOM 2715 C C . ALA B 1 110 ? 6.074 14.109 1.962 1 96.31 110 ALA B C 1
ATOM 2717 O O . ALA B 1 110 ? 6.457 15.242 2.287 1 96.31 110 ALA B O 1
ATOM 2718 N N . LEU B 1 111 ? 4.797 13.844 1.787 1 95.69 111 LEU B N 1
ATOM 2719 C CA . LEU B 1 111 ? 3.746 14.844 1.97 1 95.69 111 LEU B CA 1
ATOM 2720 C C . LEU B 1 111 ? 3.674 15.297 3.424 1 95.69 111 LEU B C 1
ATOM 2722 O O . LEU B 1 111 ? 3.57 16.5 3.699 1 95.69 111 LEU B O 1
ATOM 2726 N N . ILE B 1 112 ? 3.787 14.344 4.355 1 96.62 112 ILE B N 1
ATOM 2727 C CA . ILE B 1 112 ? 3.707 14.664 5.777 1 96.62 112 ILE B CA 1
ATOM 2728 C C . ILE B 1 112 ? 4.926 15.484 6.188 1 96.62 112 ILE B C 1
ATOM 2730 O O . ILE B 1 112 ? 4.801 16.469 6.922 1 96.62 112 ILE B O 1
ATOM 2734 N N . THR B 1 113 ? 6.105 15.094 5.676 1 95.94 113 THR B N 1
ATOM 2735 C CA . THR B 1 113 ? 7.32 15.844 5.973 1 95.94 113 THR B CA 1
ATOM 2736 C C . THR B 1 113 ? 7.207 17.281 5.469 1 95.94 113 THR B C 1
ATOM 2738 O O . THR B 1 113 ? 7.547 18.219 6.191 1 95.94 113 THR B O 1
ATOM 2741 N N . SER B 1 114 ? 6.695 17.516 4.262 1 93.12 114 SER B N 1
ATOM 2742 C CA . SER B 1 114 ? 6.5 18.844 3.703 1 93.12 114 SER B CA 1
ATOM 2743 C C . SER B 1 114 ? 5.523 19.656 4.547 1 93.12 114 SER B C 1
ATOM 2745 O O . SER B 1 114 ? 5.762 20.828 4.828 1 93.12 114 SER B O 1
ATOM 2747 N N . LEU B 1 115 ? 4.469 19.031 4.938 1 92.44 115 LEU B N 1
ATOM 2748 C CA . LEU B 1 115 ? 3.447 19.656 5.773 1 92.44 115 LEU B CA 1
ATOM 2749 C C . LEU B 1 115 ? 4.027 20.062 7.129 1 92.44 115 LEU B C 1
ATOM 2751 O O . LEU B 1 115 ? 3.801 21.172 7.598 1 92.44 115 LEU B O 1
ATOM 2755 N N . GLU B 1 116 ? 4.812 19.188 7.719 1 92.06 116 GLU B N 1
ATOM 2756 C CA . GLU B 1 116 ? 5.387 19.438 9.039 1 92.06 116 GLU B CA 1
ATOM 2757 C C . GLU B 1 116 ? 6.445 20.531 8.977 1 92.06 116 GLU B C 1
ATOM 2759 O O . GLU B 1 116 ? 6.531 21.359 9.883 1 92.06 116 GLU B O 1
ATOM 2764 N N . GLU B 1 117 ? 7.262 20.547 7.961 1 91.75 117 GLU B N 1
ATOM 2765 C CA . GLU B 1 117 ? 8.289 21.578 7.812 1 91.75 117 GLU B CA 1
ATOM 2766 C C . GLU B 1 117 ? 7.672 22.969 7.66 1 91.75 117 GLU B C 1
ATOM 2768 O O . GLU B 1 117 ? 8.023 23.891 8.391 1 91.75 117 GLU B O 1
ATOM 2773 N N . LYS B 1 118 ? 6.738 23.109 6.762 1 88.06 118 LYS B N 1
ATOM 2774 C CA . LYS B 1 118 ? 6.066 24.391 6.555 1 88.06 118 LYS B CA 1
ATOM 2775 C C . LYS B 1 118 ? 5.215 24.766 7.766 1 88.06 118 LYS B C 1
ATOM 2777 O O . LYS B 1 118 ? 5.156 25.938 8.148 1 88.06 118 LYS B O 1
ATOM 2782 N N . GLY B 1 119 ? 4.582 23.656 8.312 1 86.44 119 GLY B N 1
ATOM 2783 C CA . GLY B 1 119 ? 3.777 23.891 9.5 1 86.44 119 GLY B CA 1
ATOM 2784 C C . GLY B 1 119 ? 4.586 24.406 10.68 1 86.44 119 GLY B C 1
ATOM 2785 O O . GLY B 1 119 ? 4.18 25.359 11.344 1 86.44 119 GLY B O 1
ATOM 2786 N N . THR B 1 120 ? 5.746 23.844 10.883 1 88.69 120 THR B N 1
ATOM 2787 C CA . THR B 1 120 ? 6.613 24.266 11.984 1 88.69 120 THR B CA 1
ATOM 2788 C C . THR B 1 120 ? 7.105 25.688 11.773 1 88.69 120 THR B C 1
ATOM 2790 O O . THR B 1 120 ? 7.137 26.484 12.719 1 88.69 120 THR B O 1
ATOM 2793 N N . ALA B 1 121 ? 7.484 26.031 10.57 1 87.69 121 ALA B N 1
ATOM 2794 C CA . ALA B 1 121 ? 7.945 27.375 10.258 1 87.69 121 ALA B CA 1
ATOM 2795 C C . ALA B 1 121 ? 6.848 28.406 10.508 1 87.69 121 ALA B C 1
ATOM 2797 O O . ALA B 1 121 ? 7.098 29.453 11.117 1 87.69 121 ALA B O 1
ATOM 2798 N N . ASN B 1 122 ? 5.629 28.094 10.125 1 84.5 122 ASN B N 1
ATOM 2799 C CA . ASN B 1 122 ? 4.496 29 10.312 1 84.5 122 ASN B CA 1
ATOM 2800 C C . ASN B 1 122 ? 4.137 29.141 11.789 1 84.5 122 ASN B C 1
ATOM 2802 O O . ASN B 1 122 ? 3.85 30.25 12.25 1 84.5 122 ASN B O 1
ATOM 2806 N N . LEU B 1 123 ? 4.219 28.078 12.539 1 87.44 123 LEU B N 1
ATOM 2807 C CA . LEU B 1 123 ? 3.898 28.109 13.961 1 87.44 123 LEU B CA 1
ATOM 2808 C C . LEU B 1 123 ? 4.945 28.906 14.734 1 87.44 123 LEU B C 1
ATOM 2810 O O . LEU B 1 123 ? 4.609 29.641 15.672 1 87.44 123 LEU B O 1
ATOM 2814 N N . LYS B 1 124 ? 6.207 28.828 14.289 1 89.06 124 LYS B N 1
ATOM 2815 C CA . LYS B 1 124 ? 7.27 29.609 14.914 1 89.06 124 LYS B CA 1
ATOM 2816 C C . LYS B 1 124 ? 7.066 31.109 14.672 1 89.06 124 LYS B C 1
ATOM 2818 O O . LYS B 1 124 ? 7.262 31.922 15.578 1 89.06 124 LYS B O 1
ATOM 2823 N N . ALA B 1 125 ? 6.645 31.406 13.43 1 84.62 125 ALA B N 1
ATOM 2824 C CA . ALA B 1 125 ? 6.371 32.781 13.094 1 84.62 125 ALA B CA 1
ATOM 2825 C C . ALA B 1 125 ? 5.227 33.344 13.945 1 84.62 125 ALA B C 1
ATOM 2827 O O . ALA B 1 125 ? 5.301 34.469 14.438 1 84.62 125 ALA B O 1
ATOM 2828 N N . LEU B 1 126 ? 4.176 32.562 14.18 1 84.38 126 LEU B N 1
ATOM 2829 C CA . LEU B 1 126 ? 3.043 33 15 1 84.38 126 LEU B CA 1
ATOM 2830 C C . LEU B 1 126 ? 3.459 33.156 16.453 1 84.38 126 LEU B C 1
ATOM 2832 O O . LEU B 1 126 ? 3.023 34.094 17.125 1 84.38 126 LEU B O 1
ATOM 2836 N N . GLN B 1 127 ? 4.316 32.312 16.906 1 89.38 127 GLN B N 1
ATOM 2837 C CA . GLN B 1 127 ? 4.812 32.375 18.281 1 89.38 127 GLN B CA 1
ATOM 2838 C C . GLN B 1 127 ? 5.621 33.656 18.5 1 89.38 127 GLN B C 1
ATOM 2840 O O . GLN B 1 127 ? 5.516 34.281 19.562 1 89.38 127 GLN B O 1
ATOM 2845 N N . LEU B 1 128 ? 6.441 34 17.5 1 88.69 128 LEU B N 1
ATOM 2846 C CA . LEU B 1 128 ? 7.23 35.219 17.609 1 88.69 128 LEU B CA 1
ATOM 2847 C C . LEU B 1 128 ? 6.328 36.438 17.672 1 88.69 128 LEU B C 1
ATOM 2849 O O . LEU B 1 128 ? 6.562 37.344 18.469 1 88.69 128 LEU B O 1
ATOM 2853 N N . LYS B 1 129 ? 5.293 36.438 16.891 1 84.94 129 LYS B N 1
ATOM 2854 C CA . LYS B 1 129 ? 4.344 37.562 16.922 1 84.94 129 LYS B CA 1
ATOM 2855 C C . LYS B 1 129 ? 3.602 37.594 18.25 1 84.94 129 LYS B C 1
ATOM 2857 O O . LYS B 1 129 ? 3.387 38.688 18.812 1 84.94 129 LYS B O 1
ATOM 2862 N N . ARG B 1 130 ? 3.209 36.469 18.766 1 88.94 130 ARG B N 1
ATOM 2863 C CA . ARG B 1 130 ? 2.543 36.406 20.062 1 88.94 130 ARG B CA 1
ATOM 2864 C C . ARG B 1 130 ? 3.42 36.969 21.156 1 88.94 130 ARG B C 1
ATOM 2866 O O . ARG B 1 130 ? 2.945 37.75 22 1 88.94 130 ARG B O 1
ATOM 2873 N N . THR B 1 131 ? 4.703 36.625 21.094 1 91.56 131 THR B N 1
ATOM 2874 C CA . THR B 1 131 ? 5.645 37.125 22.094 1 91.56 131 THR B CA 1
ATOM 2875 C C . THR B 1 131 ? 5.777 38.656 22.016 1 91.56 131 THR B C 1
ATOM 2877 O O . THR B 1 131 ? 5.828 39.344 23.031 1 91.56 131 THR B O 1
ATOM 2880 N N . ASP B 1 132 ? 5.773 39.156 20.781 1 86.88 132 ASP B N 1
ATOM 2881 C CA . ASP B 1 132 ? 5.848 40.594 20.578 1 86.88 132 ASP B CA 1
ATOM 2882 C C . ASP B 1 132 ? 4.656 41.312 21.219 1 86.88 132 ASP B C 1
ATOM 2884 O O . ASP B 1 132 ? 4.828 42.312 21.938 1 86.88 132 ASP B O 1
ATOM 2888 N N . PHE B 1 133 ? 3.467 40.812 21.047 1 85.94 133 PHE B N 1
ATOM 2889 C CA . PHE B 1 133 ? 2.26 41.406 21.594 1 85.94 133 PHE B CA 1
ATOM 2890 C C . PHE B 1 133 ? 2.207 41.219 23.109 1 85.94 133 PHE B C 1
ATOM 2892 O O . PHE B 1 133 ? 1.723 42.094 23.828 1 85.94 133 PHE B O 1
ATOM 2899 N N . GLN B 1 134 ? 2.744 40.094 23.547 1 91.69 134 GLN B N 1
ATOM 2900 C CA . GLN B 1 134 ? 2.807 39.875 24.984 1 91.69 134 GLN B CA 1
ATOM 2901 C C . GLN B 1 134 ? 3.725 40.875 25.672 1 91.69 134 GLN B C 1
ATOM 2903 O O . GLN B 1 134 ? 3.406 41.406 26.734 1 91.69 134 GLN B O 1
ATOM 2908 N N . ASN B 1 135 ? 4.82 41.188 24.984 1 89.88 135 ASN B N 1
ATOM 2909 C CA . ASN B 1 135 ? 5.73 42.188 25.5 1 89.88 135 ASN B CA 1
ATOM 2910 C C . ASN B 1 135 ? 5.074 43.562 25.531 1 89.88 135 ASN B C 1
ATOM 2912 O O . ASN B 1 135 ? 5.25 44.344 26.5 1 89.88 135 ASN B O 1
ATOM 2916 N N . ASP B 1 136 ? 4.266 43.844 24.516 1 84.88 136 ASP B N 1
ATOM 2917 C CA . ASP B 1 136 ? 3.527 45.094 24.484 1 84.88 136 ASP B CA 1
ATOM 2918 C C . ASP B 1 136 ? 2.512 45.156 25.625 1 84.88 136 ASP B C 1
ATOM 2920 O O . ASP B 1 136 ? 2.375 46.188 26.281 1 84.88 136 ASP B O 1
ATOM 2924 N N . LEU B 1 137 ? 1.879 44.094 25.828 1 89.12 137 LEU B N 1
ATOM 2925 C CA . LEU B 1 137 ? 0.881 44.031 26.891 1 89.12 137 LEU B CA 1
ATOM 2926 C C . LEU B 1 137 ? 1.527 44.281 28.25 1 89.12 137 LEU B C 1
ATOM 2928 O O . LEU B 1 137 ? 0.986 45 29.078 1 89.12 137 LEU B O 1
ATOM 2932 N N . GLU B 1 138 ? 2.684 43.719 28.422 1 91 138 GLU B N 1
ATOM 2933 C CA . GLU B 1 138 ? 3.4 43.906 29.672 1 91 138 GLU B CA 1
ATOM 2934 C C . GLU B 1 138 ? 3.814 45.344 29.875 1 91 138 GLU B C 1
ATOM 2936 O O . GLU B 1 138 ? 3.703 45.875 30.969 1 91 138 GLU B O 1
ATOM 2941 N N . LYS B 1 139 ? 4.262 46 28.812 1 86.56 139 LYS B N 1
ATOM 2942 C CA . LYS B 1 139 ? 4.625 47.406 28.875 1 86.56 139 LYS B CA 1
ATOM 2943 C C . LYS B 1 139 ? 3.416 48.281 29.219 1 86.56 139 LYS B C 1
ATOM 2945 O O . LYS B 1 139 ? 3.518 49.188 30.031 1 86.56 139 LYS B O 1
ATOM 2950 N N . LEU B 1 140 ? 2.275 47.906 28.641 1 86.31 140 LEU B N 1
ATOM 2951 C CA . LEU B 1 140 ? 1.055 48.688 28.891 1 86.31 140 LEU B CA 1
ATOM 2952 C C . LEU B 1 140 ? 0.574 48.469 30.328 1 86.31 140 LEU B C 1
ATOM 2954 O O . LEU B 1 140 ? 0.079 49.406 30.953 1 86.31 140 LEU B O 1
ATOM 2958 N N . GLN B 1 141 ? 0.819 47.281 30.781 1 89.5 141 GLN B N 1
ATOM 2959 C CA . GLN B 1 141 ? 0.447 47 32.156 1 89.5 141 GLN B CA 1
ATOM 2960 C C . GLN B 1 141 ? 1.332 47.781 33.156 1 89.5 141 GLN B C 1
ATOM 2962 O O . GLN B 1 141 ? 0.857 48.25 34.188 1 89.5 141 GLN B O 1
ATOM 2967 N N . LYS B 1 142 ? 2.561 47.938 32.781 1 88.62 142 LYS B N 1
ATOM 2968 C CA . LYS B 1 142 ? 3.451 48.75 33.594 1 88.62 142 LYS B CA 1
ATOM 2969 C C . LYS B 1 142 ? 3.006 50.219 33.594 1 88.62 142 LYS B C 1
ATOM 2971 O O . LYS B 1 142 ? 3.035 50.875 34.625 1 88.62 142 LYS B O 1
ATOM 2976 N N . CYS B 1 143 ? 2.543 50.656 32.438 1 84.31 143 CYS B N 1
ATOM 2977 C CA . CYS B 1 143 ? 2.021 52 32.344 1 84.31 143 CYS B CA 1
ATOM 2978 C C . CYS B 1 143 ? 0.75 52.156 33.156 1 84.31 143 CYS B C 1
ATOM 2980 O O . CYS B 1 143 ? 0.547 53.219 33.781 1 84.31 143 CYS B O 1
ATOM 2982 N N . GLN B 1 144 ? -0.017 51.125 33.156 1 87.12 144 GLN B N 1
ATOM 2983 C CA . GLN B 1 144 ? -1.238 51.156 33.938 1 87.12 144 GLN B CA 1
ATOM 2984 C C . GLN B 1 144 ? -0.92 51.281 35.438 1 87.12 144 GLN B C 1
ATOM 2986 O O . GLN B 1 144 ? -1.554 52.062 36.156 1 87.12 144 GLN B O 1
ATOM 2991 N N . THR B 1 145 ? 0.077 50.562 35.844 1 88.75 145 THR B N 1
ATOM 2992 C CA . THR B 1 145 ? 0.505 50.656 37.219 1 88.75 145 THR B CA 1
ATOM 2993 C C . THR B 1 145 ? 1.064 52.031 37.562 1 88.75 145 THR B C 1
ATOM 2995 O O . THR B 1 145 ? 0.743 52.594 38.594 1 88.75 145 THR B O 1
ATOM 2998 N N . ALA B 1 146 ? 1.831 52.594 36.625 1 84.25 146 ALA B N 1
ATOM 2999 C CA . ALA B 1 146 ? 2.385 53.938 36.812 1 84.25 146 ALA B CA 1
ATOM 3000 C C . ALA B 1 146 ? 1.277 54.969 36.875 1 84.25 146 ALA B C 1
ATOM 3002 O O . ALA B 1 146 ? 1.328 55.875 37.688 1 84.25 146 ALA B O 1
ATOM 3003 N N . PHE B 1 147 ? 0.295 54.812 36.031 1 84.75 147 PHE B N 1
ATOM 3004 C CA . PHE B 1 147 ? -0.844 55.719 36 1 84.75 147 PHE B CA 1
ATOM 3005 C C . PHE B 1 147 ? -1.603 55.688 37.344 1 84.75 147 PHE B C 1
ATOM 3007 O O . PHE B 1 147 ? -1.984 56.719 37.875 1 84.75 147 PHE B O 1
ATOM 3014 N N . MET B 1 148 ? -1.792 54.5 37.906 1 85.31 148 MET B N 1
ATOM 3015 C CA . MET B 1 148 ? -2.488 54.344 39.188 1 85.31 148 MET B CA 1
ATOM 3016 C C . MET B 1 148 ? -1.708 55 40.312 1 85.31 148 MET B C 1
ATOM 3018 O O . MET B 1 148 ? -2.301 55.594 41.219 1 85.31 148 MET B O 1
ATOM 3022 N N . GLU B 1 149 ? -0.398 54.969 40.156 1 81.44 149 GLU B N 1
ATOM 3023 C CA . GLU B 1 149 ? 0.45 55.562 41.188 1 81.44 149 GLU B CA 1
ATOM 3024 C C . GLU B 1 149 ? 0.382 57.094 41.094 1 81.44 149 GLU B C 1
ATOM 3026 O O . GLU B 1 149 ? 0.525 57.781 42.125 1 81.44 149 GLU B O 1
ATOM 3031 N N . THR B 1 150 ? 0.123 57.656 39.906 1 78.12 150 THR B N 1
ATOM 3032 C CA . THR B 1 150 ? 0.021 59.094 39.719 1 78.12 150 THR B CA 1
ATOM 3033 C C . THR B 1 150 ? -1.231 59.625 40.406 1 78.12 150 THR B C 1
ATOM 3035 O O . THR B 1 150 ? -1.276 60.781 40.812 1 78.12 150 THR B O 1
ATOM 3038 N N . GLN B 1 151 ? -2.219 58.75 40.531 1 73 151 GLN B N 1
ATOM 3039 C CA . GLN B 1 151 ? -3.479 59.188 41.125 1 73 151 GLN B CA 1
ATOM 3040 C C . GLN B 1 151 ? -3.311 59.5 42.625 1 73 151 GLN B C 1
ATOM 3042 O O . GLN B 1 151 ? -4.125 60.219 43.188 1 73 151 GLN B O 1
ATOM 3047 N N . ARG B 1 152 ? -2.131 59.062 43.156 1 71.94 152 ARG B N 1
ATOM 3048 C CA . ARG B 1 152 ? -1.88 59.281 44.594 1 71.94 152 ARG B CA 1
ATOM 3049 C C . ARG B 1 152 ? -0.935 60.469 44.812 1 71.94 152 ARG B C 1
ATOM 3051 O O . ARG B 1 152 ? -0.674 60.844 45.938 1 71.94 152 ARG B O 1
ATOM 3058 N N . LEU B 1 153 ? -0.478 61 43.656 1 69.94 153 LEU B N 1
ATOM 3059 C CA . LEU B 1 153 ? 0.5 62.062 43.781 1 69.94 153 LEU B CA 1
ATOM 3060 C C . LEU B 1 153 ? -0.181 63.375 44.156 1 69.94 153 LEU B C 1
ATOM 3062 O O . LEU B 1 153 ? -1.19 63.75 43.562 1 69.94 153 LEU B O 1
ATOM 3066 N N . ALA B 1 154 ? 0.338 63.938 45.188 1 66.5 154 ALA B N 1
ATOM 3067 C CA . ALA B 1 154 ? -0.172 65.25 45.688 1 66.5 154 ALA B CA 1
ATOM 3068 C C . ALA B 1 154 ? 0.451 66.375 44.906 1 66.5 154 ALA B C 1
ATOM 3070 O O . ALA B 1 154 ? -0.2 67.375 44.656 1 66.5 154 ALA B O 1
ATOM 3071 N N . ASN B 1 155 ? 1.626 66.125 44.375 1 70.62 155 ASN B N 1
ATOM 3072 C CA . ASN B 1 155 ? 2.334 67.188 43.625 1 70.62 155 ASN B CA 1
ATOM 3073 C C . ASN B 1 155 ? 1.896 67.188 42.156 1 70.62 155 ASN B C 1
ATOM 3075 O O . ASN B 1 155 ? 2.117 66.25 41.438 1 70.62 155 ASN B O 1
ATOM 3079 N N . VAL B 1 156 ? 1.284 68.312 41.812 1 68.62 156 VAL B N 1
ATOM 3080 C CA . VAL B 1 156 ? 0.646 68.438 40.5 1 68.62 156 VAL B CA 1
ATOM 3081 C C . VAL B 1 156 ? 1.705 68.375 39.406 1 68.62 156 VAL B C 1
ATOM 3083 O O . VAL B 1 156 ? 1.487 67.812 38.344 1 68.62 156 VAL B O 1
ATOM 3086 N N . SER B 1 157 ? 2.799 69.062 39.625 1 70.31 157 SER B N 1
ATOM 3087 C CA . SER B 1 157 ? 3.867 69.062 38.625 1 70.31 157 SER B CA 1
ATOM 3088 C C . SER B 1 157 ? 4.379 67.688 38.344 1 70.31 157 SER B C 1
ATOM 3090 O O . SER B 1 157 ? 4.586 67.312 37.188 1 70.31 157 SER B O 1
ATOM 3092 N N . LYS B 1 158 ? 4.578 66.938 39.438 1 74.56 158 LYS B N 1
ATOM 3093 C CA . LYS B 1 158 ? 5.043 65.562 39.312 1 74.56 158 LYS B CA 1
ATOM 3094 C C . LYS B 1 158 ? 3.998 64.688 38.625 1 74.56 158 LYS B C 1
ATOM 3096 O O . LYS B 1 158 ? 4.34 63.812 37.781 1 74.56 158 LYS B O 1
ATOM 3101 N N . LEU B 1 159 ? 2.744 64.938 38.969 1 75.38 159 LEU B N 1
ATOM 3102 C CA . LEU B 1 159 ? 1.638 64.25 38.344 1 75.38 159 LEU B CA 1
ATOM 3103 C C . LEU B 1 159 ? 1.635 64.438 36.812 1 75.38 159 LEU B C 1
ATOM 3105 O O . LEU B 1 159 ? 1.53 63.5 36.062 1 75.38 159 LEU B O 1
ATOM 3109 N N . LEU B 1 160 ? 1.836 65.625 36.469 1 74.56 160 LEU B N 1
ATOM 3110 C CA . LEU B 1 160 ? 1.798 65.938 35.062 1 74.56 160 LEU B CA 1
ATOM 3111 C C . LEU B 1 160 ? 2.965 65.312 34.312 1 74.56 160 LEU B C 1
ATOM 3113 O O . LEU B 1 160 ? 2.797 64.812 33.188 1 74.56 160 LEU B O 1
ATOM 3117 N N . THR B 1 161 ? 4.098 65.375 34.906 1 77.5 161 THR B N 1
ATOM 3118 C CA . THR B 1 161 ? 5.281 64.812 34.281 1 77.5 161 THR B CA 1
ATOM 3119 C C . THR B 1 161 ? 5.082 63.312 34.062 1 77.5 161 THR B C 1
ATOM 3121 O O . THR B 1 161 ? 5.398 62.781 33 1 77.5 161 THR B O 1
ATOM 3124 N N . GLN B 1 162 ? 4.512 62.719 35.062 1 78.62 162 GLN B N 1
ATOM 3125 C CA . GLN B 1 162 ? 4.305 61.281 35 1 78.62 162 GLN B CA 1
ATOM 3126 C C . GLN B 1 162 ? 3.232 60.938 33.969 1 78.62 162 GLN B C 1
ATOM 3128 O O . GLN B 1 162 ? 3.357 59.938 33.25 1 78.62 162 GLN B O 1
ATOM 3133 N N . LEU B 1 163 ? 2.232 61.719 33.938 1 77.94 163 LEU B N 1
ATOM 3134 C CA . LEU B 1 163 ? 1.165 61.469 32.969 1 77.94 163 LEU B CA 1
ATOM 3135 C C . LEU B 1 163 ? 1.677 61.656 31.531 1 77.94 163 LEU B C 1
ATOM 3137 O O . LEU B 1 163 ? 1.332 60.875 30.641 1 77.94 163 LEU B O 1
ATOM 3141 N N . LYS B 1 164 ? 2.469 62.656 31.375 1 75.5 164 LYS B N 1
ATOM 3142 C CA . LYS B 1 164 ? 3.064 62.875 30.062 1 75.5 164 LYS B CA 1
ATOM 3143 C C . LYS B 1 164 ? 3.969 61.688 29.672 1 75.5 164 LYS B C 1
ATOM 3145 O O . LYS B 1 164 ? 3.994 61.281 28.5 1 75.5 164 LYS B O 1
ATOM 3150 N N . HIS B 1 165 ? 4.645 61.219 30.594 1 79.69 165 HIS B N 1
ATOM 3151 C CA . HIS B 1 165 ? 5.512 60.062 30.359 1 79.69 165 HIS B CA 1
ATOM 3152 C C . HIS B 1 165 ? 4.707 58.844 29.969 1 79.69 165 HIS B C 1
ATOM 3154 O O . HIS B 1 165 ? 5.043 58.156 29 1 79.69 165 HIS B O 1
ATOM 3160 N N . VAL B 1 166 ? 3.646 58.594 30.672 1 78.31 166 VAL B N 1
ATOM 3161 C CA . VAL B 1 166 ? 2.779 57.469 30.391 1 78.31 166 VAL B CA 1
ATOM 3162 C C . VAL B 1 166 ? 2.182 57.594 28.984 1 78.31 166 VAL B C 1
ATOM 3164 O O . VAL B 1 166 ? 2.148 56.625 28.219 1 78.31 166 VAL B O 1
ATOM 3167 N N . LYS B 1 167 ? 1.809 58.781 28.703 1 73.75 167 LYS B N 1
ATOM 3168 C CA . LYS B 1 167 ? 1.232 59.062 27.375 1 73.75 167 LYS B CA 1
ATOM 3169 C C . LYS B 1 167 ? 2.25 58.781 26.281 1 73.75 167 LYS B C 1
ATOM 3171 O O . LYS B 1 167 ? 1.913 58.219 25.234 1 73.75 167 LYS B O 1
ATOM 3176 N N . SER B 1 168 ? 3.43 59.156 26.484 1 74.75 168 SER B N 1
ATOM 3177 C CA . SER B 1 168 ? 4.496 58.938 25.5 1 74.75 168 SER B CA 1
ATOM 3178 C C . SER B 1 168 ? 4.773 57.469 25.297 1 74.75 168 SER B C 1
ATOM 3180 O O . SER B 1 168 ? 4.965 57.031 24.156 1 74.75 168 SER B O 1
ATOM 3182 N N . GLU B 1 169 ? 4.789 56.719 26.328 1 73.56 169 GLU B N 1
ATOM 3183 C CA . GLU B 1 169 ? 5.035 55.281 26.266 1 73.56 169 GLU B CA 1
ATOM 3184 C C . GLU B 1 169 ? 3.916 54.562 25.516 1 73.56 169 GLU B C 1
ATOM 3186 O O . GLU B 1 169 ? 4.168 53.625 24.766 1 73.56 169 GLU B O 1
ATOM 3191 N N . LEU B 1 170 ? 2.723 55 25.812 1 71.75 170 LEU B N 1
ATOM 3192 C CA . LEU B 1 170 ? 1.56 54.406 25.141 1 71.75 170 LEU B CA 1
ATOM 3193 C C . LEU B 1 170 ? 1.592 54.688 23.641 1 71.75 170 LEU B C 1
ATOM 3195 O O . LEU B 1 170 ? 1.117 53.875 22.859 1 71.75 170 LEU B O 1
ATOM 3199 N N . GLY B 1 171 ? 2.1 55.75 23.234 1 64.69 171 GLY B N 1
ATOM 3200 C CA . GLY B 1 171 ? 2.186 56.125 21.828 1 64.69 171 GLY B CA 1
ATOM 3201 C C . GLY B 1 171 ? 3.135 55.25 21.031 1 64.69 171 GLY B C 1
ATOM 3202 O O . GLY B 1 171 ? 2.934 55 19.844 1 64.69 171 GLY B O 1
ATOM 3203 N N . ILE B 1 172 ? 4.133 54.688 21.5 1 58.69 172 ILE B N 1
ATOM 3204 C CA . ILE B 1 172 ? 5.152 53.875 20.844 1 58.69 172 ILE B CA 1
ATOM 3205 C C . ILE B 1 172 ? 4.629 52.469 20.625 1 58.69 172 ILE B C 1
ATOM 3207 O O . ILE B 1 172 ? 4.977 51.812 19.641 1 58.69 172 ILE B O 1
ATOM 3211 N N . ALA B 1 173 ? 3.756 51.938 21.5 1 54.38 173 ALA B N 1
ATOM 3212 C CA . ALA B 1 173 ? 3.354 50.531 21.453 1 54.38 173 ALA B CA 1
ATOM 3213 C C . ALA B 1 173 ? 2.471 50.25 20.234 1 54.38 173 ALA B C 1
ATOM 3215 O O . ALA B 1 173 ? 2.047 49.125 20.031 1 54.38 173 ALA B O 1
ATOM 3216 N N . VAL B 1 174 ? 2.281 51.156 19.266 1 50.97 174 VAL B N 1
ATOM 3217 C CA . VAL B 1 174 ? 1.115 51.125 18.391 1 50.97 174 VAL B CA 1
ATOM 3218 C C . VAL B 1 174 ? 1.274 50 17.375 1 50.97 174 VAL B C 1
ATOM 3220 O O . VAL B 1 174 ? 0.408 49.125 17.266 1 50.97 174 VAL B O 1
ATOM 3223 N N . GLU B 1 175 ? 1.577 50.25 15.977 1 51.59 175 GLU B N 1
ATOM 3224 C CA . GLU B 1 175 ? 0.932 49.688 14.789 1 51.59 175 GLU B CA 1
ATOM 3225 C C . GLU B 1 175 ? 1.569 48.375 14.383 1 51.59 175 GLU B C 1
ATOM 3227 O O . GLU B 1 175 ? 2.668 48.344 13.828 1 51.59 175 GLU B O 1
ATOM 3232 N N . LYS B 1 176 ? 1.224 47.469 15.242 1 60.88 176 LYS B N 1
ATOM 3233 C CA . LYS B 1 176 ? 1.788 46.219 14.719 1 60.88 176 LYS B CA 1
ATOM 3234 C C . LYS B 1 176 ? 0.783 45.5 13.828 1 60.88 176 LYS B C 1
ATOM 3236 O O . LYS B 1 176 ? -0.424 45.562 14.07 1 60.88 176 LYS B O 1
ATOM 3241 N N . GLN B 1 177 ? 1.32 45.094 12.672 1 58.41 177 GLN B N 1
ATOM 3242 C CA . GLN B 1 177 ? 0.536 44.312 11.719 1 58.41 177 GLN B CA 1
ATOM 3243 C C . GLN B 1 177 ? 0.267 42.906 12.25 1 58.41 177 GLN B C 1
ATOM 3245 O O . GLN B 1 177 ? 1.13 42.281 12.891 1 58.41 177 GLN B O 1
ATOM 3250 N N . LEU B 1 178 ? -1.055 42.531 12.312 1 57.62 178 LEU B N 1
ATOM 3251 C CA . LEU B 1 178 ? -1.434 41.188 12.711 1 57.62 178 LEU B CA 1
ATOM 3252 C C . LEU B 1 178 ? -0.894 40.156 11.719 1 57.62 178 LEU B C 1
ATOM 3254 O O . LEU B 1 178 ? -0.801 40.438 10.523 1 57.62 178 LEU B O 1
ATOM 3258 N N . PRO B 1 179 ? -0.4 39.062 12.328 1 57.28 179 PRO B N 1
ATOM 3259 C CA . PRO B 1 179 ? 0.113 38.031 11.453 1 57.28 179 PRO B CA 1
ATOM 3260 C C . PRO B 1 179 ? -0.967 37.438 10.555 1 57.28 179 PRO B C 1
ATOM 3262 O O . PRO B 1 179 ? -2.143 37.406 10.93 1 57.28 179 PRO B O 1
ATOM 3265 N N . VAL B 1 180 ? -0.673 37.344 9.258 1 59.12 180 VAL B N 1
ATOM 3266 C CA . VAL B 1 180 ? -1.5 36.594 8.328 1 59.12 180 VAL B CA 1
ATOM 3267 C C . VAL B 1 180 ? -1.526 35.125 8.742 1 59.12 180 VAL B C 1
ATOM 3269 O O . VAL B 1 180 ? -0.475 34.5 8.914 1 59.12 180 VAL B O 1
ATOM 3272 N N . MET B 1 181 ? -2.793 34.594 9.188 1 63.94 181 MET B N 1
ATOM 3273 C CA . MET B 1 181 ? -2.912 33.219 9.602 1 63.94 181 MET B CA 1
ATOM 3274 C C . MET B 1 181 ? -2.83 32.281 8.391 1 63.94 181 MET B C 1
ATOM 3276 O O . MET B 1 181 ? -3.504 32.5 7.387 1 63.94 181 MET B O 1
ATOM 3280 N N . SER B 1 182 ? -1.835 31.516 8.336 1 67.5 182 SER B N 1
ATOM 3281 C CA . SER B 1 182 ? -1.683 30.531 7.266 1 67.5 182 SER B CA 1
ATOM 3282 C C . SER B 1 182 ? -2.613 29.344 7.473 1 67.5 182 SER B C 1
ATOM 3284 O O . SER B 1 182 ? -2.939 28.984 8.609 1 67.5 182 SER B O 1
ATOM 3286 N N . THR B 1 183 ? -3.396 29 6.309 1 77.44 183 THR B N 1
ATOM 3287 C CA . THR B 1 183 ? -4.176 27.766 6.352 1 77.44 183 THR B CA 1
ATOM 3288 C C . THR B 1 183 ? -3.549 26.688 5.457 1 77.44 183 THR B C 1
ATOM 3290 O O . THR B 1 183 ? -2.775 27.016 4.551 1 77.44 183 THR B O 1
ATOM 3293 N N . VAL B 1 184 ? -3.672 25.484 6.016 1 86.62 184 VAL B N 1
ATOM 3294 C CA . VAL B 1 184 ? -3.215 24.359 5.207 1 86.62 184 VAL B CA 1
ATOM 3295 C C . VAL B 1 184 ? -4.383 23.422 4.926 1 86.62 184 VAL B C 1
ATOM 3297 O O . VAL B 1 184 ? -5.207 23.156 5.809 1 86.62 184 VAL B O 1
ATOM 3300 N N . LYS B 1 185 ? -4.512 23.016 3.635 1 88.75 185 LYS B N 1
ATOM 3301 C CA . LYS B 1 185 ? -5.547 22.062 3.23 1 88.75 185 LYS B CA 1
ATOM 3302 C C . LYS B 1 185 ? -4.992 21.031 2.26 1 88.75 185 LYS B C 1
ATOM 3304 O O . LYS B 1 185 ? -4.113 21.328 1.451 1 88.75 185 LYS B O 1
ATOM 3309 N N . TYR B 1 186 ? -5.441 19.828 2.553 1 93.56 186 TYR B N 1
ATOM 3310 C CA . TYR B 1 186 ? -5.141 18.75 1.612 1 93.56 186 TYR B CA 1
ATOM 3311 C C . TYR B 1 186 ? -6.344 18.453 0.724 1 93.56 186 TYR B C 1
ATOM 3313 O O . TYR B 1 186 ? -7.426 18.125 1.222 1 93.56 186 TYR B O 1
ATOM 3321 N N . TYR B 1 187 ? -6.16 18.562 -0.612 1 92.88 187 TYR B N 1
ATOM 3322 C CA . TYR B 1 187 ? -7.203 18.25 -1.583 1 92.88 187 TYR B CA 1
ATOM 3323 C C . TYR B 1 187 ? -6.996 16.875 -2.195 1 92.88 187 TYR B C 1
ATOM 3325 O O . TYR B 1 187 ? -6.152 16.703 -3.078 1 92.88 187 TYR B O 1
ATOM 3333 N N . LYS B 1 188 ? -7.855 16.047 -1.672 1 90.88 188 LYS B N 1
ATOM 3334 C CA . LYS B 1 188 ? -7.766 14.648 -2.109 1 90.88 188 LYS B CA 1
ATOM 3335 C C . LYS B 1 188 ? -8.195 14.508 -3.566 1 90.88 188 LYS B C 1
ATOM 3337 O O . LYS B 1 188 ? -9.133 15.164 -4.012 1 90.88 188 LYS B O 1
ATOM 3342 N N . LYS B 1 189 ? -7.512 13.602 -4.297 1 90.38 189 LYS B N 1
ATOM 3343 C CA . LYS B 1 189 ? -7.961 13.195 -5.625 1 90.38 189 LYS B CA 1
ATOM 3344 C C . LYS B 1 189 ? -8.969 12.055 -5.539 1 90.38 189 LYS B C 1
ATOM 3346 O O . LYS B 1 189 ? -8.93 11.25 -4.609 1 90.38 189 LYS B O 1
ATOM 3351 N N . ASP B 1 190 ? -9.891 12.062 -6.473 1 89.31 190 ASP B N 1
ATOM 3352 C CA . ASP B 1 190 ? -10.844 10.961 -6.527 1 89.31 190 ASP B CA 1
ATOM 3353 C C . ASP B 1 190 ? -10.234 9.734 -7.207 1 89.31 190 ASP B C 1
ATOM 3355 O O . ASP B 1 190 ? -10.227 9.641 -8.438 1 89.31 190 ASP B O 1
ATOM 3359 N N . VAL B 1 191 ? -9.719 8.953 -6.359 1 90.12 191 VAL B N 1
ATOM 3360 C CA . VAL B 1 191 ? -9.102 7.738 -6.867 1 90.12 191 VAL B CA 1
ATOM 3361 C C . VAL B 1 191 ? -9.953 6.527 -6.504 1 90.12 191 VAL B C 1
ATOM 3363 O O . VAL B 1 191 ? -10.469 6.434 -5.387 1 90.12 191 VAL B O 1
ATOM 3366 N N . SER B 1 192 ? -10.18 5.672 -7.477 1 90.56 192 SER B N 1
ATOM 3367 C CA . SER B 1 192 ? -10.938 4.453 -7.246 1 90.56 192 SER B CA 1
ATOM 3368 C C . SER B 1 192 ? -10.047 3.219 -7.312 1 90.56 192 SER B C 1
ATOM 3370 O O . SER B 1 192 ? -8.883 3.312 -7.699 1 90.56 192 SER B O 1
ATOM 3372 N N . GLU B 1 193 ? -10.648 2.109 -6.895 1 92.25 193 GLU B N 1
ATOM 3373 C CA . GLU B 1 193 ? -9.969 0.821 -6.926 1 92.25 193 GLU B CA 1
ATOM 3374 C C . GLU B 1 193 ? -9.516 0.465 -8.336 1 92.25 193 GLU B C 1
ATOM 3376 O O . GLU B 1 193 ? -8.484 -0.179 -8.523 1 92.25 193 GLU B O 1
ATOM 3381 N N . LYS B 1 194 ? -10.258 0.905 -9.32 1 93.62 194 LYS B N 1
ATOM 3382 C CA . LYS B 1 194 ? -9.961 0.594 -10.719 1 93.62 194 LYS B CA 1
ATOM 3383 C C . LYS B 1 194 ? -8.625 1.186 -11.141 1 93.62 194 LYS B C 1
ATOM 3385 O O . LYS B 1 194 ? -7.875 0.564 -11.898 1 93.62 194 LYS B O 1
ATOM 3390 N N . GLU B 1 195 ? -8.336 2.352 -10.633 1 92.62 195 GLU B N 1
ATOM 3391 C CA . GLU B 1 195 ? -7.086 3.023 -10.984 1 92.62 195 GLU B CA 1
ATOM 3392 C C . GLU B 1 195 ? -5.875 2.24 -10.492 1 92.62 195 GLU B C 1
ATOM 3394 O O . GLU B 1 195 ? -4.82 2.246 -11.125 1 92.62 195 GLU B O 1
ATOM 3399 N N . ILE B 1 196 ? -6.043 1.555 -9.344 1 92.81 196 ILE B N 1
ATOM 3400 C CA . ILE B 1 196 ? -4.965 0.741 -8.789 1 92.81 196 ILE B CA 1
ATOM 3401 C C . ILE B 1 196 ? -4.898 -0.596 -9.523 1 92.81 196 ILE B C 1
ATOM 3403 O O . ILE B 1 196 ? -3.811 -1.082 -9.836 1 92.81 196 ILE B O 1
ATOM 3407 N N . SER B 1 197 ? -6.066 -1.092 -9.852 1 93.38 197 SER B N 1
ATOM 3408 C CA . SER B 1 197 ? -6.152 -2.404 -10.477 1 93.38 197 SER B CA 1
ATOM 3409 C C . SER B 1 197 ? -5.465 -2.414 -11.836 1 93.38 197 SER B C 1
ATOM 3411 O O . SER B 1 197 ? -4.836 -3.404 -12.219 1 93.38 197 SER B O 1
ATOM 3413 N N . ILE B 1 198 ? -5.555 -1.312 -12.562 1 93.44 198 ILE B N 1
ATOM 3414 C CA . ILE B 1 198 ? -5.039 -1.269 -13.93 1 93.44 198 ILE B CA 1
ATOM 3415 C C . ILE B 1 198 ? -3.514 -1.194 -13.906 1 93.44 198 ILE B C 1
ATOM 3417 O O . ILE B 1 198 ? -2.859 -1.37 -14.93 1 93.44 198 ILE B O 1
ATOM 3421 N N . LEU B 1 199 ? -2.926 -0.911 -12.734 1 93.06 199 LEU B N 1
ATOM 3422 C CA . LEU B 1 199 ? -1.473 -0.833 -12.625 1 93.06 199 LEU B CA 1
ATOM 3423 C C . LEU B 1 199 ? -0.854 -2.227 -12.602 1 93.06 199 LEU B C 1
ATOM 3425 O O . LEU B 1 199 ? 0.345 -2.383 -12.836 1 93.06 199 LEU B O 1
ATOM 3429 N N . PHE B 1 200 ? -1.62 -3.219 -12.273 1 94.81 200 PHE B N 1
ATOM 3430 C CA . PHE B 1 200 ? -1.124 -4.59 -12.234 1 94.81 200 PHE B CA 1
ATOM 3431 C C . PHE B 1 200 ? -1.064 -5.184 -13.633 1 94.81 200 PHE B C 1
ATOM 3433 O O . PHE B 1 200 ? -1.787 -4.746 -14.531 1 94.81 200 PHE B O 1
ATOM 3440 N N . GLY B 1 201 ? -0.171 -6.156 -13.734 1 92.38 201 GLY B N 1
ATOM 3441 C CA . GLY B 1 201 ? -0.041 -6.895 -14.984 1 92.38 201 GLY B CA 1
ATOM 3442 C C . GLY B 1 201 ? -1.174 -7.879 -15.219 1 92.38 201 GLY B C 1
ATOM 3443 O O . GLY B 1 201 ? -2.254 -7.734 -14.641 1 92.38 201 GLY B O 1
ATOM 3444 N N . GLU B 1 202 ? -0.99 -8.789 -16.266 1 90.62 202 GLU B N 1
ATOM 3445 C CA . GLU B 1 202 ? -2.002 -9.773 -16.656 1 90.62 202 GLU B CA 1
ATOM 3446 C C . GLU B 1 202 ? -1.471 -11.195 -16.531 1 90.62 202 GLU B C 1
ATOM 3448 O O . GLU B 1 202 ? -0.285 -11.445 -16.766 1 90.62 202 GLU B O 1
ATOM 3453 N N . LEU B 1 203 ? -2.451 -11.969 -16.094 1 90.38 203 LEU B N 1
ATOM 3454 C CA . LEU B 1 203 ? -2.164 -13.398 -16.062 1 90.38 203 LEU B CA 1
ATOM 3455 C C . LEU B 1 203 ? -2.465 -14.047 -17.406 1 90.38 203 LEU B C 1
ATOM 3457 O O . LEU B 1 203 ? -3.477 -13.727 -18.031 1 90.38 203 LEU B O 1
ATOM 3461 N N . SER B 1 204 ? -1.49 -14.859 -17.953 1 87.06 204 SER B N 1
ATOM 3462 C CA . SER B 1 204 ? -1.686 -15.625 -19.172 1 87.06 204 SER B CA 1
ATOM 3463 C C . SER B 1 204 ? -1.612 -17.125 -18.922 1 87.06 204 SER B C 1
ATOM 3465 O O . SER B 1 204 ? -0.639 -17.609 -18.344 1 87.06 204 SER B O 1
ATOM 3467 N N . PHE B 1 205 ? -2.834 -17.672 -19.25 1 81.31 205 PHE B N 1
ATOM 3468 C CA . PHE B 1 205 ? -2.887 -19.125 -19.156 1 81.31 205 PHE B CA 1
ATOM 3469 C C . PHE B 1 205 ? -2.82 -19.766 -20.547 1 81.31 205 PHE B C 1
ATOM 3471 O O . PHE B 1 205 ? -3.6 -19.422 -21.438 1 81.31 205 PHE B O 1
ATOM 3478 N N . ARG B 1 206 ? -1.754 -20 -21.047 1 69.12 206 ARG B N 1
ATOM 3479 C CA . ARG B 1 206 ? -1.65 -20.641 -22.359 1 69.12 206 ARG B CA 1
ATOM 3480 C C . ARG B 1 206 ? -1.779 -22.156 -22.25 1 69.12 206 ARG B C 1
ATOM 3482 O O . ARG B 1 206 ? -1.22 -22.766 -21.328 1 69.12 206 ARG B O 1
ATOM 3489 N N . SER B 1 207 ? -2.967 -22.578 -22.875 1 57.03 207 SER B N 1
ATOM 3490 C CA . SER B 1 207 ? -3.016 -24.016 -23.094 1 57.03 207 SER B CA 1
ATOM 3491 C C . SER B 1 207 ? -2.008 -24.453 -24.141 1 57.03 207 SER B C 1
ATOM 3493 O O . SER B 1 207 ? -1.83 -23.766 -25.156 1 57.03 207 SER B O 1
ATOM 3495 N N . GLN B 1 208 ? -0.857 -24.672 -23.922 1 48.69 208 GLN B N 1
ATOM 3496 C CA . GLN B 1 208 ? -0.083 -25.234 -25.016 1 48.69 208 GLN B CA 1
ATOM 3497 C C . GLN B 1 208 ? -0.971 -26.047 -25.953 1 48.69 208 GLN B C 1
ATOM 3499 O O . GLN B 1 208 ? -1.546 -27.062 -25.547 1 48.69 208 GLN B O 1
ATOM 3504 N N . SER B 1 209 ? -1.798 -25.547 -26.766 1 42.5 209 SER B N 1
ATOM 3505 C CA . SER B 1 209 ? -2.436 -26.359 -27.797 1 42.5 209 SER B CA 1
ATOM 3506 C C . SER B 1 209 ? -1.725 -27.703 -27.953 1 42.5 209 SER B C 1
ATOM 3508 O O . SER B 1 209 ? -0.561 -27.844 -27.562 1 42.5 209 SER B O 1
ATOM 3510 N N . ASP B 1 210 ? -2.602 -28.688 -28.625 1 40.47 210 ASP B N 1
ATOM 3511 C CA . ASP B 1 210 ? -2.68 -30.078 -29.078 1 40.47 210 ASP B CA 1
ATOM 3512 C C . ASP B 1 210 ? -1.43 -30.469 -29.859 1 40.47 210 ASP B C 1
ATOM 3514 O O . ASP B 1 210 ? -1.34 -31.594 -30.375 1 40.47 210 ASP B O 1
ATOM 3518 N N . LYS B 1 211 ? -0.837 -29.516 -30.469 1 41.53 211 LYS B N 1
ATOM 3519 C CA . LYS B 1 211 ? -0.094 -30.156 -31.531 1 41.53 211 LYS B CA 1
ATOM 3520 C C . LYS B 1 211 ? 0.771 -31.297 -31 1 41.53 211 LYS B C 1
ATOM 3522 O O . LYS B 1 211 ? 1.047 -32.25 -31.719 1 41.53 211 LYS B O 1
ATOM 3527 N N . LYS B 1 212 ? 1.687 -30.969 -30.156 1 40.72 212 LYS B N 1
ATOM 3528 C CA . LYS B 1 212 ? 2.412 -32.219 -29.953 1 40.72 212 LYS B CA 1
ATOM 3529 C C . LYS B 1 212 ? 1.608 -33.188 -29.094 1 40.72 212 LYS B C 1
ATOM 3531 O O . LYS B 1 212 ? 1.715 -33.188 -27.859 1 40.72 212 LYS B O 1
ATOM 3536 N N . LEU B 1 213 ? 0.373 -33.219 -29.234 1 33.84 213 LEU B N 1
ATOM 3537 C CA . LEU B 1 213 ? -0.177 -34.562 -28.984 1 33.84 213 LEU B CA 1
ATOM 3538 C C . LEU B 1 213 ? 0.863 -35.625 -29.266 1 33.84 213 LEU B C 1
ATOM 3540 O O . LEU B 1 213 ? 1.295 -35.812 -30.422 1 33.84 213 LEU B O 1
ATOM 3544 N N . PHE B 1 214 ? 1.767 -35.594 -28.469 1 33.78 214 PHE B N 1
ATOM 3545 C CA . PHE B 1 214 ? 2.527 -36.812 -28.734 1 33.78 214 PHE B CA 1
ATOM 3546 C C . PHE B 1 214 ? 1.595 -37.969 -29 1 33.78 214 PHE B C 1
ATOM 3548 O O . PHE B 1 214 ? 0.914 -38.438 -28.094 1 33.78 214 PHE B O 1
ATOM 3555 N N . ARG B 1 215 ? 0.75 -37.781 -30 1 34.84 215 ARG B N 1
ATOM 3556 C CA . ARG B 1 215 ? 0.26 -39.062 -30.5 1 34.84 215 ARG B CA 1
ATOM 3557 C C . ARG B 1 215 ? 1.326 -40.156 -30.375 1 34.84 215 ARG B C 1
ATOM 3559 O O . ARG B 1 215 ? 2.316 -40.125 -31.109 1 34.84 215 ARG B O 1
ATOM 3566 N N . TYR B 1 216 ? 1.737 -40.375 -29.266 1 34.03 216 TYR B N 1
ATOM 3567 C CA . TYR B 1 216 ? 2.471 -41.625 -29.297 1 34.03 216 TYR B CA 1
ATOM 3568 C C . TYR B 1 216 ? 1.776 -42.656 -30.188 1 34.03 216 TYR B C 1
ATOM 3570 O O . TYR B 1 216 ? 0.863 -43.344 -29.75 1 34.03 216 TYR B O 1
ATOM 3578 N N . GLN B 1 217 ? 1.118 -42.219 -31.25 1 35.66 217 GLN B N 1
ATOM 3579 C CA . GLN B 1 217 ? 1.02 -43.375 -32.125 1 35.66 217 GLN B CA 1
ATOM 3580 C C . GLN B 1 217 ? 2.361 -44.094 -32.219 1 35.66 217 GLN B C 1
ATOM 3582 O O . GLN B 1 217 ? 3.355 -43.5 -32.656 1 35.66 217 GLN B O 1
ATOM 3587 N N . CYS B 1 218 ? 2.717 -44.781 -31.141 1 38.22 218 CYS B N 1
ATOM 3588 C CA . CYS B 1 218 ? 3.84 -45.656 -31.406 1 38.22 218 CYS B CA 1
ATOM 3589 C C . CYS B 1 218 ? 3.953 -45.969 -32.906 1 38.22 218 CYS B C 1
ATOM 3591 O O . CYS B 1 218 ? 3.049 -46.531 -33.5 1 38.22 218 CYS B O 1
ATOM 3593 N N . ASP B 1 219 ? 4.301 -45.094 -33.656 1 39.25 219 ASP B N 1
ATOM 3594 C CA . ASP B 1 219 ? 4.652 -45.469 -35 1 39.25 219 ASP B CA 1
ATOM 3595 C C . ASP B 1 219 ? 5.051 -46.938 -35.094 1 39.25 219 ASP B C 1
ATOM 3597 O O . ASP B 1 219 ? 4.738 -47.594 -36.094 1 39.25 219 ASP B O 1
ATOM 3601 N N . HIS B 1 220 ? 5.852 -47.375 -34.219 1 37.94 220 HIS B N 1
ATOM 3602 C CA . HIS B 1 220 ? 6.25 -48.781 -34.312 1 37.94 220 HIS B CA 1
ATOM 3603 C C . HIS B 1 220 ? 5.047 -49.719 -34.125 1 37.94 220 HIS B C 1
ATOM 3605 O O . HIS B 1 220 ? 4.961 -50.75 -34.781 1 37.94 220 HIS B O 1
ATOM 3611 N N . CYS B 1 221 ? 4.098 -49.438 -33.25 1 41 221 CYS B N 1
ATOM 3612 C CA . CYS B 1 221 ? 2.908 -50.281 -33.188 1 41 221 CYS B CA 1
ATOM 3613 C C . CYS B 1 221 ? 1.98 -50.031 -34.375 1 41 221 CYS B C 1
ATOM 3615 O O . CYS B 1 221 ? 1.107 -50.844 -34.656 1 41 221 CYS B O 1
ATOM 3617 N N . TRP B 1 222 ? 1.927 -48.969 -35.031 1 40.38 222 TRP B N 1
ATOM 3618 C CA . TRP B 1 222 ? 1.162 -48.812 -36.281 1 40.38 222 TRP B CA 1
ATOM 3619 C C . TRP B 1 222 ? 1.841 -49.562 -37.406 1 40.38 222 TRP B C 1
ATOM 3621 O O . TRP B 1 222 ? 1.169 -50.125 -38.281 1 40.38 222 TRP B O 1
ATOM 3631 N N . GLU B 1 223 ? 3.078 -49.281 -37.562 1 39.56 223 GLU B N 1
ATOM 3632 C CA . GLU B 1 223 ? 3.588 -49.938 -38.781 1 39.56 223 GLU B CA 1
ATOM 3633 C C . GLU B 1 223 ? 3.215 -51.406 -38.812 1 39.56 223 GLU B C 1
ATOM 3635 O O . GLU B 1 223 ? 2.943 -51.969 -39.875 1 39.56 223 GLU B O 1
ATOM 3640 N N . GLU B 1 224 ? 3.246 -52.156 -37.75 1 39.06 224 GLU B N 1
ATOM 3641 C CA . GLU B 1 224 ? 2.906 -53.562 -37.875 1 39.06 224 GLU B CA 1
ATOM 3642 C C . GLU B 1 224 ? 1.412 -53.75 -38.125 1 39.06 224 GLU B C 1
ATOM 3644 O O . GLU B 1 224 ? 0.991 -54.781 -38.688 1 39.06 224 GLU B O 1
ATOM 3649 N N . ARG B 1 225 ? 0.528 -52.844 -37.812 1 41.06 225 ARG B N 1
ATOM 3650 C CA . ARG B 1 225 ? -0.834 -53.031 -38.312 1 41.06 225 ARG B CA 1
ATOM 3651 C C . ARG B 1 225 ? -0.926 -52.781 -39.812 1 41.06 225 ARG B C 1
ATOM 3653 O O . ARG B 1 225 ? -1.763 -53.344 -40.5 1 41.06 225 ARG B O 1
ATOM 3660 N N . LEU B 1 226 ? -0.234 -51.844 -40.281 1 35.12 226 LEU B N 1
ATOM 3661 C CA . LEU B 1 226 ? -0.415 -51.719 -41.719 1 35.12 226 LEU B CA 1
ATOM 3662 C C . LEU B 1 226 ? 0.144 -52.938 -42.469 1 35.12 226 LEU B C 1
ATOM 3664 O O . LEU B 1 226 ? -0.137 -53.125 -43.656 1 35.12 226 LEU B O 1
ATOM 3668 N N . SER B 1 227 ? 1.113 -53.656 -41.875 1 33.22 227 SER B N 1
ATOM 3669 C CA . SER B 1 227 ? 1.49 -54.781 -42.719 1 33.22 227 SER B CA 1
ATOM 3670 C C . SER B 1 227 ? 0.456 -55.906 -42.625 1 33.22 227 SER B C 1
ATOM 3672 O O . SER B 1 227 ? 0.577 -56.938 -43.281 1 33.22 227 SER B O 1
ATOM 3674 N N . GLU B 1 228 ? -0.463 -55.969 -41.656 1 33.56 228 GLU B N 1
ATOM 3675 C CA . GLU B 1 228 ? -1.563 -56.844 -42 1 33.56 228 GLU B CA 1
ATOM 3676 C C . GLU B 1 228 ? -2.613 -56.125 -42.844 1 33.56 228 GLU B C 1
ATOM 3678 O O . GLU B 1 228 ? -2.852 -54.938 -42.656 1 33.56 228 GLU B O 1
#

Foldseek 3Di:
DPPPPQQAFPPPRPARFFKQFPVVRTTHHPVVVVVQLPDPVRVPTDIDGNVVVVVVVVVVVVLVVVVVVVVVVVVVVVVVVVVVVVVVVVVVQVVVVVVVVVVVVVVVVVVVVVCVVVVVVLVVVLVVVVVLVVVLVVLLVVLVVLLVVLVPDPDVVVSVVSVVVSVVSNVVSDDDDRDDRDDDDDDDDDDDPVVVVVPDDDDDDDPPDDDCPVPCPVPVVVVVVVVD/DPPPPQQAFPPPRHAGFFKAFPVVRTTHHPVVVVVQLVDPVRVPTDIDGNVVVVVVVVVVVVLVVVVVVVVVVVVVVVVVVVVVVVVVVVVVQVVVVVVVVVVVVVVVVVVVVVCVVVVVVLVVVLVVVVVLVVVLVVLLVVLVVLLVVLVPDPDVVVSVVSVVVSVVSNVVSDDDDDDDRDDDDDDDDDDDPVVVVVPDDDDDDDPPDDVCPVPCPVPVVVVVVVVD

pLDDT: mean 79.96, std 17.56, range [25.12, 97.94]

Organism: Mytilus edulis (NCBI:txid6550)